Protein AF-A0A4S4KNF1-F1 (afdb_monomer_lite)

Structure (mmCIF, N/CA/C/O backbone):
data_AF-A0A4S4KNF1-F1
#
_entry.id   AF-A0A4S4KNF1-F1
#
loop_
_atom_site.group_PDB
_atom_site.id
_atom_site.type_symbol
_atom_site.label_atom_id
_atom_site.label_alt_id
_atom_site.label_comp_id
_atom_site.label_asym_id
_atom_site.label_entity_id
_atom_site.label_seq_id
_atom_site.pdbx_PDB_ins_code
_atom_site.Cartn_x
_atom_site.Cartn_y
_atom_site.Cartn_z
_atom_site.occupancy
_atom_site.B_iso_or_equiv
_atom_site.auth_seq_id
_atom_site.auth_comp_id
_atom_site.auth_asym_id
_atom_site.auth_atom_id
_atom_site.pdbx_PDB_model_num
ATOM 1 N N . ASP A 1 1 ? -36.108 4.168 -2.227 1.00 42.97 1 ASP A N 1
ATOM 2 C CA . ASP A 1 1 ? -35.605 4.642 -3.524 1.00 42.97 1 ASP A CA 1
ATOM 3 C C . ASP A 1 1 ? -34.153 4.277 -3.711 1.00 42.97 1 ASP A C 1
ATOM 5 O O . ASP A 1 1 ? -33.328 4.663 -2.895 1.00 42.97 1 ASP A O 1
ATOM 9 N N . GLU A 1 2 ? -33.849 3.563 -4.793 1.00 44.44 2 GLU A N 1
ATOM 10 C CA . GLU A 1 2 ? -32.483 3.195 -5.210 1.00 44.44 2 GLU A CA 1
ATOM 11 C C . GLU A 1 2 ? -31.599 4.415 -5.558 1.00 44.44 2 GLU A C 1
ATOM 13 O O . GLU A 1 2 ? -30.404 4.263 -5.784 1.00 44.44 2 GLU A O 1
ATOM 18 N N . ASN A 1 3 ? -32.169 5.629 -5.533 1.00 47.75 3 ASN A N 1
ATOM 19 C CA . ASN A 1 3 ? -31.500 6.904 -5.807 1.00 47.75 3 ASN A CA 1
ATOM 20 C C . ASN A 1 3 ? -31.376 7.833 -4.578 1.00 47.75 3 ASN A C 1
ATOM 22 O O . ASN A 1 3 ? -30.910 8.963 -4.717 1.00 47.75 3 ASN A O 1
ATOM 26 N N . GLY A 1 4 ? -31.809 7.405 -3.387 1.00 57.44 4 GLY A N 1
ATOM 27 C CA . GLY A 1 4 ? -31.652 8.191 -2.158 1.00 57.44 4 GLY A CA 1
ATOM 28 C C . GLY A 1 4 ? -30.268 7.990 -1.542 1.00 57.44 4 GLY A C 1
ATOM 29 O O . GLY A 1 4 ? -29.799 6.857 -1.441 1.00 57.44 4 GLY A O 1
ATOM 30 N N . SER A 1 5 ? -29.611 9.065 -1.095 1.00 73.00 5 SER A N 1
ATOM 31 C CA . SER A 1 5 ? -28.421 8.909 -0.253 1.00 73.00 5 SER A CA 1
ATOM 32 C C . SER A 1 5 ? -28.820 8.252 1.076 1.00 73.00 5 SER A C 1
ATOM 34 O O . SER A 1 5 ? -29.951 8.414 1.548 1.00 73.00 5 SER A O 1
ATOM 36 N N . TRP A 1 6 ? -27.913 7.497 1.696 1.00 71.31 6 TRP A N 1
ATOM 37 C CA . TRP A 1 6 ? -28.192 6.868 2.990 1.00 71.31 6 TRP A CA 1
ATOM 38 C C . TRP A 1 6 ? -28.483 7.922 4.077 1.00 71.31 6 TRP A C 1
ATOM 40 O O . TRP A 1 6 ? -29.265 7.664 4.988 1.00 71.31 6 TRP A O 1
ATOM 50 N N . GLU A 1 7 ? -27.925 9.131 3.949 1.00 69.44 7 GLU A N 1
ATOM 51 C CA . GLU A 1 7 ? -28.227 10.277 4.810 1.00 69.44 7 GLU A CA 1
ATOM 52 C C . GLU A 1 7 ? -29.668 10.760 4.639 1.00 69.44 7 GLU A C 1
ATOM 54 O O . GLU A 1 7 ? -30.322 11.063 5.634 1.00 69.44 7 GLU A O 1
ATOM 59 N N . GLY A 1 8 ? -30.169 10.807 3.400 1.00 75.12 8 GLY A N 1
ATOM 60 C CA . GLY A 1 8 ? -31.564 11.138 3.117 1.00 75.12 8 GLY A CA 1
ATOM 61 C C . GLY A 1 8 ? -32.519 10.092 3.687 1.00 75.12 8 GLY A C 1
ATOM 62 O O . GLY A 1 8 ? -33.538 10.443 4.271 1.00 75.12 8 GLY A O 1
ATOM 63 N N . ALA A 1 9 ? -32.150 8.810 3.606 1.00 76.25 9 ALA A N 1
ATOM 64 C CA . ALA A 1 9 ? -32.930 7.734 4.211 1.00 76.25 9 ALA A CA 1
ATOM 65 C C . ALA A 1 9 ? -32.994 7.840 5.745 1.00 76.25 9 ALA A C 1
ATOM 67 O O . ALA A 1 9 ? -34.016 7.480 6.323 1.00 76.25 9 ALA A O 1
ATOM 68 N N . ALA A 1 10 ? -31.931 8.338 6.387 1.00 80.69 10 ALA A N 1
ATOM 69 C CA . ALA A 1 10 ? -31.820 8.464 7.840 1.00 80.69 10 ALA A CA 1
ATOM 70 C C . ALA A 1 10 ? -32.345 9.793 8.417 1.00 80.69 10 ALA A C 1
ATOM 72 O O . ALA A 1 10 ? -32.340 9.961 9.636 1.00 80.69 10 ALA A O 1
ATOM 73 N N . ALA A 1 11 ? -32.776 10.744 7.579 1.00 82.12 11 ALA A N 1
ATOM 74 C CA . ALA A 1 11 ? -33.205 12.073 8.025 1.00 82.12 11 ALA A CA 1
ATOM 75 C C . ALA A 1 11 ? -34.414 12.025 8.980 1.00 82.12 11 ALA A C 1
ATOM 77 O O . ALA A 1 11 ? -34.455 12.774 9.953 1.00 82.12 11 ALA A O 1
ATOM 78 N N . ASP A 1 12 ? -35.334 11.086 8.749 1.00 86.44 12 ASP A N 1
ATOM 79 C CA . ASP A 1 12 ? -36.584 10.939 9.503 1.00 86.44 12 ASP A CA 1
ATOM 80 C C . ASP A 1 12 ? -36.524 9.793 10.534 1.00 86.44 12 ASP A C 1
ATOM 82 O O . ASP A 1 12 ? -37.521 9.120 10.788 1.00 86.44 12 ASP A O 1
ATOM 86 N N . TRP A 1 13 ? -35.344 9.479 11.085 1.00 93.56 13 TRP A N 1
ATOM 87 C CA . TRP A 1 13 ? -35.174 8.368 12.044 1.00 93.56 13 TRP A CA 1
ATOM 88 C C . TRP A 1 13 ? -35.190 8.792 13.519 1.00 93.56 13 TRP A C 1
ATOM 90 O O . TRP A 1 13 ? -34.897 7.973 14.389 1.00 93.56 13 TRP A O 1
ATOM 100 N N . GLY A 1 14 ? -35.556 10.041 13.819 1.00 93.62 14 GLY A N 1
ATOM 101 C CA . GLY A 1 14 ? -35.497 10.605 15.175 1.00 93.62 14 GLY A CA 1
ATOM 102 C C . GLY A 1 14 ? -36.283 9.831 16.239 1.00 93.62 14 GLY A C 1
ATOM 103 O O . GLY A 1 14 ? -35.930 9.877 17.413 1.00 93.62 14 GLY A O 1
ATOM 104 N N . ASP A 1 15 ? -37.318 9.093 15.843 1.00 95.88 15 ASP A N 1
ATOM 105 C CA . ASP A 1 15 ? -38.163 8.268 16.709 1.00 95.88 15 ASP A CA 1
ATOM 106 C C . ASP A 1 15 ? -37.821 6.766 16.675 1.00 95.88 15 ASP A C 1
ATOM 108 O O . ASP A 1 15 ? -38.413 5.994 17.433 1.00 95.88 15 ASP A O 1
ATOM 112 N N . LYS A 1 16 ? -36.843 6.355 15.857 1.00 97.06 16 LYS A N 1
ATOM 113 C CA . LYS A 1 16 ? -36.558 4.947 15.551 1.00 97.06 16 LYS A CA 1
ATOM 114 C C . LYS A 1 16 ? -35.505 4.308 16.449 1.00 97.06 16 LYS A C 1
ATOM 116 O O . LYS A 1 16 ? -34.502 4.933 16.803 1.00 97.06 16 LYS A O 1
ATOM 121 N N . SER A 1 17 ? -35.697 3.024 16.730 1.00 98.19 17 SER A N 1
ATOM 122 C CA . SER A 1 17 ? -34.702 2.123 17.313 1.00 98.19 17 SER A CA 1
ATOM 123 C C . SER A 1 17 ? -33.907 1.427 16.206 1.00 98.19 17 SER A C 1
ATOM 125 O O . SER A 1 17 ? -34.472 0.726 15.364 1.00 98.19 17 SER A O 1
ATOM 127 N N . VAL A 1 18 ? -32.584 1.596 16.202 1.00 98.06 18 VAL A N 1
ATOM 128 C CA . VAL A 1 18 ? -31.709 1.127 15.116 1.00 98.06 18 VAL A CA 1
ATOM 129 C C . VAL A 1 18 ? -30.670 0.134 15.624 1.00 98.06 18 VAL A C 1
ATOM 131 O O . VAL A 1 18 ? -29.923 0.414 16.557 1.00 98.06 18 VAL A O 1
ATOM 134 N N . GLY A 1 19 ? -30.576 -1.029 14.978 1.00 98.12 19 GLY A N 1
ATOM 135 C CA . GLY A 1 19 ? -29.549 -2.033 15.246 1.00 98.12 19 GLY A CA 1
ATOM 136 C C . GLY A 1 19 ? -28.427 -2.007 14.213 1.00 98.12 19 GLY A C 1
ATOM 137 O O . GLY A 1 19 ? -28.678 -2.194 13.028 1.00 98.12 19 GLY A O 1
ATOM 138 N N . VAL A 1 20 ? -27.173 -1.857 14.640 1.00 97.81 20 VAL A N 1
ATOM 139 C CA . VAL A 1 20 ? -25.989 -1.941 13.770 1.00 97.81 20 VAL A CA 1
ATOM 140 C C . VAL A 1 20 ? -25.185 -3.193 14.097 1.00 97.81 20 VAL A C 1
ATOM 142 O O . VAL A 1 20 ? -24.643 -3.328 15.195 1.00 97.81 20 VAL A O 1
ATOM 145 N N . ILE A 1 21 ? -25.066 -4.104 13.130 1.00 97.81 21 ILE A N 1
ATOM 146 C CA . ILE A 1 21 ? -24.321 -5.359 13.274 1.00 97.81 21 ILE A CA 1
ATOM 147 C C . ILE A 1 21 ? -22.899 -5.176 12.748 1.00 97.81 21 ILE A C 1
ATOM 149 O O . ILE A 1 21 ? -22.700 -4.982 11.549 1.00 97.81 21 ILE A O 1
ATOM 153 N N . GLY A 1 22 ? -21.906 -5.304 13.629 1.00 94.62 22 GLY A N 1
ATOM 154 C CA . GLY A 1 22 ? -20.490 -5.276 13.268 1.00 94.62 22 GLY A CA 1
ATOM 155 C C . GLY A 1 22 ? -19.643 -4.377 14.166 1.00 94.62 22 GLY A C 1
ATOM 156 O O . GLY A 1 22 ? -20.140 -3.710 15.063 1.00 94.62 22 GLY A O 1
ATOM 157 N N . VAL A 1 23 ? -18.336 -4.394 13.901 1.00 92.75 23 VAL A N 1
ATOM 158 C CA . VAL A 1 23 ? -17.301 -3.532 14.515 1.00 92.75 23 VAL A CA 1
ATOM 159 C C . VAL A 1 23 ? -16.159 -3.293 13.513 1.00 92.75 23 VAL A C 1
ATOM 161 O O . VAL A 1 23 ? -14.984 -3.190 13.850 1.00 92.75 23 VAL A O 1
ATOM 164 N N . GLY A 1 24 ? -16.494 -3.340 12.221 1.00 91.00 24 GLY A N 1
ATOM 165 C CA . GLY A 1 24 ? -15.555 -3.047 11.140 1.00 91.00 24 GLY A CA 1
ATOM 166 C C . GLY A 1 24 ? -15.536 -1.557 10.810 1.00 91.00 24 GLY A C 1
ATOM 167 O O . GLY A 1 24 ? -16.276 -0.776 11.403 1.00 91.00 24 GLY A O 1
ATOM 168 N N . SER A 1 25 ? -14.751 -1.183 9.797 1.00 90.44 25 SER A N 1
ATOM 169 C CA . SER A 1 25 ? -14.666 0.205 9.315 1.00 90.44 25 SER A CA 1
ATOM 170 C C . SER A 1 25 ? -16.031 0.828 9.023 1.00 90.44 25 SER A C 1
ATOM 172 O O . SER A 1 25 ? -16.330 1.918 9.501 1.00 90.44 25 SER A O 1
ATOM 174 N N . THR A 1 26 ? -16.907 0.085 8.344 1.00 92.56 26 THR A N 1
ATOM 175 C CA . THR A 1 26 ? -18.277 0.518 8.051 1.00 92.56 26 THR A CA 1
ATOM 176 C C . THR A 1 26 ? -19.069 0.841 9.324 1.00 92.56 26 THR A C 1
ATOM 178 O O . THR A 1 26 ? -19.678 1.899 9.405 1.00 92.56 26 THR A O 1
ATOM 181 N N . THR A 1 27 ? -19.019 -0.012 10.354 1.00 93.75 27 THR A N 1
ATOM 182 C CA . THR A 1 27 ? -19.684 0.254 11.644 1.00 93.75 27 THR A CA 1
ATOM 183 C C . THR A 1 27 ? -19.111 1.492 12.325 1.00 93.75 27 THR A C 1
ATOM 185 O O . THR A 1 27 ? -19.874 2.341 12.775 1.00 93.75 27 THR A O 1
ATOM 188 N N . MET A 1 28 ? -17.779 1.595 12.394 1.00 92.62 28 MET A N 1
ATOM 189 C CA . MET A 1 28 ? -17.094 2.679 13.104 1.00 92.62 28 MET A CA 1
ATOM 190 C C . MET A 1 28 ? -17.388 4.060 12.510 1.00 92.62 28 MET A C 1
ATOM 192 O O . MET A 1 28 ? -17.296 5.045 13.227 1.00 92.62 28 MET A O 1
ATOM 196 N N . GLN A 1 29 ? -17.757 4.132 11.229 1.00 91.38 29 GLN A N 1
ATOM 197 C CA . GLN A 1 29 ? -18.175 5.372 10.564 1.00 91.38 29 GLN A CA 1
ATOM 198 C C . GLN A 1 29 ? -19.687 5.619 10.680 1.00 91.38 29 GLN A C 1
ATOM 200 O O . GLN A 1 29 ? -20.116 6.752 10.895 1.00 91.38 29 GLN A O 1
ATOM 205 N N . ILE A 1 30 ? -20.504 4.564 10.572 1.00 93.06 30 ILE A N 1
ATOM 206 C CA . ILE A 1 30 ? -21.967 4.675 10.651 1.00 93.06 30 ILE A CA 1
ATOM 207 C C . ILE A 1 30 ? -22.413 5.072 12.057 1.00 93.06 30 ILE A C 1
ATOM 209 O O . ILE A 1 30 ? -23.118 6.066 12.196 1.00 93.06 30 ILE A O 1
ATOM 213 N N . VAL A 1 31 ? -21.998 4.330 13.089 1.00 95.56 31 VAL A N 1
ATOM 214 C CA . VAL A 1 31 ? -22.480 4.501 14.473 1.00 95.56 31 VAL A CA 1
ATOM 215 C C . VAL A 1 31 ? -22.371 5.948 14.971 1.00 95.56 31 VAL A C 1
ATOM 217 O O . VAL A 1 31 ? -23.414 6.486 15.335 1.00 95.56 31 VAL A O 1
ATOM 220 N N . PRO A 1 32 ? -21.205 6.627 14.935 1.00 94.38 32 PRO A N 1
ATOM 221 C CA . PRO A 1 32 ? -21.122 8.015 15.396 1.00 94.38 32 PRO A CA 1
ATOM 222 C C . PRO A 1 32 ? -21.941 8.992 14.546 1.00 94.38 32 PRO A C 1
ATOM 224 O O . PRO A 1 32 ? -22.342 10.041 15.038 1.00 94.38 32 PRO A O 1
ATOM 227 N N . THR A 1 33 ? -22.223 8.661 13.283 1.00 92.31 33 THR A N 1
ATOM 228 C CA . THR A 1 33 ? -22.999 9.543 12.404 1.00 92.31 33 THR A CA 1
ATOM 229 C C . THR A 1 33 ? -24.509 9.407 12.616 1.00 92.31 33 THR A C 1
ATOM 231 O O . THR A 1 33 ? -25.242 10.385 12.446 1.00 92.31 33 THR A O 1
ATOM 234 N N . ILE A 1 34 ? -24.991 8.210 12.969 1.00 93.44 34 ILE A N 1
ATOM 235 C CA . ILE A 1 34 ? -26.426 7.945 13.160 1.00 93.44 34 ILE A CA 1
ATOM 236 C C . ILE A 1 34 ? -26.873 8.060 14.617 1.00 93.44 34 ILE A C 1
ATOM 238 O O . ILE A 1 34 ? -28.015 8.437 14.850 1.00 93.44 34 ILE A O 1
ATOM 242 N N . GLN A 1 35 ? -25.994 7.786 15.587 1.00 96.06 35 GLN A N 1
ATOM 243 C CA . GLN A 1 35 ? -26.304 7.852 17.017 1.00 96.06 35 GLN A CA 1
ATOM 244 C C . GLN A 1 35 ? -27.021 9.152 17.436 1.00 96.06 35 GLN A C 1
ATOM 246 O O . GLN A 1 35 ? -28.022 9.042 18.146 1.00 96.06 35 GLN A O 1
ATOM 251 N N . PRO A 1 36 ? -26.617 10.360 16.986 1.00 94.50 36 PRO A N 1
ATOM 252 C CA . PRO A 1 36 ? -27.293 11.593 17.397 1.00 94.50 36 PRO A CA 1
ATOM 253 C C . PRO A 1 36 ? -28.637 11.840 16.687 1.00 94.50 36 PRO A C 1
ATOM 255 O O . PRO A 1 36 ? -29.296 12.837 16.968 1.00 94.50 36 PRO A O 1
ATOM 258 N N . LYS A 1 37 ? -29.037 10.981 15.740 1.00 93.94 37 LYS A N 1
ATOM 259 C CA . LYS A 1 37 ? -30.216 11.161 14.872 1.00 93.94 37 LYS A CA 1
ATOM 260 C C . LYS A 1 37 ? -31.327 10.143 15.123 1.00 93.94 37 LYS A C 1
ATOM 262 O O . LYS A 1 37 ? -32.320 10.161 14.405 1.00 93.94 37 LYS A O 1
ATOM 267 N N . VAL A 1 38 ? -31.145 9.238 16.081 1.00 96.50 38 VAL A N 1
ATOM 268 C CA . VAL A 1 38 ? -32.067 8.128 16.342 1.00 96.50 38 VAL A CA 1
ATOM 269 C C . VAL A 1 38 ? -32.498 8.115 17.799 1.00 96.50 38 VAL A C 1
ATOM 271 O O . VAL A 1 38 ? -31.762 8.568 18.680 1.00 96.50 38 VAL A O 1
ATOM 274 N N . LYS A 1 39 ? -33.680 7.556 18.065 1.00 97.44 39 LYS A N 1
ATOM 275 C CA . LYS A 1 39 ? -34.200 7.425 19.429 1.00 97.44 39 LYS A CA 1
ATOM 276 C C . LYS A 1 39 ? -33.315 6.517 20.273 1.00 97.44 39 LYS A C 1
ATOM 278 O O . LYS A 1 39 ? -33.007 6.864 21.408 1.00 97.44 39 LYS A O 1
ATOM 283 N N . HIS A 1 40 ? -32.916 5.370 19.721 1.00 98.44 40 HIS A N 1
ATOM 284 C CA . HIS A 1 40 ? -32.044 4.411 20.399 1.00 98.44 40 HIS A CA 1
ATOM 285 C C . HIS A 1 40 ? -31.182 3.641 19.401 1.00 98.44 40 HIS A C 1
ATOM 287 O O . HIS A 1 40 ? -31.641 3.304 18.308 1.00 98.44 40 HIS A O 1
ATOM 293 N N . LEU A 1 41 ? -29.941 3.338 19.777 1.00 98.44 41 LEU A N 1
ATOM 294 C CA . LEU A 1 41 ? -28.990 2.602 18.953 1.00 98.44 41 LEU A CA 1
ATOM 295 C C . LEU A 1 41 ? -28.463 1.365 19.681 1.00 98.44 41 LEU A C 1
ATOM 297 O O . LEU A 1 41 ? -27.893 1.457 20.761 1.00 98.44 41 LEU A O 1
ATOM 301 N N . TYR A 1 42 ? -28.569 0.206 19.041 1.00 98.62 42 TYR A N 1
ATOM 302 C CA . TYR A 1 42 ? -27.958 -1.039 19.500 1.00 98.62 42 TYR A CA 1
ATOM 303 C C . TYR A 1 42 ? -26.787 -1.390 18.587 1.00 98.62 42 TYR A C 1
ATOM 305 O O . TYR A 1 42 ? -26.992 -1.685 17.409 1.00 98.62 42 TYR A O 1
ATOM 313 N N . ASN A 1 43 ? -25.555 -1.408 19.097 1.00 98.25 43 ASN A N 1
ATOM 314 C CA . ASN A 1 43 ? -24.412 -1.898 18.329 1.00 98.25 43 ASN A CA 1
ATOM 315 C C . ASN A 1 43 ? -24.039 -3.327 18.749 1.00 98.25 43 ASN A C 1
ATOM 317 O O . ASN A 1 43 ? -23.479 -3.552 19.819 1.00 98.25 43 ASN A O 1
ATOM 321 N N . TYR A 1 44 ? -24.310 -4.293 17.867 1.00 98.12 44 TYR A N 1
ATOM 322 C CA . TYR A 1 44 ? -23.996 -5.709 18.064 1.00 98.12 44 TYR A CA 1
ATOM 323 C C . TYR A 1 44 ? -22.550 -6.012 17.662 1.00 98.12 44 TYR A C 1
ATOM 325 O O . TYR A 1 44 ? -22.208 -6.046 16.472 1.00 98.12 44 TYR A O 1
ATOM 333 N N . VAL A 1 45 ? -21.699 -6.271 18.656 1.00 95.50 45 VAL A N 1
ATOM 334 C CA . VAL A 1 45 ? -20.247 -6.403 18.498 1.00 95.50 45 VAL A CA 1
ATOM 335 C C . VAL A 1 45 ? -19.777 -7.803 18.878 1.00 95.50 45 VAL A C 1
ATOM 337 O O . VAL A 1 45 ? -19.673 -8.162 20.042 1.00 95.50 45 VAL A O 1
ATOM 340 N N . ARG A 1 46 ? -19.407 -8.601 17.869 1.00 89.56 46 ARG A N 1
ATOM 341 C CA . ARG A 1 46 ? -18.866 -9.961 18.070 1.00 89.56 46 ARG A CA 1
ATOM 342 C C . ARG A 1 46 ? -17.360 -9.992 18.361 1.00 89.56 46 ARG A C 1
ATOM 344 O O . ARG A 1 46 ? -16.842 -10.996 18.833 1.00 89.56 46 ARG A O 1
ATOM 351 N N . GLY A 1 47 ? -16.615 -8.977 17.928 1.00 86.69 47 GLY A N 1
ATOM 352 C CA . GLY A 1 47 ? -15.156 -9.045 17.840 1.00 86.69 47 GLY A CA 1
ATOM 353 C C . GLY A 1 47 ? -14.451 -7.907 18.558 1.00 86.69 47 GLY A C 1
ATOM 354 O O . GLY A 1 47 ? -14.987 -6.818 18.689 1.00 86.69 47 GLY A O 1
ATOM 355 N N . LYS A 1 48 ? -13.198 -8.153 18.928 1.00 91.88 48 LYS A N 1
ATOM 356 C CA . LYS A 1 48 ? -12.275 -7.125 19.414 1.00 91.88 48 LYS A CA 1
ATOM 357 C C . LYS A 1 48 ? -11.676 -6.339 18.250 1.00 91.88 48 LYS A C 1
ATOM 359 O O . LYS A 1 48 ? -11.423 -6.936 17.195 1.00 91.88 48 LYS A O 1
ATOM 364 N N . ALA A 1 49 ? -11.414 -5.048 18.419 1.00 92.12 49 ALA A N 1
ATOM 365 C CA . ALA A 1 49 ? -10.786 -4.208 17.398 1.00 92.12 49 ALA A CA 1
ATOM 366 C C . ALA A 1 49 ? -9.906 -3.123 18.030 1.00 92.12 49 ALA A C 1
ATOM 368 O O . ALA A 1 49 ? -10.268 -2.548 19.049 1.00 92.12 49 ALA A O 1
ATOM 369 N N . TRP A 1 50 ? -8.755 -2.842 17.414 1.00 93.31 50 TRP A N 1
ATOM 370 C CA . TRP A 1 50 ? -7.943 -1.680 17.775 1.00 93.31 50 TRP A CA 1
ATOM 371 C C . TRP A 1 50 ? -8.561 -0.438 17.142 1.00 93.31 50 TRP A C 1
ATOM 373 O O . TRP A 1 50 ? -8.722 -0.405 15.919 1.00 93.31 50 TRP A O 1
ATOM 383 N N . LEU A 1 51 ? -8.871 0.570 17.957 1.00 91.44 51 LEU A N 1
ATOM 384 C CA . LEU A 1 51 ? -9.286 1.886 17.487 1.00 91.44 51 LEU A CA 1
ATOM 385 C C . LEU A 1 51 ? -8.167 2.884 17.716 1.00 91.44 51 LEU A C 1
ATOM 387 O O . LEU A 1 51 ? -7.731 3.110 18.847 1.00 91.44 51 LEU A O 1
ATOM 391 N N . THR A 1 52 ? -7.706 3.473 16.623 1.00 86.81 52 THR A N 1
ATOM 392 C CA . THR A 1 52 ? -6.627 4.452 16.664 1.00 86.81 52 THR A CA 1
ATOM 393 C C . THR A 1 52 ? -7.205 5.859 16.667 1.00 86.81 52 THR A C 1
ATOM 395 O O . THR A 1 52 ? -8.264 6.086 16.067 1.00 86.81 52 THR A O 1
ATOM 398 N N . PRO A 1 53 ? -6.486 6.831 17.249 1.00 82.00 53 PRO A N 1
ATOM 399 C CA . PRO A 1 53 ? -6.657 8.220 16.853 1.00 82.00 53 PRO A CA 1
ATOM 400 C C . PRO A 1 53 ? -6.545 8.358 15.324 1.00 82.00 53 PRO A C 1
ATOM 402 O O . PRO A 1 53 ? -5.956 7.484 14.664 1.00 82.00 53 PRO A O 1
ATOM 405 N N . PRO A 1 54 ? -7.078 9.439 14.736 1.00 81.88 54 PRO A N 1
ATOM 406 C CA . PRO A 1 54 ? -6.840 9.750 13.334 1.00 81.88 54 PRO A CA 1
ATOM 407 C C . PRO A 1 54 ? -5.349 9.744 13.014 1.00 81.88 54 PRO A C 1
ATOM 409 O O . PRO A 1 54 ? -4.558 10.484 13.597 1.00 81.88 54 PRO A O 1
ATOM 412 N N . LEU A 1 55 ? -4.964 8.834 12.118 1.00 78.75 55 LEU A N 1
ATOM 413 C CA . LEU A 1 55 ? -3.570 8.649 11.740 1.00 78.75 55 LEU A CA 1
ATOM 414 C C . LEU A 1 55 ? -3.046 9.941 11.110 1.00 78.75 55 LEU A C 1
ATOM 416 O O . LEU A 1 55 ? -3.756 10.589 10.343 1.00 78.75 55 LEU A O 1
ATOM 420 N N . LEU A 1 56 ? -1.793 10.283 11.418 1.00 83.00 56 LEU A N 1
ATOM 421 C CA . LEU A 1 56 ? -1.109 11.491 10.939 1.00 83.00 56 LEU A CA 1
ATOM 422 C C . LEU A 1 56 ? -1.721 12.814 11.416 1.00 83.00 56 LEU A C 1
ATOM 424 O O . LEU A 1 56 ? -1.300 13.862 10.932 1.00 83.00 56 LEU A O 1
ATOM 428 N N . PHE A 1 57 ? -2.685 12.804 12.343 1.00 82.31 57 PHE A N 1
ATOM 429 C CA . PHE A 1 57 ? -3.292 14.047 12.815 1.00 82.31 57 PHE A CA 1
ATOM 430 C C . PHE A 1 57 ? -2.268 14.984 13.447 1.00 82.31 57 PHE A C 1
ATOM 432 O O . PHE A 1 57 ? -2.248 16.156 13.097 1.00 82.31 57 PHE A O 1
ATOM 439 N N . ASP A 1 58 ? -1.358 14.464 14.271 1.00 84.19 58 ASP A N 1
ATOM 440 C CA . ASP A 1 58 ? -0.284 15.264 14.868 1.00 84.19 58 ASP A CA 1
ATOM 441 C C . ASP A 1 58 ? 0.559 15.953 13.789 1.00 84.19 58 ASP A C 1
ATOM 443 O O . ASP A 1 58 ? 0.837 17.148 13.876 1.00 84.19 58 ASP A O 1
ATOM 447 N N . LYS A 1 59 ? 0.885 15.225 12.710 1.00 87.56 59 LYS A N 1
ATOM 448 C CA . LYS A 1 59 ? 1.644 15.776 11.587 1.00 87.56 59 LYS A CA 1
ATOM 449 C C . LYS A 1 59 ? 0.845 16.801 10.791 1.00 87.56 59 LYS A C 1
ATOM 451 O O . LYS A 1 59 ? 1.384 17.835 10.401 1.00 87.56 59 LYS A O 1
ATOM 456 N N . MET A 1 60 ? -0.438 16.540 10.544 1.00 87.88 60 MET A N 1
ATOM 457 C CA . MET A 1 60 ? -1.323 17.517 9.908 1.00 87.88 60 MET A CA 1
ATOM 458 C C . MET A 1 60 ? -1.432 18.785 10.753 1.00 87.88 60 MET A C 1
ATOM 460 O O . MET A 1 60 ? -1.317 19.878 10.208 1.00 87.88 60 MET A O 1
ATOM 464 N N . SER A 1 61 ? -1.592 18.650 12.067 1.00 88.12 61 SER A N 1
ATOM 465 C CA . SER A 1 61 ? -1.663 19.767 13.003 1.00 88.12 61 SER A CA 1
ATOM 466 C C . SER A 1 61 ? -0.362 20.564 13.031 1.00 88.12 61 SER A C 1
ATOM 468 O O . SER A 1 61 ? -0.412 21.785 12.926 1.00 88.12 61 SER A O 1
ATOM 470 N N . GLU A 1 62 ? 0.800 19.909 13.052 1.00 88.12 62 GLU A N 1
ATOM 471 C CA . GLU A 1 62 ? 2.106 20.568 12.907 1.00 88.12 62 GLU A CA 1
ATOM 472 C C . GLU A 1 62 ? 2.184 21.376 11.598 1.00 88.12 62 GLU A C 1
ATOM 474 O O . GLU A 1 62 ? 2.494 22.570 11.605 1.00 88.12 62 GLU A O 1
ATOM 479 N N . LEU A 1 63 ? 1.857 20.744 10.467 1.00 86.75 63 LEU A N 1
ATOM 480 C CA . LEU A 1 63 ? 1.951 21.344 9.135 1.00 86.75 63 LEU A CA 1
ATOM 481 C C . LEU A 1 63 ? 0.981 22.512 8.926 1.00 86.75 63 LEU A C 1
ATOM 483 O O . LEU A 1 63 ? 1.322 23.485 8.250 1.00 86.75 63 LEU A O 1
ATOM 487 N N . LEU A 1 64 ? -0.217 22.415 9.501 1.00 88.31 64 LEU A N 1
ATOM 488 C CA . LEU A 1 64 ? -1.263 23.435 9.434 1.00 88.31 64 LEU A CA 1
ATOM 489 C C . LEU A 1 64 ? -1.190 24.439 10.596 1.00 88.31 64 LEU A C 1
ATOM 491 O O . LEU A 1 64 ? -1.981 25.379 10.636 1.00 88.31 64 LEU A O 1
ATOM 495 N N . LYS A 1 65 ? -0.219 24.285 11.508 1.00 86.62 65 LYS A N 1
ATOM 496 C CA . LYS A 1 65 ? -0.027 25.121 12.705 1.00 86.62 65 LYS A CA 1
ATOM 497 C C . LYS A 1 65 ? -1.263 25.156 13.617 1.00 86.62 65 LYS A C 1
ATOM 499 O O . LYS A 1 65 ? -1.653 26.215 14.110 1.00 86.62 65 LYS A O 1
ATOM 504 N N . ARG A 1 66 ? -1.884 23.995 13.820 1.00 84.88 66 ARG A N 1
ATOM 505 C CA . ARG A 1 66 ? -3.014 23.782 14.732 1.00 84.88 66 ARG A CA 1
ATOM 506 C C . ARG A 1 66 ? -2.541 23.368 16.119 1.00 84.88 66 ARG A C 1
ATOM 508 O O . ARG A 1 66 ? -1.423 22.886 16.287 1.00 84.88 66 ARG A O 1
ATOM 515 N N . ASP A 1 67 ? -3.440 23.492 17.091 1.00 79.38 67 ASP A N 1
ATOM 516 C CA . ASP A 1 67 ? -3.293 22.790 18.362 1.00 79.38 67 ASP A CA 1
ATOM 517 C C . ASP A 1 67 ? -3.350 21.268 18.113 1.00 79.38 67 ASP A C 1
ATOM 519 O O . ASP A 1 67 ? -4.367 20.784 17.601 1.00 79.38 67 ASP A O 1
ATOM 523 N N . PRO A 1 68 ? -2.297 20.503 18.459 1.00 72.00 68 PRO A N 1
ATOM 524 C CA . PRO A 1 68 ? -2.287 19.050 18.305 1.00 72.00 68 PRO A CA 1
ATOM 525 C C . PRO A 1 68 ? -3.366 18.332 19.135 1.00 72.00 68 PRO A C 1
ATOM 527 O O . PRO A 1 68 ? -3.700 17.193 18.825 1.00 72.00 68 PRO A O 1
ATOM 530 N N . HIS A 1 69 ? -3.956 18.983 20.143 1.00 72.25 69 HIS A N 1
ATOM 531 C CA . HIS A 1 69 ? -5.041 18.421 20.955 1.00 72.25 69 HIS A CA 1
ATOM 532 C C . HIS A 1 69 ? -6.441 18.795 20.454 1.00 72.25 69 HIS A C 1
ATOM 534 O O . HIS A 1 69 ? -7.433 18.395 21.067 1.00 72.25 69 HIS A O 1
ATOM 540 N N . SER A 1 70 ? -6.549 19.555 19.358 1.00 73.25 70 SER A N 1
ATOM 541 C CA . SER A 1 70 ? -7.848 19.928 18.802 1.00 73.25 70 SER A CA 1
ATOM 542 C C . SER A 1 70 ? -8.638 18.679 18.383 1.00 73.25 70 SER A C 1
ATOM 544 O O . SER A 1 70 ? -8.114 17.847 17.640 1.00 73.25 70 SER A O 1
ATOM 546 N N . PRO A 1 71 ? -9.910 18.536 18.797 1.00 67.12 71 PRO A N 1
ATOM 547 C CA . PRO A 1 71 ? -10.772 17.457 18.326 1.00 67.12 71 PRO A CA 1
ATOM 548 C C . PRO A 1 71 ? -11.330 17.715 16.915 1.00 67.12 71 PRO A C 1
ATOM 550 O O . PRO A 1 71 ? -12.023 16.853 16.377 1.00 67.12 71 PRO A O 1
ATOM 553 N N . ASP A 1 72 ? -11.073 18.890 16.325 1.00 74.81 72 ASP A N 1
ATOM 554 C CA . ASP A 1 72 ? -11.579 19.253 15.001 1.00 74.81 72 ASP A CA 1
ATOM 555 C C . ASP A 1 72 ? -10.627 18.806 13.880 1.00 74.81 72 ASP A C 1
ATOM 557 O O . ASP A 1 72 ? -9.537 19.353 13.664 1.00 74.81 72 ASP A O 1
ATOM 561 N N . TYR A 1 73 ? -11.081 17.795 13.143 1.00 76.12 73 TYR A N 1
ATOM 562 C CA . TYR A 1 73 ? -10.378 17.205 12.009 1.00 76.12 73 TYR A CA 1
ATOM 563 C C . TYR A 1 73 ? -10.686 17.903 10.677 1.00 76.12 73 TYR A C 1
ATOM 565 O O . TYR A 1 73 ? -10.022 17.618 9.678 1.00 76.12 73 TYR A O 1
ATOM 573 N N . ALA A 1 74 ? -11.671 18.806 10.622 1.00 83.31 74 ALA A N 1
ATOM 574 C CA . ALA A 1 74 ? -12.070 19.451 9.379 1.00 83.31 74 ALA A CA 1
ATOM 575 C C . ALA A 1 74 ? -10.991 20.426 8.892 1.00 83.31 74 ALA A C 1
ATOM 577 O O . ALA A 1 74 ? -10.403 21.173 9.673 1.00 83.31 74 ALA A O 1
ATOM 578 N N . ILE A 1 75 ? -10.717 20.437 7.584 1.00 86.44 75 ILE A N 1
ATOM 579 C CA . ILE A 1 75 ? -9.852 21.448 6.963 1.00 86.44 75 ILE A CA 1
ATOM 580 C C . ILE A 1 75 ? -10.656 22.744 6.813 1.00 86.44 75 ILE A C 1
ATOM 582 O O . ILE A 1 75 ? -11.695 22.757 6.148 1.00 86.44 75 ILE A O 1
ATOM 586 N N . THR A 1 76 ? -10.180 23.827 7.423 1.00 89.94 76 THR A N 1
ATOM 587 C CA . THR A 1 76 ? -10.806 25.154 7.358 1.00 89.94 76 THR A CA 1
ATOM 588 C C . THR A 1 76 ? -10.641 25.761 5.968 1.00 89.94 76 THR A C 1
ATOM 590 O O . THR A 1 76 ? -9.714 25.423 5.230 1.00 89.94 76 THR A O 1
ATOM 593 N N . ASP A 1 77 ? -11.495 26.715 5.602 1.00 93.44 77 ASP A N 1
ATOM 594 C CA . ASP A 1 77 ? -11.395 27.368 4.290 1.00 93.44 77 ASP A CA 1
ATOM 595 C C . ASP A 1 77 ? -10.078 28.136 4.111 1.00 93.44 77 ASP A C 1
ATOM 597 O O . ASP A 1 77 ? -9.519 28.155 3.016 1.00 93.44 77 ASP A O 1
ATOM 601 N N . LYS A 1 78 ? -9.514 28.673 5.201 1.00 90.62 78 LYS A N 1
ATOM 602 C CA . LYS A 1 78 ? -8.185 29.299 5.199 1.00 90.62 78 LYS A CA 1
ATOM 603 C C . LYS A 1 78 ? -7.082 28.302 4.836 1.00 90.62 78 LYS A C 1
ATOM 605 O O . LYS A 1 78 ? -6.165 28.642 4.093 1.00 90.62 78 LYS A O 1
ATOM 610 N N . GLU A 1 79 ? -7.148 27.081 5.357 1.00 91.81 79 GLU A N 1
ATOM 611 C CA . GLU A 1 79 ? -6.158 26.045 5.048 1.00 91.81 79 GLU A CA 1
ATOM 612 C C . GLU A 1 79 ? -6.371 25.463 3.660 1.00 91.81 79 GLU A C 1
ATOM 614 O O . GLU A 1 79 ? -5.390 25.229 2.963 1.00 91.81 79 GLU A O 1
ATOM 619 N N . LYS A 1 80 ? -7.625 25.288 3.218 1.00 93.56 80 LYS A N 1
ATOM 620 C CA . LYS A 1 80 ? -7.915 24.931 1.822 1.00 93.56 80 LYS A CA 1
ATOM 621 C C . LYS A 1 80 ? -7.294 25.949 0.872 1.00 93.56 80 LYS A C 1
ATOM 623 O O . LYS A 1 80 ? -6.677 25.545 -0.104 1.00 93.56 80 LYS A O 1
ATOM 628 N N . GLU A 1 81 ? -7.422 27.242 1.172 1.00 93.50 81 GLU A N 1
ATOM 629 C CA . GLU A 1 81 ? -6.809 28.305 0.374 1.00 93.50 81 GLU A CA 1
ATOM 630 C C . GLU A 1 81 ? -5.278 28.211 0.380 1.00 93.50 81 GLU A C 1
ATOM 632 O O . GLU A 1 81 ? -4.660 28.242 -0.679 1.00 93.50 81 GLU A O 1
ATOM 637 N N . ALA A 1 82 ? -4.657 27.997 1.544 1.00 88.25 82 ALA A N 1
ATOM 638 C CA . ALA A 1 82 ? -3.207 27.811 1.642 1.00 88.25 82 ALA A CA 1
ATOM 639 C C . ALA A 1 82 ? -2.707 26.568 0.876 1.00 88.25 82 ALA A C 1
ATOM 641 O O . ALA A 1 82 ? -1.625 26.590 0.290 1.00 88.25 82 ALA A O 1
ATOM 642 N N . LEU A 1 83 ? -3.498 25.493 0.849 1.00 91.00 83 LEU A N 1
ATOM 643 C CA . LEU A 1 83 ? -3.199 24.251 0.133 1.00 91.00 83 LEU A CA 1
ATOM 644 C C . LEU A 1 83 ? -3.479 24.335 -1.379 1.00 91.00 83 LEU A C 1
ATOM 646 O O . LEU A 1 83 ? -3.230 23.358 -2.082 1.00 91.00 83 LEU A O 1
ATOM 650 N N . LYS A 1 84 ? -3.958 25.470 -1.911 1.00 91.62 84 LYS A N 1
ATOM 651 C CA . LYS A 1 84 ? -3.998 25.700 -3.367 1.00 91.62 84 LYS A CA 1
ATOM 652 C C . LYS A 1 84 ? -2.623 26.023 -3.948 1.00 91.62 84 LYS A C 1
ATOM 654 O O . LYS A 1 84 ? -2.418 25.812 -5.141 1.00 91.62 84 LYS A O 1
ATOM 659 N N . ASP A 1 85 ? -1.686 26.517 -3.135 1.00 87.25 85 ASP A N 1
ATOM 660 C CA . ASP A 1 85 ? -0.307 26.721 -3.577 1.00 87.25 85 ASP A CA 1
ATOM 661 C C . ASP A 1 85 ? 0.343 25.352 -3.875 1.00 87.25 85 ASP A C 1
ATOM 663 O O . ASP A 1 85 ? 0.428 24.498 -2.983 1.00 87.25 85 ASP A O 1
ATOM 667 N N . PRO A 1 86 ? 0.820 25.109 -5.110 1.00 77.56 86 PRO A N 1
ATOM 668 C CA . PRO A 1 86 ? 1.314 23.798 -5.517 1.00 77.56 86 PRO A CA 1
ATOM 669 C C . PRO A 1 86 ? 2.578 23.364 -4.763 1.00 77.56 86 PRO A C 1
ATOM 671 O O . PRO A 1 86 ? 2.772 22.168 -4.544 1.00 77.56 86 PRO A O 1
ATOM 674 N N . VAL A 1 87 ? 3.427 24.301 -4.327 1.00 77.94 87 VAL A N 1
ATOM 675 C CA . VAL A 1 87 ? 4.653 24.008 -3.569 1.00 77.94 87 VAL A CA 1
ATOM 676 C C . VAL A 1 87 ? 4.300 23.638 -2.132 1.00 77.94 87 VAL A C 1
ATOM 678 O O . VAL A 1 87 ? 4.837 22.666 -1.587 1.00 77.94 87 VAL A O 1
ATOM 681 N N . VAL A 1 88 ? 3.378 24.384 -1.519 1.00 80.31 88 VAL A N 1
ATOM 682 C CA . VAL A 1 88 ? 2.869 24.092 -0.172 1.00 80.31 88 VAL A CA 1
ATOM 683 C C . VAL A 1 88 ? 2.160 22.744 -0.163 1.00 80.31 88 VAL A C 1
ATOM 685 O O . VAL A 1 88 ? 2.480 21.896 0.670 1.00 80.31 88 VAL A O 1
ATOM 688 N N . PHE A 1 89 ? 1.267 22.499 -1.120 1.00 86.69 89 PHE A N 1
ATOM 689 C CA . PHE A 1 89 ? 0.527 21.245 -1.218 1.00 86.69 89 PHE A CA 1
ATOM 690 C C . PHE A 1 89 ? 1.431 20.043 -1.496 1.00 86.69 89 PHE A C 1
ATOM 692 O O . PHE A 1 89 ? 1.258 18.984 -0.888 1.00 86.69 89 PHE A O 1
ATOM 699 N N . ALA A 1 90 ? 2.427 20.191 -2.376 1.00 78.19 90 ALA A N 1
ATOM 700 C CA . ALA A 1 90 ? 3.409 19.141 -2.633 1.00 78.19 90 ALA A CA 1
ATOM 701 C C . ALA A 1 90 ? 4.191 18.786 -1.363 1.00 78.19 90 ALA A C 1
ATOM 703 O O . ALA A 1 90 ? 4.298 17.608 -1.024 1.00 78.19 90 ALA A O 1
ATOM 704 N N . ARG A 1 91 ? 4.675 19.791 -0.617 1.00 81.38 91 ARG A N 1
ATOM 705 C CA . ARG A 1 91 ? 5.354 19.571 0.668 1.00 81.38 91 ARG A CA 1
ATOM 706 C C . ARG A 1 91 ? 4.426 18.920 1.693 1.00 81.38 91 ARG A C 1
ATOM 708 O O . ARG A 1 91 ? 4.851 17.988 2.369 1.00 81.38 91 ARG A O 1
ATOM 715 N N . PHE A 1 92 ? 3.186 19.396 1.800 1.00 85.81 92 PHE A N 1
ATOM 716 C CA . PHE A 1 92 ? 2.182 18.870 2.722 1.00 85.81 92 PHE A CA 1
ATOM 717 C C . PHE A 1 92 ? 1.941 17.376 2.479 1.00 85.81 92 PHE A C 1
ATOM 719 O O . PHE A 1 92 ? 2.169 16.563 3.371 1.00 85.81 92 PHE A O 1
ATOM 726 N N . ARG A 1 93 ? 1.591 16.994 1.242 1.00 88.44 93 ARG A N 1
ATOM 727 C CA . ARG A 1 93 ? 1.379 15.586 0.871 1.00 88.44 93 ARG A CA 1
ATOM 728 C C . ARG A 1 93 ? 2.631 14.738 1.063 1.00 88.44 93 ARG A C 1
ATOM 730 O O . ARG A 1 93 ? 2.535 13.638 1.591 1.00 88.44 93 ARG A O 1
ATOM 737 N N . HIS A 1 94 ? 3.797 15.248 0.663 1.00 86.25 94 HIS A N 1
ATOM 738 C CA . HIS A 1 94 ? 5.053 14.514 0.801 1.00 86.25 94 HIS A CA 1
ATOM 739 C C . HIS A 1 94 ? 5.367 14.192 2.266 1.00 86.25 94 HIS A C 1
ATOM 741 O O . HIS A 1 94 ? 5.762 13.072 2.574 1.00 86.25 94 HIS A O 1
ATOM 747 N N . GLN A 1 95 ? 5.199 15.152 3.180 1.00 86.44 95 GLN A N 1
ATOM 748 C CA . GLN A 1 95 ? 5.467 14.911 4.599 1.00 86.44 95 GLN A CA 1
ATOM 749 C C . GLN A 1 95 ? 4.470 13.926 5.216 1.00 86.44 95 GLN A C 1
ATOM 751 O O . GLN A 1 95 ? 4.891 13.040 5.953 1.00 86.44 95 GLN A O 1
ATOM 756 N N . LEU A 1 96 ? 3.184 14.011 4.860 1.00 89.88 96 LEU A N 1
ATOM 757 C CA . LEU A 1 96 ? 2.190 13.038 5.322 1.00 89.88 96 LEU A CA 1
ATOM 758 C C . LEU A 1 96 ? 2.489 11.619 4.828 1.00 89.88 96 LEU A C 1
ATOM 760 O O . LEU A 1 96 ? 2.476 10.681 5.620 1.00 89.88 96 LEU A O 1
ATOM 764 N N . GLU A 1 97 ? 2.808 11.455 3.543 1.00 89.56 97 GLU A N 1
ATOM 765 C CA . GLU A 1 97 ? 3.200 10.153 2.993 1.00 89.56 97 GLU A CA 1
ATOM 766 C C . GLU A 1 97 ? 4.500 9.634 3.625 1.00 89.56 97 GLU A C 1
ATOM 768 O O . GLU A 1 97 ? 4.605 8.444 3.920 1.00 89.56 97 GLU A O 1
ATOM 773 N N . SER A 1 98 ? 5.486 10.503 3.869 1.00 88.06 98 SER A N 1
ATOM 774 C CA . SER A 1 98 ? 6.749 10.135 4.524 1.00 88.06 98 SER A CA 1
ATOM 775 C C . SER A 1 98 ? 6.509 9.544 5.915 1.00 88.06 98 SER A C 1
ATOM 777 O O . SER A 1 98 ? 6.994 8.452 6.225 1.00 88.06 98 SER A O 1
ATOM 779 N N . ASP A 1 99 ? 5.706 10.216 6.736 1.00 89.00 99 ASP A N 1
ATOM 780 C CA . ASP A 1 99 ? 5.399 9.757 8.091 1.00 89.00 99 ASP A CA 1
ATOM 781 C C . ASP A 1 99 ? 4.550 8.480 8.058 1.00 89.00 99 ASP A C 1
ATOM 783 O O . ASP A 1 99 ? 4.820 7.523 8.788 1.00 89.00 99 ASP A O 1
ATOM 787 N N . LEU A 1 100 ? 3.586 8.397 7.135 1.00 90.06 100 LEU A N 1
ATOM 788 C CA . LEU A 1 100 ? 2.753 7.208 6.972 1.00 90.06 100 LEU A CA 1
ATOM 789 C C . LEU A 1 100 ? 3.553 5.976 6.535 1.00 90.06 100 LEU A C 1
ATOM 791 O O . LEU A 1 100 ? 3.224 4.858 6.930 1.00 90.06 100 LEU A O 1
ATOM 795 N N . ASN A 1 101 ? 4.602 6.149 5.732 1.00 90.88 101 ASN A N 1
ATOM 796 C CA . ASN A 1 101 ? 5.492 5.054 5.341 1.00 90.88 101 ASN A CA 1
ATOM 797 C C . ASN A 1 101 ? 6.489 4.672 6.450 1.00 90.88 101 ASN A C 1
ATOM 799 O O . ASN A 1 101 ? 6.974 3.539 6.467 1.00 90.88 101 ASN A O 1
ATOM 803 N N . SER A 1 102 ? 6.750 5.566 7.407 1.00 90.19 102 SER A N 1
ATOM 804 C CA . SER A 1 102 ? 7.721 5.353 8.491 1.00 90.19 102 SER A CA 1
ATOM 805 C C . SER A 1 102 ? 7.245 4.363 9.561 1.00 90.19 102 SER A C 1
ATOM 807 O O . SER A 1 102 ? 8.057 3.830 10.315 1.00 90.19 102 SER A O 1
ATOM 809 N N . VAL A 1 103 ? 5.946 4.042 9.606 1.00 90.56 103 VAL A N 1
ATOM 810 C CA . VAL A 1 103 ? 5.368 3.142 10.623 1.00 90.56 103 VAL A CA 1
ATOM 811 C C . VAL A 1 103 ? 5.335 1.660 10.220 1.00 90.56 103 VAL A C 1
ATOM 813 O O . VAL A 1 103 ? 4.683 0.849 10.879 1.00 90.56 103 VAL A O 1
ATOM 816 N N . HIS A 1 104 ? 6.043 1.263 9.153 1.00 93.62 104 HIS A N 1
ATOM 817 C CA . HIS A 1 104 ? 6.070 -0.131 8.680 1.00 93.62 104 HIS A CA 1
ATOM 818 C C . HIS A 1 104 ? 6.470 -1.133 9.775 1.00 93.62 104 HIS A C 1
ATOM 820 O O . HIS A 1 104 ? 5.865 -2.202 9.891 1.00 93.62 104 HIS A O 1
ATOM 826 N N . PHE A 1 105 ? 7.442 -0.776 10.619 1.00 94.12 105 PHE A N 1
ATOM 827 C CA . PHE A 1 105 ? 7.968 -1.663 11.658 1.00 94.12 105 PHE A CA 1
ATOM 828 C C . PHE A 1 105 ? 6.964 -1.995 12.769 1.00 94.12 105 PHE A C 1
ATOM 830 O O . PHE A 1 105 ? 7.180 -2.962 13.497 1.00 94.12 105 PHE A O 1
ATOM 837 N N . MET A 1 106 ? 5.829 -1.293 12.854 1.00 94.38 106 MET A N 1
ATOM 838 C CA . MET A 1 106 ? 4.692 -1.685 13.696 1.00 94.38 106 MET A CA 1
ATOM 839 C C . MET A 1 106 ? 4.135 -3.068 13.300 1.00 94.38 106 MET A C 1
ATOM 841 O O . MET A 1 106 ? 3.611 -3.798 14.130 1.00 94.38 106 MET A O 1
ATOM 845 N N . SER A 1 107 ? 4.292 -3.482 12.039 1.00 95.06 107 SER A N 1
ATOM 846 C CA . SER A 1 107 ? 3.848 -4.805 11.579 1.00 95.06 107 SER A CA 1
ATOM 847 C C . SER A 1 107 ? 4.793 -5.960 11.936 1.00 95.06 107 SER A C 1
ATOM 849 O O . SER A 1 107 ? 4.429 -7.128 11.775 1.00 95.06 107 SER A O 1
ATOM 851 N N . ILE A 1 108 ? 6.002 -5.666 12.421 1.00 96.12 108 ILE A N 1
ATOM 852 C CA . ILE A 1 108 ? 7.021 -6.673 12.732 1.00 96.12 108 ILE A CA 1
ATOM 853 C C . ILE A 1 108 ? 6.867 -7.137 14.180 1.00 96.12 108 ILE A C 1
ATOM 855 O O . ILE A 1 108 ? 6.766 -6.323 15.101 1.00 96.12 108 ILE A O 1
ATOM 859 N N . ARG A 1 109 ? 6.855 -8.458 14.396 1.00 94.88 109 ARG A N 1
ATOM 860 C CA . ARG A 1 109 ? 6.685 -9.037 15.736 1.00 94.88 109 ARG A CA 1
ATOM 861 C C . ARG A 1 109 ? 7.807 -8.596 16.664 1.00 94.88 109 ARG A C 1
ATOM 863 O O . ARG A 1 109 ? 8.981 -8.667 16.318 1.00 94.88 109 ARG A O 1
ATOM 870 N N . GLY A 1 110 ? 7.428 -8.187 17.871 1.00 92.75 110 GLY A N 1
ATOM 871 C CA . GLY A 1 110 ? 8.371 -7.842 18.931 1.00 92.75 110 GLY A CA 1
ATOM 872 C C . GLY A 1 110 ? 9.138 -6.534 18.726 1.00 92.75 110 GLY A C 1
ATOM 873 O O . GLY A 1 110 ? 9.961 -6.213 19.581 1.00 92.75 110 GLY A O 1
ATOM 874 N N . SER A 1 111 ? 8.873 -5.770 17.659 1.00 96.75 111 SER A N 1
ATOM 875 C CA . SER A 1 111 ? 9.517 -4.471 17.456 1.00 96.75 111 SER A CA 1
ATOM 876 C C . SER A 1 111 ? 9.130 -3.481 18.564 1.00 96.75 111 SER A C 1
ATOM 878 O O . SER A 1 111 ? 8.018 -3.518 19.101 1.00 96.75 111 SER A O 1
ATOM 880 N N . GLU A 1 112 ? 10.031 -2.557 18.902 1.00 96.50 112 GLU A N 1
ATOM 881 C CA . GLU A 1 112 ? 9.743 -1.516 19.902 1.00 96.50 112 GLU A CA 1
ATOM 882 C C . GLU A 1 112 ? 8.594 -0.601 19.466 1.00 96.50 112 GLU A C 1
ATOM 884 O O . GLU A 1 112 ? 7.753 -0.211 20.280 1.00 96.50 112 GLU A O 1
ATOM 889 N N . MET A 1 113 ? 8.495 -0.328 18.161 1.00 94.88 113 MET A N 1
ATOM 890 C CA . MET A 1 113 ? 7.382 0.426 17.587 1.00 94.88 113 MET A CA 1
ATOM 891 C C . MET A 1 113 ? 6.046 -0.273 17.843 1.00 94.88 113 MET A C 1
ATOM 893 O O . MET A 1 113 ? 5.074 0.382 18.211 1.00 94.88 113 MET A O 1
ATOM 897 N N . GLN A 1 114 ? 6.002 -1.600 17.713 1.00 95.88 114 GLN A N 1
ATOM 898 C CA . GLN A 1 114 ? 4.787 -2.365 17.948 1.00 95.88 114 GLN A CA 1
ATOM 899 C C . GLN A 1 114 ? 4.362 -2.355 19.421 1.00 95.88 114 GLN A C 1
ATOM 901 O O . GLN A 1 114 ? 3.191 -2.125 19.729 1.00 95.88 114 GLN A O 1
ATOM 906 N N . LYS A 1 115 ? 5.312 -2.550 20.345 1.00 95.38 115 LYS A N 1
ATOM 907 C CA . LYS A 1 115 ? 5.048 -2.480 21.794 1.00 95.38 115 LYS A CA 1
ATOM 908 C C . LYS A 1 115 ? 4.533 -1.096 22.199 1.00 95.38 115 LYS A C 1
ATOM 910 O O . LYS A 1 115 ? 3.560 -0.984 22.947 1.00 95.38 115 LYS A O 1
ATOM 915 N N . THR A 1 116 ? 5.160 -0.050 21.663 1.00 94.50 116 THR A N 1
ATOM 916 C CA . THR A 1 116 ? 4.789 1.346 21.924 1.00 94.50 116 THR A CA 1
ATOM 917 C C . THR A 1 116 ? 3.395 1.657 21.385 1.00 94.50 116 THR A C 1
ATOM 919 O O . THR A 1 116 ? 2.568 2.202 22.115 1.00 94.50 116 THR A O 1
ATOM 922 N N . ALA A 1 117 ? 3.095 1.246 20.148 1.00 93.69 117 ALA A N 1
ATOM 923 C CA . ALA A 1 117 ? 1.780 1.431 19.539 1.00 93.69 117 ALA A CA 1
ATOM 924 C C . ALA A 1 117 ? 0.676 0.711 20.326 1.00 93.69 117 ALA A C 1
ATOM 926 O O . ALA A 1 117 ? -0.379 1.288 20.581 1.00 93.69 117 ALA A O 1
ATOM 927 N N . GLN A 1 118 ? 0.928 -0.523 20.773 1.00 94.94 118 GLN A N 1
ATOM 928 C CA . GLN A 1 118 ? -0.032 -1.281 21.574 1.00 94.94 118 GLN A CA 1
ATOM 929 C C . GLN A 1 118 ? -0.357 -0.589 22.898 1.00 94.94 118 GLN A C 1
ATOM 931 O O . GLN A 1 118 ? -1.530 -0.492 23.263 1.00 94.94 118 GLN A O 1
ATOM 936 N N . LYS A 1 119 ? 0.657 -0.068 23.599 1.00 95.06 119 LYS A N 1
ATOM 937 C CA . LYS A 1 119 ? 0.438 0.711 24.821 1.00 95.06 119 LYS A CA 1
ATOM 938 C C . LYS A 1 119 ? -0.353 1.988 24.525 1.00 95.06 119 LYS A C 1
ATOM 940 O O . LYS A 1 119 ? -1.373 2.224 25.165 1.00 95.06 119 LYS A O 1
ATOM 945 N N . ALA A 1 120 ? 0.075 2.771 23.535 1.00 92.88 120 ALA A N 1
ATOM 946 C CA . ALA A 1 120 ? -0.552 4.045 23.194 1.00 92.88 120 ALA A CA 1
ATOM 947 C C . ALA A 1 120 ? -2.029 3.886 22.794 1.00 92.88 120 ALA A C 1
ATOM 949 O O . ALA A 1 120 ? -2.886 4.629 23.268 1.00 92.88 120 ALA A O 1
ATOM 950 N N . PHE A 1 121 ? -2.354 2.890 21.964 1.00 93.81 121 PHE A N 1
ATOM 951 C CA . PHE A 1 121 ? -3.734 2.653 21.532 1.00 93.81 121 PHE A CA 1
ATOM 952 C C . PHE A 1 121 ? -4.606 2.091 22.652 1.00 93.81 121 PHE A C 1
ATOM 954 O O . PHE A 1 121 ? -5.775 2.461 22.747 1.00 93.81 121 PHE A O 1
ATOM 961 N N . LYS A 1 122 ? -4.044 1.262 23.539 1.00 94.94 122 LYS A N 1
ATOM 962 C CA . LYS A 1 122 ? -4.752 0.803 24.737 1.00 94.94 122 LYS A CA 1
ATOM 963 C C . LYS A 1 122 ? -5.106 1.976 25.651 1.00 94.94 122 LYS A C 1
ATOM 965 O O . LYS A 1 122 ? -6.266 2.102 26.036 1.00 94.94 122 LYS A O 1
ATOM 970 N N . ASP A 1 123 ? -4.135 2.834 25.954 1.00 94.19 123 ASP A N 1
ATOM 971 C CA . ASP A 1 123 ? -4.335 4.006 26.812 1.00 94.19 123 ASP A CA 1
ATOM 972 C C . ASP A 1 123 ? -5.376 4.960 26.198 1.00 94.19 123 ASP A C 1
ATOM 974 O O . ASP A 1 123 ? -6.297 5.398 26.888 1.00 94.19 123 ASP A O 1
ATOM 978 N N . HIS A 1 124 ? -5.301 5.197 24.882 1.00 92.31 124 HIS A N 1
ATOM 979 C CA . HIS A 1 124 ? -6.289 5.987 24.145 1.00 92.31 124 HIS A CA 1
ATOM 980 C C . HIS A 1 124 ? -7.707 5.405 24.255 1.00 92.31 124 HIS A C 1
ATOM 982 O O . HIS A 1 124 ? -8.647 6.122 24.597 1.00 92.31 124 HIS A O 1
ATOM 988 N N . MET A 1 125 ? -7.877 4.106 23.992 1.00 94.75 125 MET A N 1
ATOM 989 C CA . MET A 1 125 ? -9.189 3.455 24.055 1.00 94.75 125 MET A CA 1
ATOM 990 C C . MET A 1 125 ? -9.783 3.491 25.469 1.00 94.75 125 MET A C 1
ATOM 992 O O . MET A 1 125 ? -10.965 3.791 25.619 1.00 94.75 125 MET A O 1
ATOM 996 N N . ILE A 1 126 ? -8.973 3.233 26.503 1.00 95.56 126 ILE A N 1
ATOM 997 C CA . ILE A 1 126 ? -9.412 3.310 27.906 1.00 95.56 126 ILE A CA 1
ATOM 998 C C . ILE A 1 126 ? -9.867 4.730 28.249 1.00 95.56 126 ILE A C 1
ATOM 1000 O O . ILE A 1 126 ? -10.920 4.898 28.861 1.00 95.56 126 ILE A O 1
ATOM 1004 N N . ALA A 1 127 ? -9.108 5.748 27.833 1.00 94.25 127 ALA A N 1
ATOM 1005 C CA . ALA A 1 127 ? -9.449 7.141 28.095 1.00 94.25 127 ALA A CA 1
ATOM 1006 C C . ALA A 1 127 ? -10.798 7.542 27.471 1.00 94.25 127 ALA A C 1
ATOM 1008 O O . ALA A 1 127 ? -11.606 8.189 28.131 1.00 94.25 127 ALA A O 1
ATOM 1009 N N . ARG A 1 128 ? -11.085 7.121 26.232 1.00 93.31 128 ARG A N 1
ATOM 1010 C CA . ARG A 1 128 ? -12.360 7.446 25.562 1.00 93.31 128 ARG A CA 1
ATOM 1011 C C . ARG A 1 128 ? -13.561 6.662 26.106 1.00 93.31 128 ARG A C 1
ATOM 1013 O O . ARG A 1 128 ? -14.686 7.128 25.982 1.00 93.31 128 ARG A O 1
ATOM 1020 N N . LEU A 1 129 ? -13.338 5.501 26.726 1.00 96.19 129 LEU A N 1
ATOM 1021 C CA . LEU A 1 129 ? -14.396 4.648 27.287 1.00 96.19 129 LEU A CA 1
ATOM 1022 C C . LEU A 1 129 ? -14.716 4.935 28.765 1.00 96.19 129 LEU A C 1
ATOM 1024 O O . LEU A 1 129 ? -15.495 4.203 29.370 1.00 96.19 129 LEU A O 1
ATOM 1028 N N . GLN A 1 130 ? -14.151 5.987 29.368 1.00 95.75 130 GLN A N 1
ATOM 1029 C CA . GLN A 1 130 ? -14.273 6.263 30.810 1.00 95.75 130 GLN A CA 1
ATOM 1030 C C . GLN A 1 130 ? -15.718 6.336 31.335 1.00 95.75 130 GLN A C 1
ATOM 1032 O O . GLN A 1 130 ? -15.954 5.972 32.485 1.00 95.75 130 GLN A O 1
ATOM 1037 N N . LYS A 1 131 ? -16.689 6.759 30.512 1.00 97.19 131 LYS A N 1
ATOM 1038 C CA . LYS A 1 131 ? -18.114 6.813 30.894 1.00 97.19 131 LYS A CA 1
ATOM 1039 C C . LYS A 1 131 ? -18.764 5.418 30.967 1.00 97.19 131 LYS A C 1
ATOM 1041 O O . LYS A 1 131 ? -19.670 5.218 31.770 1.00 97.19 131 LYS A O 1
ATOM 1046 N N . LYS A 1 132 ? -18.289 4.442 30.180 1.00 97.56 132 LYS A N 1
ATOM 1047 C CA . LYS A 1 132 ? -18.743 3.035 30.187 1.00 97.56 132 LYS A CA 1
ATOM 1048 C C . LYS A 1 132 ? -17.538 2.070 30.123 1.00 97.56 132 LYS A C 1
ATOM 1050 O O . LYS A 1 132 ? -17.342 1.388 29.115 1.00 97.56 132 LYS A O 1
ATOM 1055 N N . PRO A 1 133 ? -16.725 1.972 31.194 1.00 97.06 133 PRO A N 1
ATOM 1056 C CA . PRO A 1 133 ? -15.426 1.291 31.152 1.00 97.06 133 PRO A CA 1
ATOM 1057 C C . PRO A 1 133 ? -15.522 -0.219 30.889 1.00 97.06 133 PRO A C 1
ATOM 1059 O O . PRO A 1 133 ? -14.607 -0.791 30.304 1.00 97.06 133 PRO A O 1
ATOM 1062 N N . TRP A 1 134 ? -16.643 -0.853 31.247 1.00 96.94 134 TRP A N 1
ATOM 1063 C CA . TRP A 1 134 ? -16.901 -2.282 31.022 1.00 96.94 134 TRP A CA 1
ATOM 1064 C C . TRP A 1 134 ? -16.891 -2.680 29.532 1.00 96.94 134 TRP A C 1
ATOM 1066 O O . TRP A 1 134 ? -16.636 -3.833 29.197 1.00 96.94 134 TRP A O 1
ATOM 1076 N N . ILE A 1 135 ? -17.105 -1.732 28.608 1.00 97.62 135 ILE A N 1
ATOM 1077 C CA . ILE A 1 135 ? -17.007 -1.989 27.160 1.00 97.62 135 ILE A CA 1
ATOM 1078 C C . ILE A 1 135 ? -15.585 -2.436 26.782 1.00 97.62 135 ILE A C 1
ATOM 1080 O O . ILE A 1 135 ? -15.406 -3.250 25.870 1.00 97.62 135 ILE A O 1
ATOM 1084 N N . ALA A 1 136 ? -14.563 -1.949 27.496 1.00 96.06 136 ALA A N 1
ATOM 1085 C CA . ALA A 1 136 ? -13.174 -2.307 27.236 1.00 96.06 136 ALA A CA 1
ATOM 1086 C C . ALA A 1 136 ? -12.922 -3.817 27.397 1.00 96.06 136 ALA A C 1
ATOM 1088 O O . ALA A 1 136 ? -12.142 -4.374 26.625 1.00 96.06 136 ALA A O 1
ATOM 1089 N N . ASP A 1 137 ? -13.631 -4.492 28.306 1.00 94.88 137 ASP A N 1
ATOM 1090 C CA . ASP A 1 137 ? -13.484 -5.934 28.552 1.00 94.88 137 ASP A CA 1
ATOM 1091 C C . ASP A 1 137 ? -13.876 -6.782 27.329 1.00 94.88 137 ASP A C 1
ATOM 1093 O O . ASP A 1 137 ? -13.364 -7.885 27.121 1.00 94.88 137 ASP A O 1
ATOM 1097 N N . HIS A 1 138 ? -14.741 -6.239 26.469 1.00 95.50 138 HIS A N 1
ATOM 1098 C CA . HIS A 1 138 ? -15.239 -6.907 25.268 1.00 95.50 138 HIS A CA 1
ATOM 1099 C C . HIS A 1 138 ? -14.587 -6.405 23.974 1.00 95.50 138 HIS A C 1
ATOM 1101 O O . HIS A 1 138 ? -14.414 -7.181 23.032 1.00 95.50 138 HIS A O 1
ATOM 1107 N N . LEU A 1 139 ? -14.225 -5.120 23.908 1.00 94.62 139 LEU A N 1
ATOM 1108 C CA . LEU A 1 139 ? -13.710 -4.489 22.691 1.00 94.62 139 LEU A CA 1
ATOM 1109 C C . LEU A 1 139 ? -12.181 -4.573 22.567 1.00 94.62 139 LEU A C 1
ATOM 1111 O O . LEU A 1 139 ? -11.668 -4.649 21.445 1.00 94.62 139 LEU A O 1
ATOM 1115 N N . MET A 1 140 ? -11.452 -4.573 23.690 1.00 94.12 140 MET A N 1
ATOM 1116 C CA . MET A 1 140 ? -9.989 -4.487 23.705 1.00 94.12 140 MET A CA 1
ATOM 1117 C C . MET A 1 140 ? -9.337 -5.758 23.130 1.00 94.12 140 MET A C 1
ATOM 1119 O O . MET A 1 140 ? -9.569 -6.857 23.645 1.00 94.12 140 MET A O 1
ATOM 1123 N N . PRO A 1 141 ? -8.499 -5.647 22.083 1.00 93.75 141 PRO A N 1
ATOM 1124 C CA . PRO A 1 141 ? -7.802 -6.793 21.504 1.00 93.75 141 PRO A CA 1
ATOM 1125 C C . PRO A 1 141 ? -6.777 -7.456 22.422 1.00 93.75 141 PRO A C 1
ATOM 1127 O O . PRO A 1 141 ? -6.069 -6.804 23.183 1.00 93.75 141 PRO A O 1
ATOM 1130 N N . ASP A 1 142 ? -6.650 -8.770 22.259 1.00 91.94 142 ASP A N 1
ATOM 1131 C CA . ASP A 1 142 ? -5.591 -9.631 22.807 1.00 91.94 142 ASP A CA 1
ATOM 1132 C C . ASP A 1 142 ? -4.513 -9.985 21.767 1.00 91.94 142 ASP A C 1
ATOM 1134 O O . ASP A 1 142 ? -3.560 -10.699 22.067 1.00 91.94 142 ASP A O 1
ATOM 1138 N N . PHE A 1 143 ? -4.651 -9.468 20.547 1.00 93.94 143 PHE A N 1
ATOM 1139 C CA . PHE A 1 143 ? -3.703 -9.625 19.451 1.00 93.94 143 PHE A CA 1
ATOM 1140 C C . PHE A 1 143 ? -2.971 -8.312 19.165 1.00 93.94 143 PHE A C 1
ATOM 1142 O O . PHE A 1 143 ? -3.470 -7.219 19.457 1.00 93.94 143 PHE A O 1
ATOM 1149 N N . SER A 1 144 ? -1.813 -8.416 18.520 1.00 95.81 144 SER A N 1
ATOM 1150 C CA . SER A 1 144 ? -0.993 -7.284 18.098 1.00 95.81 144 SER A CA 1
ATOM 1151 C C . SER A 1 144 ? -1.756 -6.215 17.302 1.00 95.81 144 SER A C 1
ATOM 1153 O O . SER A 1 144 ? -2.603 -6.505 16.448 1.00 95.81 144 SER A O 1
ATOM 1155 N N . VAL A 1 145 ? -1.383 -4.952 17.515 1.00 94.50 145 VAL A N 1
ATOM 1156 C CA . VAL A 1 145 ? -1.762 -3.826 16.649 1.00 94.50 145 VAL A CA 1
ATOM 1157 C C . VAL A 1 145 ? -1.402 -4.153 15.195 1.00 94.50 145 VAL A C 1
ATOM 1159 O O . VAL A 1 145 ? -0.401 -4.807 14.927 1.00 94.50 145 VAL A O 1
ATOM 1162 N N . THR A 1 146 ? -2.246 -3.743 14.248 1.00 93.38 146 THR A N 1
ATOM 1163 C CA . THR A 1 146 ? -2.165 -4.058 12.805 1.00 93.38 146 THR A CA 1
ATOM 1164 C C . THR A 1 146 ? -2.386 -5.513 12.375 1.00 93.38 146 THR A C 1
ATOM 1166 O O . THR A 1 146 ? -2.506 -5.757 11.172 1.00 93.38 146 THR A O 1
ATOM 1169 N N . CYS A 1 147 ? -2.590 -6.474 13.292 1.00 94.00 147 CYS A N 1
ATOM 1170 C CA . CYS A 1 147 ? -3.020 -7.832 12.903 1.00 94.00 147 CYS A CA 1
ATOM 1171 C C . CYS A 1 147 ? -4.313 -7.805 12.052 1.00 94.00 147 CYS A C 1
ATOM 1173 O O . CYS A 1 147 ? -4.570 -8.673 11.213 1.00 94.00 147 CYS A O 1
ATOM 1175 N N . ARG A 1 148 ? -5.101 -6.736 12.221 1.00 91.56 148 ARG A N 1
ATOM 1176 C CA . ARG A 1 148 ? -6.147 -6.271 11.306 1.00 91.56 148 ARG A CA 1
ATOM 1177 C C . ARG A 1 148 ? -5.831 -4.853 10.844 1.00 91.56 148 ARG A C 1
ATOM 1179 O O . ARG A 1 148 ? -5.128 -4.125 11.540 1.00 91.56 148 ARG A O 1
ATOM 1186 N N . ARG A 1 149 ? -6.405 -4.440 9.711 1.00 90.00 149 ARG A N 1
ATOM 1187 C CA . ARG A 1 149 ? -6.254 -3.070 9.203 1.00 90.00 149 ARG A CA 1
ATOM 1188 C C . ARG A 1 149 ? -6.721 -2.078 10.262 1.00 90.00 149 ARG A C 1
ATOM 1190 O O . ARG A 1 149 ? -7.844 -2.195 10.755 1.00 90.00 149 ARG A O 1
ATOM 1197 N N . LEU A 1 150 ? -5.852 -1.129 10.601 1.00 89.00 150 LEU A N 1
ATOM 1198 C CA . LEU A 1 150 ? -6.200 -0.052 11.515 1.00 89.00 150 LEU A CA 1
ATOM 1199 C C . LEU A 1 150 ? -7.338 0.762 10.920 1.00 89.00 150 LEU A C 1
ATOM 1201 O O . LEU A 1 150 ? -7.342 1.069 9.727 1.00 89.00 150 LEU A O 1
ATOM 1205 N N . THR A 1 151 ? -8.306 1.076 11.764 1.00 83.06 151 THR A N 1
ATOM 1206 C CA . THR A 1 151 ? -9.453 1.887 11.392 1.00 83.06 151 THR A CA 1
ATOM 1207 C C . THR A 1 151 ? -9.502 3.064 12.356 1.00 83.06 151 THR A C 1
ATOM 1209 O O . THR A 1 151 ? -9.776 2.858 13.540 1.00 83.06 151 THR A O 1
ATOM 1212 N N . PRO A 1 152 ? -9.223 4.287 11.882 1.00 82.75 152 PRO A N 1
ATOM 1213 C CA . PRO A 1 152 ? -9.582 5.485 12.618 1.00 82.75 152 PRO A CA 1
ATOM 1214 C C . PRO A 1 152 ? -11.099 5.523 12.799 1.00 82.75 152 PRO A C 1
ATOM 1216 O O . PRO A 1 152 ? -11.837 5.374 11.826 1.00 82.75 152 PRO A O 1
ATOM 1219 N N . GLY A 1 153 ? -11.563 5.719 14.029 1.00 82.56 153 GLY A N 1
ATOM 1220 C CA . GLY A 1 153 ? -12.991 5.836 14.334 1.00 82.56 153 GLY A CA 1
ATOM 1221 C C . GLY A 1 153 ? -13.289 7.079 15.165 1.00 82.56 153 GLY A C 1
ATOM 1222 O O . GLY A 1 153 ? -13.638 6.913 16.335 1.00 82.56 153 GLY A O 1
ATOM 1223 N N . PRO A 1 154 ? -13.121 8.304 14.620 1.00 86.75 154 PRO A N 1
ATOM 1224 C CA . PRO A 1 154 ? -13.494 9.524 15.333 1.00 86.75 154 PRO A CA 1
ATOM 1225 C C . PRO A 1 154 ? -14.946 9.440 15.817 1.00 86.75 154 PRO A C 1
ATOM 1227 O O . PRO A 1 154 ? -15.843 9.169 15.022 1.00 86.75 154 PRO A O 1
ATOM 1230 N N . GLY A 1 155 ? -15.174 9.649 17.113 1.00 90.75 155 GLY A N 1
ATOM 1231 C CA . GLY A 1 155 ? -16.512 9.659 17.702 1.00 90.75 155 GLY A CA 1
ATOM 1232 C C . GLY A 1 155 ? -17.111 8.281 17.998 1.00 90.75 155 GLY A C 1
ATOM 1233 O O . GLY A 1 155 ? -18.147 8.220 18.651 1.00 90.75 155 GLY A O 1
ATOM 1234 N N . TYR A 1 156 ? -16.524 7.165 17.542 1.00 95.25 156 TYR A N 1
ATOM 1235 C CA . TYR A 1 156 ? -17.136 5.845 17.753 1.00 95.25 156 TYR A CA 1
ATOM 1236 C C . TYR A 1 156 ? -17.129 5.430 19.228 1.00 95.25 156 TYR A C 1
ATOM 1238 O O . TYR A 1 156 ? -18.149 4.973 19.737 1.00 95.25 156 TYR A O 1
ATOM 1246 N N . LEU A 1 157 ? -15.999 5.588 19.928 1.00 95.31 157 LEU A N 1
ATOM 1247 C CA . LEU A 1 157 ? -15.897 5.213 21.346 1.00 95.31 157 LEU A CA 1
ATOM 1248 C C . LEU A 1 157 ? -16.780 6.106 22.226 1.00 95.31 157 LEU A C 1
ATOM 1250 O O . LEU A 1 157 ? -17.360 5.629 23.199 1.00 95.31 157 LEU A O 1
ATOM 1254 N N . GLU A 1 158 ? -16.912 7.375 21.848 1.00 95.12 158 GLU A N 1
ATOM 1255 C CA . GLU A 1 158 ? -17.799 8.352 22.468 1.00 95.12 158 GLU A CA 1
ATOM 1256 C C . GLU A 1 158 ? -19.264 7.973 22.246 1.00 95.12 158 GLU A C 1
ATOM 1258 O O . GLU A 1 158 ? -20.013 7.874 23.211 1.00 95.12 158 GLU A O 1
ATOM 1263 N N . ALA A 1 159 ? -19.653 7.653 21.007 1.00 96.88 159 ALA A N 1
ATOM 1264 C CA . ALA A 1 159 ? -21.012 7.233 20.673 1.00 96.88 159 ALA A CA 1
ATOM 1265 C C . ALA A 1 159 ? -21.435 5.977 21.449 1.00 96.88 159 ALA A C 1
ATOM 1267 O O . ALA A 1 159 ? -22.557 5.911 21.940 1.00 96.88 159 ALA A O 1
ATOM 1268 N N . LEU A 1 160 ? -20.534 5.006 21.648 1.00 97.19 160 LEU A N 1
ATOM 1269 C CA . LEU A 1 160 ? -20.812 3.838 22.498 1.00 97.19 160 LEU A CA 1
ATOM 1270 C C . LEU A 1 160 ? -21.104 4.213 23.963 1.00 97.19 160 LEU A C 1
ATOM 1272 O O . LEU A 1 160 ? -21.819 3.497 24.671 1.00 97.19 160 LEU A O 1
ATOM 1276 N N . CYS A 1 161 ? -20.546 5.330 24.425 1.00 97.25 161 CYS A N 1
ATOM 1277 C CA . CYS A 1 161 ? -20.729 5.847 25.772 1.00 97.25 161 CYS A CA 1
ATOM 1278 C C . CYS A 1 161 ? -21.992 6.708 25.940 1.00 97.25 161 CYS A C 1
ATOM 1280 O O . CYS A 1 161 ? -22.331 7.049 27.077 1.00 97.25 161 CYS A O 1
ATOM 1282 N N . GLU A 1 162 ? -22.705 7.041 24.864 1.00 98.12 162 GLU A N 1
ATOM 1283 C CA . GLU A 1 162 ? -23.922 7.852 24.937 1.00 98.12 162 GLU A CA 1
ATOM 1284 C C . GLU A 1 162 ? -25.106 7.101 25.548 1.00 98.12 162 GLU A C 1
ATOM 1286 O O . GLU A 1 162 ? -25.180 5.870 25.520 1.00 98.12 162 GLU A O 1
ATOM 1291 N N . ASP A 1 163 ? -26.032 7.847 26.149 1.00 97.75 163 ASP A N 1
ATOM 1292 C CA . ASP A 1 163 ? -27.110 7.266 26.962 1.00 97.75 163 ASP A CA 1
ATOM 1293 C C . ASP A 1 163 ? -28.163 6.541 26.109 1.00 97.75 163 ASP A C 1
ATOM 1295 O O . ASP A 1 163 ? -28.774 5.584 26.574 1.00 97.75 163 ASP A O 1
ATOM 1299 N N . ASN A 1 164 ? -28.329 6.941 24.844 1.00 98.06 164 ASN A N 1
ATOM 1300 C CA . ASN A 1 164 ? -29.218 6.287 23.877 1.00 98.06 164 ASN A CA 1
ATOM 1301 C C . ASN A 1 164 ? -28.537 5.143 23.099 1.00 98.06 164 ASN A C 1
ATOM 1303 O O . ASN A 1 164 ? -29.054 4.721 22.066 1.00 98.06 164 ASN A O 1
ATOM 1307 N N . THR A 1 165 ? -27.347 4.699 23.521 1.00 98.50 165 THR A N 1
ATOM 1308 C CA . THR A 1 165 ? -26.570 3.674 22.812 1.00 98.50 165 THR A CA 1
ATOM 1309 C C . THR A 1 165 ? -26.212 2.497 23.709 1.00 98.50 165 THR A C 1
ATOM 1311 O O . THR A 1 165 ? -25.539 2.658 24.729 1.00 98.50 165 THR A O 1
ATOM 1314 N N . ASP A 1 166 ? -26.566 1.293 23.263 1.00 98.06 166 ASP A N 1
ATOM 1315 C CA . ASP A 1 166 ? -26.194 0.037 23.905 1.00 98.06 166 ASP A CA 1
ATOM 1316 C C . ASP A 1 166 ? -25.126 -0.713 23.103 1.00 98.06 166 ASP A C 1
ATOM 1318 O O . ASP A 1 166 ? -25.279 -1.008 21.913 1.00 98.06 166 ASP A O 1
ATOM 1322 N N . PHE A 1 167 ? -24.040 -1.073 23.785 1.00 98.19 167 PHE A N 1
ATOM 1323 C CA . PHE A 1 167 ? -23.025 -1.984 23.270 1.00 98.19 167 PHE A CA 1
ATOM 1324 C C . PHE A 1 167 ? -23.432 -3.426 23.597 1.00 98.19 167 PHE A C 1
ATOM 1326 O O . PHE A 1 167 ? -23.502 -3.799 24.765 1.00 98.19 167 PHE A O 1
ATOM 1333 N N . ILE A 1 168 ? -23.695 -4.247 22.579 1.00 98.12 168 ILE A N 1
ATOM 1334 C CA . ILE A 1 168 ? -24.213 -5.611 22.747 1.00 98.12 168 ILE A CA 1
ATOM 1335 C C . ILE A 1 168 ? -23.130 -6.637 22.368 1.00 98.12 168 ILE A C 1
ATOM 1337 O O . ILE A 1 168 ? -22.949 -6.916 21.177 1.00 98.12 168 ILE A O 1
ATOM 1341 N N . PRO A 1 169 ? -22.403 -7.224 23.342 1.00 96.88 169 PRO A N 1
ATOM 1342 C CA . PRO A 1 169 ? -21.402 -8.262 23.078 1.00 96.88 169 PRO A CA 1
ATOM 1343 C C . PRO A 1 169 ? -22.012 -9.660 22.887 1.00 96.88 169 PRO A C 1
ATOM 1345 O O . PRO A 1 169 ? -21.340 -10.578 22.410 1.00 96.88 169 PRO A O 1
ATOM 1348 N N . THR A 1 170 ? -23.274 -9.847 23.279 1.00 96.94 170 THR A N 1
ATOM 1349 C CA . THR A 1 170 ? -23.974 -11.130 23.198 1.00 96.94 170 THR A CA 1
ATOM 1350 C C . THR A 1 170 ? -24.251 -11.522 21.745 1.00 96.94 170 THR A C 1
ATOM 1352 O O . THR A 1 170 ? -24.611 -10.701 20.901 1.00 96.94 170 THR A O 1
ATOM 1355 N N . HIS A 1 171 ? -24.100 -12.812 21.441 1.00 96.75 171 HIS A N 1
ATOM 1356 C CA . HIS A 1 171 ? -24.337 -13.336 20.100 1.00 96.75 171 HIS A CA 1
ATOM 1357 C C . HIS A 1 171 ? -25.810 -13.231 19.681 1.00 96.75 171 HIS A C 1
ATOM 1359 O O . HIS A 1 171 ? -26.721 -13.543 20.447 1.00 96.75 171 HIS A O 1
ATOM 1365 N N . ILE A 1 172 ? -26.025 -12.866 18.416 1.00 98.00 172 ILE A N 1
ATOM 1366 C CA . ILE A 1 172 ? -27.338 -12.904 17.765 1.00 98.00 172 ILE A CA 1
ATOM 1367 C C . ILE A 1 172 ? -27.733 -14.364 17.526 1.00 98.00 172 ILE A C 1
ATOM 1369 O O . ILE A 1 172 ? -26.959 -15.124 16.940 1.00 98.00 172 ILE A O 1
ATOM 1373 N N . LYS A 1 173 ? -28.945 -14.739 17.944 1.00 98.12 173 LYS A N 1
ATOM 1374 C CA . LYS A 1 173 ? -29.549 -16.048 17.669 1.00 98.12 173 LYS A CA 1
ATOM 1375 C C . LYS A 1 173 ? -30.290 -16.041 16.337 1.00 98.12 173 LYS A C 1
ATOM 1377 O O . LYS A 1 173 ? -30.076 -16.933 15.520 1.00 98.12 173 LYS A O 1
ATOM 1382 N N . ARG A 1 174 ? -31.150 -15.041 16.110 1.00 97.94 174 ARG A N 1
ATOM 1383 C CA . ARG A 1 174 ? -31.877 -14.846 14.845 1.00 97.94 174 ARG A CA 1
ATOM 1384 C C . ARG A 1 174 ? -32.421 -13.425 14.710 1.00 97.94 174 ARG A C 1
ATOM 1386 O O . ARG A 1 174 ? -32.601 -12.722 15.701 1.00 97.94 174 ARG A O 1
ATOM 1393 N N . ILE A 1 175 ? -32.737 -13.053 13.475 1.00 98.19 175 ILE A N 1
ATOM 1394 C CA . ILE A 1 175 ? -33.610 -11.916 13.178 1.00 98.19 175 ILE A CA 1
ATOM 1395 C C . ILE A 1 175 ? -35.060 -12.411 13.269 1.00 98.19 175 ILE A C 1
ATOM 1397 O O . ILE A 1 175 ? -35.369 -13.539 12.877 1.00 98.19 175 ILE A O 1
ATOM 1401 N N . THR A 1 176 ? -35.927 -11.582 13.829 1.00 98.06 176 THR A N 1
ATOM 1402 C CA . THR A 1 176 ? -37.372 -11.798 13.975 1.00 98.06 176 THR A CA 1
ATOM 1403 C C . THR A 1 176 ? -38.125 -10.722 13.196 1.00 98.06 176 THR A C 1
ATOM 1405 O O . THR A 1 176 ? -37.508 -9.789 12.690 1.00 98.06 176 THR A O 1
ATOM 1408 N N . GLU A 1 177 ? -39.450 -10.831 13.104 1.00 97.62 177 GLU A N 1
ATOM 1409 C CA . GLU A 1 177 ? -40.274 -9.828 12.418 1.00 97.62 177 GLU A CA 1
ATOM 1410 C C . GLU A 1 177 ? -40.157 -8.427 13.046 1.00 97.62 177 GLU A C 1
ATOM 1412 O O . GLU A 1 177 ? -40.155 -7.446 12.312 1.00 97.62 177 GLU A O 1
ATOM 1417 N N . SER A 1 178 ? -39.997 -8.331 14.373 1.00 97.38 178 SER A N 1
ATOM 1418 C CA . SER A 1 178 ? -39.929 -7.049 15.091 1.00 97.38 178 SER A CA 1
ATOM 1419 C C . SER A 1 178 ? -38.517 -6.597 15.473 1.00 97.38 178 SER A C 1
ATOM 1421 O O . SER A 1 178 ? -38.361 -5.516 16.028 1.00 97.38 178 SER A O 1
ATOM 1423 N N . GLY A 1 179 ? -37.472 -7.393 15.214 1.00 98.06 179 GLY A N 1
ATOM 1424 C CA . GLY A 1 179 ? -36.114 -7.042 15.639 1.00 98.06 179 GLY A CA 1
ATOM 1425 C C . GLY A 1 179 ? -35.166 -8.227 15.783 1.00 98.06 179 GLY A C 1
ATOM 1426 O O . GLY A 1 179 ? -35.186 -9.154 14.968 1.00 98.06 179 GLY A O 1
ATOM 1427 N N . ILE A 1 180 ? -34.308 -8.215 16.805 1.00 98.56 180 ILE A N 1
ATOM 1428 C CA . ILE A 1 180 ? -33.225 -9.198 16.981 1.00 98.56 180 ILE A CA 1
ATOM 1429 C C . ILE A 1 180 ? -33.373 -9.955 18.305 1.00 98.56 180 ILE A C 1
ATOM 1431 O O . ILE A 1 180 ? -33.449 -9.353 19.371 1.00 98.56 180 ILE A O 1
ATOM 1435 N N . GLU A 1 181 ? -33.333 -11.291 18.231 1.00 98.56 181 GLU A N 1
ATOM 1436 C CA . GLU A 1 181 ? -33.263 -12.184 19.394 1.00 98.56 181 GLU A CA 1
ATOM 1437 C C . GLU A 1 181 ? -31.809 -12.618 19.631 1.00 98.56 181 GLU A C 1
ATOM 1439 O O . GLU A 1 181 ? -31.124 -13.104 18.718 1.00 98.56 181 GLU A O 1
ATOM 1444 N N . LEU A 1 182 ? -31.340 -12.470 20.866 1.00 98.44 182 LEU A N 1
ATOM 1445 C CA . LEU A 1 182 ? -30.017 -12.879 21.328 1.00 98.44 182 LEU A CA 1
ATOM 1446 C C . LEU A 1 182 ? -30.026 -14.317 21.861 1.00 98.44 182 LEU A C 1
ATOM 1448 O O . LEU A 1 182 ? -31.068 -14.914 22.128 1.00 98.44 182 LEU A O 1
ATOM 1452 N N . VAL A 1 183 ? -28.840 -14.911 22.005 1.00 98.19 183 VAL A N 1
ATOM 1453 C CA . VAL A 1 183 ? -28.706 -16.297 22.498 1.00 98.19 183 VAL A CA 1
ATOM 1454 C C . VAL A 1 183 ? -29.112 -16.478 23.962 1.00 98.19 183 VAL A C 1
ATOM 1456 O O . VAL A 1 183 ? -29.434 -17.597 24.352 1.00 98.19 183 VAL A O 1
ATOM 1459 N N . ASP A 1 184 ? -29.124 -15.406 24.754 1.00 97.31 184 ASP A N 1
ATOM 1460 C CA . ASP A 1 184 ? -29.576 -15.408 26.152 1.00 97.31 184 ASP A CA 1
ATOM 1461 C C . ASP A 1 184 ? -31.103 -15.253 26.300 1.00 97.31 184 ASP A C 1
ATOM 1463 O O . ASP A 1 184 ? -31.621 -15.276 27.413 1.00 97.31 184 ASP A O 1
ATOM 1467 N N . GLY A 1 185 ? -31.829 -15.145 25.181 1.00 97.38 185 GLY A N 1
ATOM 1468 C CA . GLY A 1 185 ? -33.280 -14.969 25.148 1.00 97.38 185 GLY A CA 1
ATOM 1469 C C . GLY A 1 185 ? -33.737 -13.511 25.180 1.00 97.38 185 GLY A C 1
ATOM 1470 O O . GLY A 1 185 ? -34.931 -13.266 25.017 1.00 97.38 185 GLY A O 1
ATOM 1471 N N . THR A 1 186 ? -32.824 -12.547 25.336 1.00 98.06 186 THR A N 1
ATOM 1472 C CA . THR A 1 186 ? -33.149 -11.121 25.225 1.00 98.06 186 THR A CA 1
ATOM 1473 C C . THR A 1 186 ? -33.592 -10.801 23.801 1.00 98.06 186 THR A C 1
ATOM 1475 O O . THR A 1 186 ? -32.978 -11.250 22.828 1.00 98.06 186 THR A O 1
ATOM 1478 N N . HIS A 1 187 ? -34.648 -10.006 23.674 1.00 98.38 187 HIS A N 1
ATOM 1479 C CA . HIS A 1 187 ? -35.141 -9.512 22.395 1.00 98.38 187 HIS A CA 1
ATOM 1480 C C . HIS A 1 187 ? -35.092 -7.984 22.386 1.00 98.38 187 HIS A C 1
ATOM 1482 O O . HIS A 1 187 ? -35.472 -7.346 23.368 1.00 98.38 187 HIS A O 1
ATOM 1488 N N . HIS A 1 188 ? -34.576 -7.415 21.299 1.00 98.38 188 HIS A N 1
ATOM 1489 C CA . HIS A 1 188 ? -34.601 -5.979 21.049 1.00 98.38 188 HIS A CA 1
ATOM 1490 C C . HIS A 1 188 ? -35.514 -5.698 19.858 1.00 98.38 188 HIS A C 1
ATOM 1492 O O . HIS A 1 188 ? -35.218 -6.146 18.744 1.00 98.38 188 HIS A O 1
ATOM 1498 N N . ASP A 1 189 ? -36.580 -4.931 20.088 1.00 98.25 189 ASP A N 1
ATOM 1499 C CA . ASP A 1 189 ? -37.445 -4.413 19.029 1.00 98.25 189 ASP A CA 1
ATOM 1500 C C . ASP A 1 189 ? -36.728 -3.284 18.273 1.00 98.25 189 ASP A C 1
ATOM 1502 O O . ASP A 1 189 ? -36.200 -2.341 18.872 1.00 98.25 189 ASP A O 1
ATOM 1506 N N . LEU A 1 190 ? -36.673 -3.401 16.946 1.00 98.31 190 LEU A N 1
ATOM 1507 C CA . LEU A 1 190 ? -35.916 -2.518 16.062 1.00 98.31 190 LEU A CA 1
ATOM 1508 C C . LEU A 1 190 ? -36.753 -2.142 14.843 1.00 98.31 190 LEU A C 1
ATOM 1510 O O . LEU A 1 190 ? -37.328 -3.005 14.186 1.00 98.31 190 LEU A O 1
ATOM 1514 N N . ASP A 1 191 ? -36.701 -0.869 14.467 1.00 97.31 191 ASP A N 1
ATOM 1515 C CA . ASP A 1 191 ? -37.310 -0.375 13.231 1.00 97.31 191 ASP A CA 1
ATOM 1516 C C . ASP A 1 191 ? -36.370 -0.544 12.029 1.00 97.31 191 ASP A C 1
ATOM 1518 O O . ASP A 1 191 ? -36.809 -0.629 10.881 1.00 97.31 191 ASP A O 1
ATOM 1522 N N . VAL A 1 192 ? -35.055 -0.551 12.279 1.00 95.81 192 VAL A N 1
ATOM 1523 C CA . VAL A 1 192 ? -34.017 -0.615 11.242 1.00 95.81 192 VAL A CA 1
ATOM 1524 C C . VAL A 1 192 ? -32.868 -1.521 11.682 1.00 95.81 192 VAL A C 1
ATOM 1526 O O . VAL A 1 192 ? -32.373 -1.417 12.804 1.00 95.81 192 VAL A O 1
ATOM 1529 N N . ILE A 1 193 ? -32.384 -2.367 10.766 1.00 96.88 193 ILE A N 1
ATOM 1530 C CA . ILE A 1 193 ? -31.174 -3.182 10.946 1.00 96.88 193 ILE A CA 1
ATOM 1531 C C . ILE A 1 193 ? -30.153 -2.830 9.858 1.00 96.88 193 ILE A C 1
ATOM 1533 O O . ILE A 1 193 ? -30.438 -2.928 8.666 1.00 96.88 193 ILE A O 1
ATOM 1537 N N . ILE A 1 194 ? -28.938 -2.467 10.270 1.00 95.50 194 ILE A N 1
ATOM 1538 C CA . ILE A 1 194 ? -27.801 -2.169 9.396 1.00 95.50 194 ILE A CA 1
ATOM 1539 C C . ILE A 1 194 ? -26.774 -3.305 9.484 1.00 95.50 194 ILE A C 1
ATOM 1541 O O . ILE A 1 194 ? -26.153 -3.535 10.525 1.00 95.50 194 ILE A O 1
ATOM 1545 N N . CYS A 1 195 ? -26.546 -3.985 8.360 1.00 95.19 195 CYS A N 1
ATOM 1546 C CA . CYS A 1 195 ? -25.601 -5.096 8.239 1.00 95.19 195 CYS A CA 1
ATOM 1547 C C . CYS A 1 195 ? -24.226 -4.624 7.737 1.00 95.19 195 CYS A C 1
ATOM 1549 O O . CYS A 1 195 ? -23.943 -4.649 6.542 1.00 95.19 195 CYS A O 1
ATOM 1551 N N . ALA A 1 196 ? -23.332 -4.247 8.652 1.00 93.00 196 ALA A N 1
ATOM 1552 C CA . ALA A 1 196 ? -21.957 -3.850 8.339 1.00 93.00 196 ALA A CA 1
ATOM 1553 C C . ALA A 1 196 ? -20.995 -5.061 8.378 1.00 93.00 196 ALA A C 1
ATOM 1555 O O . ALA A 1 196 ? -20.051 -5.125 9.169 1.00 93.00 196 ALA A O 1
ATOM 1556 N N . THR A 1 197 ? -21.252 -6.062 7.526 1.00 86.81 197 THR A N 1
ATOM 1557 C CA . THR A 1 197 ? -20.667 -7.418 7.620 1.00 86.81 197 THR A CA 1
ATOM 1558 C C . THR A 1 197 ? -19.261 -7.587 7.034 1.00 86.81 197 THR A C 1
ATOM 1560 O O . THR A 1 197 ? -18.656 -8.647 7.208 1.00 86.81 197 THR A O 1
ATOM 1563 N N . GLY A 1 198 ? -18.714 -6.565 6.372 1.00 87.25 198 GLY A N 1
ATOM 1564 C CA . GLY A 1 198 ? -17.423 -6.625 5.677 1.00 87.25 198 GLY A CA 1
ATOM 1565 C C . GLY A 1 198 ? -17.557 -7.000 4.198 1.00 87.25 198 GLY A C 1
ATOM 1566 O O . GLY A 1 198 ? -18.601 -6.774 3.596 1.00 87.25 198 GLY A O 1
ATOM 1567 N N . PHE A 1 199 ? -16.489 -7.552 3.617 1.00 88.25 199 PHE A N 1
ATOM 1568 C CA . PHE A 1 199 ? -16.349 -7.769 2.172 1.00 88.25 199 PHE A CA 1
ATOM 1569 C C . PHE A 1 199 ? -15.950 -9.212 1.845 1.00 88.25 199 PHE A C 1
ATOM 1571 O O . PHE A 1 199 ? -15.292 -9.874 2.657 1.00 88.25 199 PHE A O 1
ATOM 1578 N N . ASP A 1 200 ? -16.306 -9.683 0.645 1.00 88.38 200 ASP A N 1
ATOM 1579 C CA . ASP A 1 200 ? -15.796 -10.950 0.121 1.00 88.38 200 ASP A CA 1
ATOM 1580 C C . ASP A 1 200 ? -14.307 -10.816 -0.237 1.00 88.38 200 ASP A C 1
ATOM 1582 O O . ASP A 1 200 ? -13.886 -9.897 -0.933 1.00 88.38 200 ASP A O 1
ATOM 1586 N N . THR A 1 201 ? -13.505 -11.748 0.271 1.00 87.38 201 THR A N 1
ATOM 1587 C CA . THR A 1 201 ? -12.045 -11.829 0.079 1.00 87.38 201 THR A CA 1
ATOM 1588 C C . THR A 1 201 ? -11.635 -13.176 -0.505 1.00 87.38 201 THR A C 1
ATOM 1590 O O . THR A 1 201 ? -10.504 -13.633 -0.352 1.00 87.38 201 THR A O 1
ATOM 1593 N N . SER A 1 202 ? -12.580 -13.857 -1.151 1.00 85.50 202 SER A N 1
ATOM 1594 C CA . SER A 1 202 ? -12.361 -15.148 -1.785 1.00 85.50 202 SER A CA 1
ATOM 1595 C C . SER A 1 202 ? -11.577 -15.059 -3.096 1.00 85.50 202 SER A C 1
ATOM 1597 O O . SER A 1 202 ? -11.050 -16.075 -3.537 1.00 85.50 202 SER A O 1
ATOM 1599 N N . PHE A 1 203 ? -11.490 -13.862 -3.693 1.00 86.75 203 PHE A N 1
ATOM 1600 C CA . PHE A 1 203 ? -10.947 -13.625 -5.038 1.00 86.75 203 PHE A CA 1
ATOM 1601 C C . PHE A 1 203 ? -11.666 -14.434 -6.131 1.00 86.75 203 PHE A C 1
ATOM 1603 O O . PHE A 1 203 ? -11.111 -14.697 -7.197 1.00 86.75 203 PHE A O 1
ATOM 1610 N N . HIS A 1 204 ? -12.924 -14.813 -5.887 1.00 87.56 204 HIS A N 1
ATOM 1611 C CA . HIS A 1 204 ? -13.800 -15.329 -6.926 1.00 87.56 204 HIS A CA 1
ATOM 1612 C C . HIS A 1 204 ? -14.466 -14.174 -7.660 1.00 87.56 204 HIS A C 1
ATOM 1614 O O . HIS A 1 204 ? -15.297 -13.456 -7.110 1.00 87.56 204 HIS A O 1
ATOM 1620 N N . TYR A 1 205 ? -14.118 -14.029 -8.930 1.00 86.94 205 TYR A N 1
ATOM 1621 C CA . TYR A 1 205 ? -14.755 -13.062 -9.808 1.00 86.94 205 TYR A CA 1
ATOM 1622 C C . TYR A 1 205 ? -16.193 -13.493 -10.152 1.00 86.94 205 TYR A C 1
ATOM 1624 O O . TYR A 1 205 ? -16.496 -14.693 -10.154 1.00 86.94 205 TYR A O 1
ATOM 1632 N N . PRO A 1 206 ? -17.085 -12.536 -10.473 1.00 90.38 206 PRO A N 1
ATOM 1633 C CA . PRO A 1 206 ? -18.463 -12.835 -10.873 1.00 90.38 206 PRO A CA 1
ATOM 1634 C C . PRO A 1 206 ? -18.560 -13.500 -12.259 1.00 90.38 206 PRO A C 1
ATOM 1636 O O . PRO A 1 206 ? -19.641 -13.908 -12.672 1.00 90.38 206 PRO A O 1
ATOM 1639 N N . PHE A 1 207 ? -17.439 -13.625 -12.973 1.00 93.50 207 PHE A N 1
ATOM 1640 C CA . PHE A 1 207 ? -17.315 -14.288 -14.267 1.00 93.50 207 PHE A CA 1
ATOM 1641 C C . PHE A 1 207 ? -16.285 -15.423 -14.206 1.00 93.50 207 PHE A C 1
ATOM 1643 O O . PHE A 1 207 ? -15.407 -15.454 -13.342 1.00 93.50 207 PHE A O 1
ATOM 1650 N N . THR A 1 208 ? -16.390 -16.367 -15.144 1.00 95.62 208 THR A N 1
ATOM 1651 C CA . THR A 1 208 ? -15.460 -17.501 -15.238 1.00 95.62 208 THR A CA 1
ATOM 1652 C C . THR A 1 208 ? -14.263 -17.129 -16.104 1.00 95.62 208 THR A C 1
ATOM 1654 O O . THR A 1 208 ? -14.432 -16.698 -17.240 1.00 95.62 208 THR A O 1
ATOM 1657 N N . VAL A 1 209 ? -13.056 -17.344 -15.580 1.00 96.06 209 VAL A N 1
ATOM 1658 C CA . VAL A 1 209 ? -11.794 -17.224 -16.324 1.00 96.06 209 VAL A CA 1
ATOM 1659 C C . VAL A 1 209 ? -11.239 -18.625 -16.539 1.00 96.06 209 VAL A C 1
ATOM 1661 O O . VAL A 1 209 ? -11.046 -19.355 -15.564 1.00 96.06 209 VAL A O 1
ATOM 1664 N N . ILE A 1 210 ? -11.006 -19.003 -17.795 1.00 97.69 210 ILE A N 1
ATOM 1665 C CA . ILE A 1 210 ? -10.514 -20.327 -18.195 1.00 97.69 210 ILE A CA 1
ATOM 1666 C C . ILE A 1 210 ? -9.108 -20.160 -18.772 1.00 97.69 210 ILE A C 1
ATOM 1668 O O . ILE A 1 210 ? -8.917 -19.414 -19.729 1.00 97.69 210 ILE A O 1
ATOM 1672 N N . GLY A 1 211 ? -8.136 -20.829 -18.160 1.00 97.12 211 GLY A N 1
ATOM 1673 C CA . GLY A 1 211 ? -6.738 -20.831 -18.574 1.00 97.12 211 GLY A CA 1
ATOM 1674 C C . GLY A 1 211 ? -6.385 -22.026 -19.461 1.00 97.12 211 GLY A C 1
ATOM 1675 O O . GLY A 1 211 ? -7.243 -22.699 -20.043 1.00 97.12 211 GLY A O 1
ATOM 1676 N N . ARG A 1 212 ? -5.086 -22.319 -19.549 1.00 95.94 212 ARG A N 1
ATOM 1677 C CA . ARG A 1 212 ? -4.557 -23.474 -20.284 1.00 95.94 212 ARG A CA 1
ATOM 1678 C C . ARG A 1 212 ? -5.110 -24.788 -19.735 1.00 95.94 212 ARG A C 1
ATOM 1680 O O . ARG A 1 212 ? -5.371 -24.936 -18.542 1.00 95.94 212 ARG A O 1
ATOM 1687 N N . GLY A 1 213 ? -5.284 -25.761 -20.630 1.00 96.06 213 GLY A N 1
ATOM 1688 C CA . GLY A 1 213 ? -5.796 -27.087 -20.273 1.00 96.06 213 GLY A CA 1
ATOM 1689 C C . GLY A 1 213 ? -7.240 -27.090 -19.755 1.00 96.06 213 GLY A C 1
ATOM 1690 O O . GLY A 1 213 ? -7.646 -28.066 -19.137 1.00 96.06 213 GLY A O 1
ATOM 1691 N N . GLY A 1 214 ? -8.005 -26.010 -19.968 1.00 97.31 214 GLY A N 1
ATOM 1692 C CA . GLY A 1 214 ? -9.401 -25.900 -19.534 1.00 97.31 214 GLY A CA 1
ATOM 1693 C C . GLY A 1 214 ? -9.590 -25.629 -18.038 1.00 97.31 214 GLY A C 1
ATOM 1694 O O . GLY A 1 214 ? -10.727 -25.623 -17.573 1.00 97.31 214 GLY A O 1
ATOM 1695 N N . LYS A 1 215 ? -8.511 -25.389 -17.281 1.00 96.94 215 LYS A N 1
ATOM 1696 C CA . LYS A 1 215 ? -8.580 -25.128 -15.837 1.00 96.94 215 LYS A CA 1
ATOM 1697 C C . LYS A 1 215 ? -9.108 -23.721 -15.563 1.00 96.94 215 LYS A C 1
ATOM 1699 O O . LYS A 1 215 ? -8.634 -22.745 -16.144 1.00 96.94 215 LYS A O 1
ATOM 1704 N N . THR A 1 216 ? -10.060 -23.594 -14.649 1.00 97.38 216 THR A N 1
ATOM 1705 C CA . THR A 1 216 ? -10.607 -22.293 -14.246 1.00 97.38 216 THR A CA 1
ATOM 1706 C C . THR A 1 216 ? -9.719 -21.595 -13.213 1.00 97.38 216 THR A C 1
ATOM 1708 O O . THR A 1 216 ? -9.038 -22.239 -12.411 1.00 97.38 216 THR A O 1
ATOM 1711 N N . LEU A 1 217 ? -9.749 -20.258 -13.169 1.00 95.69 217 LEU A N 1
ATOM 1712 C CA . LEU A 1 217 ? -9.008 -19.483 -12.160 1.00 95.69 217 LEU A CA 1
ATOM 1713 C C . LEU A 1 217 ? -9.486 -19.805 -10.736 1.00 95.69 217 LEU A C 1
ATOM 1715 O O . LEU A 1 217 ? -8.688 -19.871 -9.806 1.00 95.69 217 LEU A O 1
ATOM 1719 N N . ARG A 1 218 ? -10.781 -20.108 -10.581 1.00 94.44 218 ARG A N 1
ATOM 1720 C CA . ARG A 1 218 ? -11.369 -20.595 -9.325 1.00 94.44 218 ARG A CA 1
ATOM 1721 C C . ARG A 1 218 ? -10.710 -21.896 -8.856 1.00 94.44 218 ARG A C 1
ATOM 1723 O O . ARG A 1 218 ? -10.332 -22.002 -7.692 1.00 94.44 218 ARG A O 1
ATOM 1730 N N . GLU A 1 219 ? -10.533 -22.868 -9.749 1.00 95.25 219 GLU A N 1
ATOM 1731 C CA . GLU A 1 219 ? -9.821 -24.113 -9.429 1.00 95.25 219 GLU A CA 1
ATOM 1732 C C . GLU A 1 219 ? -8.335 -23.864 -9.153 1.00 95.25 219 GLU A C 1
ATOM 1734 O O . GLU A 1 219 ? -7.755 -24.521 -8.293 1.00 95.25 219 GLU A O 1
ATOM 1739 N N . ARG A 1 220 ? -7.699 -22.912 -9.854 1.00 94.94 220 ARG A N 1
ATOM 1740 C CA . ARG A 1 220 ? -6.301 -22.520 -9.600 1.00 94.94 220 ARG A CA 1
ATOM 1741 C C . ARG A 1 220 ? -6.111 -21.870 -8.228 1.00 94.94 220 ARG A C 1
ATOM 1743 O O . ARG A 1 220 ? -5.061 -22.081 -7.631 1.00 94.94 220 ARG A O 1
ATOM 1750 N N . TYR A 1 221 ? -7.093 -21.115 -7.741 1.00 93.88 221 TYR A N 1
ATOM 1751 C CA . TYR A 1 221 ? -7.069 -20.434 -6.439 1.00 93.88 221 TYR A CA 1
ATOM 1752 C C . TYR A 1 221 ? -7.651 -21.269 -5.291 1.00 93.88 221 TYR A C 1
ATOM 1754 O O . TYR A 1 221 ? -7.892 -20.753 -4.197 1.00 93.88 221 TYR A O 1
ATOM 1762 N N . THR A 1 222 ? -7.888 -22.560 -5.520 1.00 91.62 222 THR A N 1
ATOM 1763 C CA . THR A 1 222 ? -8.323 -23.499 -4.486 1.00 91.62 222 THR A CA 1
ATOM 1764 C C . THR A 1 222 ? -7.133 -24.370 -4.070 1.00 91.62 222 THR A C 1
ATOM 1766 O O . THR A 1 222 ? -6.538 -25.008 -4.937 1.00 91.62 222 THR A O 1
ATOM 1769 N N . PRO A 1 223 ? -6.781 -24.445 -2.769 1.00 90.69 223 PRO A N 1
ATOM 1770 C CA . PRO A 1 223 ? -7.507 -23.906 -1.608 1.00 90.69 223 PRO A CA 1
ATOM 1771 C C . PRO A 1 223 ? -7.271 -22.408 -1.323 1.00 90.69 223 PRO A C 1
ATOM 1773 O O . PRO A 1 223 ? -8.070 -21.792 -0.605 1.00 90.69 223 PRO A O 1
ATOM 1776 N N . HIS A 1 224 ? -6.208 -21.819 -1.870 1.00 91.38 224 HIS A N 1
ATOM 1777 C CA . HIS A 1 224 ? -5.898 -20.392 -1.774 1.00 91.38 224 HIS A CA 1
ATOM 1778 C C . HIS A 1 224 ? -5.297 -19.860 -3.084 1.00 91.38 224 HIS A C 1
ATOM 1780 O O . HIS A 1 224 ? -4.737 -20.639 -3.858 1.00 91.38 224 HIS A O 1
ATOM 1786 N N . PRO A 1 225 ? -5.409 -18.547 -3.351 1.00 93.44 225 PRO A N 1
ATOM 1787 C CA . PRO A 1 225 ? -4.723 -17.933 -4.475 1.00 93.44 225 PRO A CA 1
ATOM 1788 C C . PRO A 1 225 ? -3.205 -17.971 -4.290 1.00 93.44 225 PRO A C 1
ATOM 1790 O O . PRO A 1 225 ? -2.701 -17.763 -3.187 1.00 93.44 225 PRO A O 1
ATOM 1793 N N . GLU A 1 226 ? -2.504 -18.182 -5.396 1.00 94.31 226 GLU A N 1
ATOM 1794 C CA . GLU A 1 226 ? -1.058 -18.022 -5.538 1.00 94.31 226 GLU A CA 1
ATOM 1795 C C . GLU A 1 226 ? -0.844 -17.198 -6.806 1.00 94.31 226 GLU A C 1
ATOM 1797 O O . GLU A 1 226 ? -1.495 -17.429 -7.832 1.00 94.31 226 GLU A O 1
ATOM 1802 N N . THR A 1 227 ? 0.013 -16.188 -6.726 1.00 96.00 227 THR A N 1
ATOM 1803 C CA . THR A 1 227 ? 0.226 -15.238 -7.822 1.00 96.00 227 THR A CA 1
ATOM 1804 C C . THR A 1 227 ? 1.695 -14.880 -7.914 1.00 96.00 227 THR A C 1
ATOM 1806 O O . THR A 1 227 ? 2.407 -14.931 -6.918 1.00 96.00 227 THR A O 1
ATOM 1809 N N . TYR A 1 228 ? 2.146 -14.464 -9.090 1.00 97.81 228 TYR A N 1
ATOM 1810 C CA . TYR A 1 228 ? 3.439 -13.813 -9.232 1.00 97.81 228 TYR A CA 1
ATOM 1811 C C . TYR A 1 228 ? 3.272 -12.313 -8.981 1.00 97.81 228 TYR A C 1
ATOM 1813 O O . TYR A 1 228 ? 2.493 -11.644 -9.669 1.00 97.81 228 TYR A O 1
ATOM 1821 N N . MET A 1 229 ? 3.972 -11.798 -7.965 1.00 96.12 229 MET A N 1
ATOM 1822 C CA . MET A 1 229 ? 4.018 -10.375 -7.603 1.00 96.12 229 MET A CA 1
ATOM 1823 C C . MET A 1 229 ? 2.641 -9.694 -7.492 1.00 96.12 229 MET A C 1
ATOM 1825 O O . MET A 1 229 ? 2.509 -8.503 -7.766 1.00 96.12 229 MET A O 1
ATOM 1829 N N . SER A 1 230 ? 1.606 -10.432 -7.067 1.00 95.44 230 SER A N 1
ATOM 1830 C CA . SER A 1 230 ? 0.221 -9.932 -6.932 1.00 95.44 230 SER A CA 1
ATOM 1831 C C . SER A 1 230 ? -0.463 -9.501 -8.239 1.00 95.44 230 SER A C 1
ATOM 1833 O O . SER A 1 230 ? -1.489 -8.816 -8.200 1.00 95.44 230 SER A O 1
ATOM 1835 N N . LEU A 1 231 ? 0.114 -9.869 -9.386 1.00 95.38 231 LEU A N 1
ATOM 1836 C CA . LEU A 1 231 ? -0.266 -9.392 -10.718 1.00 95.38 231 LEU A CA 1
ATOM 1837 C C . LEU A 1 231 ? -0.777 -10.516 -11.621 1.00 95.38 231 LEU A C 1
ATOM 1839 O O . LEU A 1 231 ? -1.794 -10.347 -12.289 1.00 95.38 231 LEU A O 1
ATOM 1843 N N . CYS A 1 232 ? -0.071 -11.649 -11.645 1.00 96.06 232 CYS A N 1
ATOM 1844 C CA . CYS A 1 232 ? -0.224 -12.682 -12.673 1.00 96.06 232 CYS A CA 1
ATOM 1845 C C . CYS A 1 232 ? -0.429 -14.072 -12.052 1.00 96.06 232 CYS A C 1
ATOM 1847 O O . CYS A 1 232 ? -0.044 -14.308 -10.905 1.00 96.06 232 CYS A O 1
ATOM 1849 N N . SER A 1 233 ? -0.958 -15.018 -12.829 1.00 96.25 233 SER A N 1
ATOM 1850 C CA . SER A 1 233 ? -1.104 -16.426 -12.426 1.00 96.25 233 SER A CA 1
ATOM 1851 C C . SER A 1 233 ? -0.581 -17.358 -13.516 1.00 96.25 233 SER A C 1
ATOM 1853 O O . SER A 1 233 ? -0.873 -17.154 -14.694 1.00 96.25 233 SER A O 1
ATOM 1855 N N . ASP A 1 234 ? 0.171 -18.392 -13.136 1.00 97.75 234 ASP A N 1
ATOM 1856 C CA . ASP A 1 234 ? 0.615 -19.434 -14.067 1.00 97.75 234 ASP A CA 1
ATOM 1857 C C . ASP A 1 234 ? -0.586 -20.234 -14.597 1.00 97.75 234 ASP A C 1
ATOM 1859 O O . ASP A 1 234 ? -1.565 -20.477 -13.885 1.00 97.75 234 ASP A O 1
ATOM 1863 N N . GLY A 1 235 ? -0.532 -20.627 -15.868 1.00 97.88 235 GLY A N 1
ATOM 1864 C CA . GLY A 1 235 ? -1.643 -21.233 -16.598 1.00 97.88 235 GLY A CA 1
ATOM 1865 C C . GLY A 1 235 ? -2.622 -20.223 -17.204 1.00 97.88 235 GLY A C 1
ATOM 1866 O O . GLY A 1 235 ? -3.539 -20.641 -17.912 1.00 97.88 235 GLY A O 1
ATOM 1867 N N . PHE A 1 236 ? -2.445 -18.918 -16.968 1.00 97.94 236 PHE A N 1
ATOM 1868 C CA . PHE A 1 236 ? -3.325 -17.849 -17.455 1.00 97.94 236 PHE A CA 1
ATOM 1869 C C . PHE A 1 236 ? -2.513 -16.813 -18.257 1.00 97.94 236 PHE A C 1
ATOM 1871 O O . PHE A 1 236 ? -2.187 -15.743 -17.741 1.00 97.94 236 PHE A O 1
ATOM 1878 N N . PRO A 1 237 ? -2.148 -17.113 -19.519 1.00 97.44 237 PRO A N 1
ATOM 1879 C CA . PRO A 1 237 ? -1.410 -16.173 -20.359 1.00 97.44 237 PRO A CA 1
ATOM 1880 C C . PRO A 1 237 ? -2.207 -14.884 -20.587 1.00 97.44 237 PRO A C 1
ATOM 1882 O O . PRO A 1 237 ? -3.427 -14.921 -20.749 1.00 97.44 237 PRO A O 1
ATOM 1885 N N . ASN A 1 238 ? -1.511 -13.747 -20.636 1.00 97.12 238 ASN A N 1
ATOM 1886 C CA . ASN A 1 238 ? -2.084 -12.405 -20.823 1.00 97.12 238 ASN A CA 1
ATOM 1887 C C . ASN A 1 238 ? -3.111 -11.986 -19.747 1.00 97.12 238 ASN A C 1
ATOM 1889 O O . ASN A 1 238 ? -3.827 -11.001 -19.932 1.00 97.12 238 ASN A O 1
ATOM 1893 N N . TRP A 1 239 ? -3.189 -12.708 -18.625 1.00 96.25 239 TRP A N 1
ATOM 1894 C CA . TRP A 1 239 ? -4.028 -12.355 -17.486 1.00 96.25 239 TRP A CA 1
ATOM 1895 C C . TRP A 1 239 ? -3.241 -11.520 -16.476 1.00 96.25 239 TRP A C 1
ATOM 1897 O O . TRP A 1 239 ? -2.267 -11.991 -15.886 1.00 96.25 239 TRP A O 1
ATOM 1907 N N . PHE A 1 240 ? -3.712 -10.296 -16.246 1.00 96.19 240 PHE A N 1
ATOM 1908 C CA . PHE A 1 240 ? -3.154 -9.368 -15.270 1.00 96.19 240 PHE A CA 1
ATOM 1909 C C . PHE A 1 240 ? -4.255 -8.833 -14.356 1.00 96.19 240 PHE A C 1
ATOM 1911 O O . PHE A 1 240 ? -5.357 -8.523 -14.809 1.00 96.19 240 PHE A O 1
ATOM 1918 N N . MET A 1 241 ? -3.943 -8.679 -13.073 1.00 93.06 241 MET A N 1
ATOM 1919 C CA . MET A 1 241 ? -4.848 -8.140 -12.061 1.00 93.06 241 MET A CA 1
ATOM 1920 C C . MET A 1 241 ? -4.272 -6.854 -11.475 1.00 93.06 241 MET A C 1
ATOM 1922 O O . MET A 1 241 ? -3.117 -6.815 -11.059 1.00 93.06 241 MET A O 1
ATOM 1926 N N . SER A 1 242 ? -5.104 -5.819 -11.368 1.00 92.50 242 SER A N 1
ATOM 1927 C CA . SER A 1 242 ? -4.853 -4.724 -10.430 1.00 92.50 242 SER A CA 1
ATOM 1928 C C . SER A 1 242 ? -5.510 -5.073 -9.100 1.00 92.50 242 SER A C 1
ATOM 1930 O O . SER A 1 242 ? -6.641 -5.558 -9.070 1.00 92.50 242 SER A O 1
ATOM 1932 N N . PHE A 1 243 ? -4.784 -4.860 -8.009 1.00 92.44 243 PHE A N 1
ATOM 1933 C CA . PHE A 1 243 ? -5.210 -5.178 -6.652 1.00 92.44 243 PHE A CA 1
ATOM 1934 C C . PHE A 1 243 ? -5.618 -6.654 -6.446 1.00 92.44 243 PHE A C 1
ATOM 1936 O O . PHE A 1 243 ? -6.599 -6.971 -5.772 1.00 92.44 243 PHE A O 1
ATOM 1943 N N . GLY A 1 244 ? -4.850 -7.572 -7.046 1.00 93.06 244 GLY A N 1
ATOM 1944 C CA . GLY A 1 244 ? -5.021 -9.018 -6.887 1.00 93.06 244 GLY A CA 1
ATOM 1945 C C . GLY A 1 244 ? -4.632 -9.549 -5.495 1.00 93.06 244 GLY A C 1
ATOM 1946 O O . GLY A 1 244 ? -4.310 -8.772 -4.588 1.00 93.06 244 GLY A O 1
ATOM 1947 N N . PRO A 1 245 ? -4.645 -10.880 -5.304 1.00 95.06 245 PRO A N 1
ATOM 1948 C CA . PRO A 1 245 ? -4.129 -11.521 -4.095 1.00 95.06 245 PRO A CA 1
ATOM 1949 C C . PRO A 1 245 ? -2.744 -10.994 -3.712 1.00 95.06 245 PRO A C 1
ATOM 1951 O O . PRO A 1 245 ? -1.914 -10.750 -4.580 1.00 95.06 245 PRO A O 1
ATOM 1954 N N . ASN A 1 246 ? -2.508 -10.807 -2.414 1.00 95.56 246 ASN A N 1
ATOM 1955 C CA . ASN A 1 246 ? -1.251 -10.306 -1.851 1.00 95.56 246 ASN A CA 1
ATOM 1956 C C . ASN A 1 246 ? -0.810 -8.896 -2.303 1.00 95.56 246 ASN A C 1
ATOM 1958 O O . ASN A 1 246 ? 0.337 -8.522 -2.094 1.00 95.56 246 ASN A O 1
ATOM 1962 N N . SER A 1 247 ? -1.710 -8.067 -2.841 1.00 95.25 247 SER A N 1
ATOM 1963 C CA . SER A 1 247 ? -1.379 -6.693 -3.266 1.00 95.25 247 SER A CA 1
ATOM 1964 C C . SER A 1 247 ? -1.552 -5.627 -2.180 1.00 95.25 247 SER A C 1
ATOM 1966 O O . SER A 1 247 ? -1.009 -4.527 -2.296 1.00 95.25 247 SER A O 1
ATOM 1968 N N . ALA A 1 248 ? -2.341 -5.895 -1.137 1.00 94.88 248 ALA A N 1
ATOM 1969 C CA . ALA A 1 248 ? -2.704 -4.856 -0.188 1.00 94.88 248 ALA A CA 1
ATOM 1970 C C . ALA A 1 248 ? -1.565 -4.508 0.767 1.00 94.88 248 ALA A C 1
ATOM 1972 O O . ALA A 1 248 ? -0.758 -5.336 1.171 1.00 94.88 248 ALA A O 1
ATOM 1973 N N . ILE A 1 249 ? -1.545 -3.251 1.179 1.00 93.06 249 ILE A N 1
ATOM 1974 C CA . ILE A 1 249 ? -0.527 -2.687 2.060 1.00 93.06 249 ILE A CA 1
ATOM 1975 C C . ILE A 1 249 ? -1.155 -2.229 3.373 1.00 93.06 249 ILE A C 1
ATOM 1977 O O . ILE A 1 249 ? -2.357 -1.945 3.452 1.00 93.06 249 ILE A O 1
ATOM 1981 N N . THR A 1 250 ? -0.331 -2.148 4.414 1.00 86.94 250 THR A N 1
ATOM 1982 C CA . THR A 1 250 ? -0.758 -1.724 5.757 1.00 86.94 250 THR A CA 1
ATOM 1983 C C . THR A 1 250 ? -0.317 -0.316 6.130 1.00 86.94 250 THR A C 1
ATOM 1985 O O . THR A 1 250 ? -0.844 0.243 7.086 1.00 86.94 250 THR A O 1
ATOM 1988 N N . THR A 1 251 ? 0.621 0.256 5.380 1.00 88.19 251 THR A N 1
ATOM 1989 C CA . THR A 1 251 ? 1.144 1.620 5.532 1.00 88.19 251 THR A CA 1
ATOM 1990 C C . THR A 1 251 ? 1.157 2.299 4.167 1.00 88.19 251 THR A C 1
ATOM 1992 O O . THR A 1 251 ? 1.141 1.608 3.164 1.00 88.19 251 THR A O 1
ATOM 1995 N N . GLY A 1 252 ? 1.212 3.621 4.089 1.00 87.69 252 GLY A N 1
ATOM 1996 C CA . GLY A 1 252 ? 1.211 4.370 2.822 1.00 87.69 252 GLY A CA 1
ATOM 1997 C C . GLY A 1 252 ? -0.115 4.334 2.041 1.00 87.69 252 GLY A C 1
ATOM 1998 O O . GLY A 1 252 ? -1.113 3.748 2.475 1.00 87.69 252 GLY A O 1
ATOM 1999 N N . ALA A 1 253 ? -0.119 4.975 0.871 1.00 89.19 253 ALA A N 1
ATOM 2000 C CA . ALA A 1 253 ? -1.283 5.051 -0.009 1.00 89.19 253 ALA A CA 1
ATOM 2001 C C . ALA A 1 253 ? -1.468 3.811 -0.895 1.00 89.19 253 ALA A C 1
ATOM 2003 O O . ALA A 1 253 ? -0.583 3.417 -1.656 1.00 89.19 253 ALA A O 1
ATOM 2004 N N . LEU A 1 254 ? -2.672 3.223 -0.845 1.00 91.88 254 LEU A N 1
ATOM 2005 C CA . LEU A 1 254 ? -3.021 2.041 -1.642 1.00 91.88 254 LEU A CA 1
ATOM 2006 C C . LEU A 1 254 ? -3.038 2.324 -3.147 1.00 91.88 254 LEU A C 1
ATOM 2008 O O . LEU A 1 254 ? -2.664 1.459 -3.937 1.00 91.88 254 LEU A O 1
ATOM 2012 N N . LEU A 1 255 ? -3.436 3.539 -3.526 1.00 93.94 255 LEU A N 1
ATOM 2013 C CA . LEU A 1 255 ? -3.502 3.959 -4.921 1.00 93.94 255 LEU A CA 1
ATOM 2014 C C . LEU A 1 255 ? -2.141 3.822 -5.616 1.00 93.94 255 LEU A C 1
ATOM 2016 O O . LEU A 1 255 ? -2.083 3.327 -6.736 1.00 93.94 255 LEU A O 1
ATOM 2020 N N . SER A 1 256 ? -1.047 4.129 -4.913 1.00 92.56 256 SER A N 1
ATOM 2021 C CA . SER A 1 256 ? 0.311 4.019 -5.450 1.00 92.56 256 SER A CA 1
ATOM 2022 C C . SER A 1 256 ? 0.647 2.597 -5.910 1.00 92.56 256 SER A C 1
ATOM 2024 O O . SER A 1 256 ? 1.323 2.423 -6.923 1.00 92.56 256 SER A O 1
ATOM 2026 N N . ILE A 1 257 ? 0.155 1.569 -5.205 1.00 94.69 257 ILE A N 1
ATOM 2027 C CA . ILE A 1 257 ? 0.337 0.166 -5.609 1.00 94.69 257 ILE A CA 1
ATOM 2028 C C . ILE A 1 257 ? -0.423 -0.115 -6.897 1.00 94.69 257 ILE A C 1
ATOM 2030 O O . ILE A 1 257 ? 0.153 -0.664 -7.831 1.00 94.69 257 ILE A O 1
ATOM 2034 N N . MET A 1 258 ? -1.694 0.286 -6.963 1.00 95.81 258 MET A N 1
ATOM 2035 C CA . MET A 1 258 ? -2.525 0.076 -8.150 1.00 95.81 258 MET A CA 1
ATOM 2036 C C . MET A 1 258 ? -1.917 0.761 -9.378 1.00 95.81 258 MET A C 1
ATOM 2038 O O . MET A 1 258 ? -1.842 0.146 -10.437 1.00 95.81 258 MET A O 1
ATOM 2042 N N . GLU A 1 259 ? -1.415 1.990 -9.232 1.00 95.75 259 GLU A N 1
ATOM 2043 C CA . GLU A 1 259 ? -0.736 2.724 -10.307 1.00 95.75 259 GLU A CA 1
ATOM 2044 C C . GLU A 1 259 ? 0.535 2.015 -10.789 1.00 95.75 259 GLU A C 1
ATOM 2046 O O . GLU A 1 259 ? 0.764 1.907 -11.995 1.00 95.75 259 GLU A O 1
ATOM 2051 N N . HIS A 1 260 ? 1.352 1.482 -9.875 1.00 95.88 260 HIS A N 1
ATOM 2052 C CA . HIS A 1 260 ? 2.553 0.728 -10.253 1.00 95.88 260 HIS A CA 1
ATOM 2053 C C . HIS A 1 260 ? 2.214 -0.621 -10.891 1.00 95.88 260 HIS A C 1
ATOM 2055 O O . HIS A 1 260 ? 2.876 -1.027 -11.842 1.00 95.88 260 HIS A O 1
ATOM 2061 N N . GLN A 1 261 ? 1.158 -1.292 -10.430 1.00 96.38 261 GLN A N 1
ATOM 2062 C CA . GLN A 1 261 ? 0.652 -2.508 -11.061 1.00 96.38 261 GLN A CA 1
ATOM 2063 C C . GLN A 1 261 ? 0.154 -2.233 -12.484 1.00 96.38 261 GLN A C 1
ATOM 2065 O O . GLN A 1 261 ? 0.515 -2.955 -13.406 1.00 96.38 261 GLN A O 1
ATOM 2070 N N . VAL A 1 262 ? -0.605 -1.155 -12.700 1.00 96.56 262 VAL A N 1
ATOM 2071 C CA . VAL A 1 262 ? -1.036 -0.744 -14.046 1.00 96.56 262 VAL A CA 1
ATOM 2072 C C . VAL A 1 262 ? 0.170 -0.386 -14.916 1.00 96.56 262 VAL A C 1
ATOM 2074 O O . VAL A 1 262 ? 0.235 -0.813 -16.066 1.00 96.56 262 VAL A O 1
ATOM 2077 N N . SER A 1 263 ? 1.155 0.328 -14.367 1.00 96.31 263 SER A N 1
ATOM 2078 C CA . SER A 1 263 ? 2.383 0.687 -15.089 1.00 96.31 263 SER A CA 1
ATOM 2079 C C . SER A 1 263 ? 3.165 -0.557 -15.524 1.00 96.31 263 SER A C 1
ATOM 2081 O O . SER A 1 263 ? 3.615 -0.633 -16.664 1.00 96.31 263 SER A O 1
ATOM 2083 N N . TYR A 1 264 ? 3.249 -1.576 -14.664 1.00 97.25 264 TYR A N 1
ATOM 2084 C CA . TYR A 1 264 ? 3.823 -2.881 -14.999 1.00 97.25 264 TYR A CA 1
ATOM 2085 C C . TYR A 1 264 ? 3.103 -3.525 -16.193 1.00 97.25 264 TYR A C 1
ATOM 2087 O O . TYR A 1 264 ? 3.746 -3.991 -17.134 1.00 97.25 264 TYR A O 1
ATOM 2095 N N . VAL A 1 265 ? 1.765 -3.538 -16.178 1.00 96.50 265 VAL A N 1
ATOM 2096 C CA . VAL A 1 265 ? 0.951 -4.111 -17.264 1.00 96.50 265 VAL A CA 1
ATOM 2097 C C . VAL A 1 265 ? 1.146 -3.340 -18.570 1.00 96.50 265 VAL A C 1
ATOM 2099 O O . VAL A 1 265 ? 1.248 -3.953 -19.631 1.00 96.50 265 VAL A O 1
ATOM 2102 N N . VAL A 1 266 ? 1.260 -2.010 -18.508 1.00 97.06 266 VAL A N 1
ATOM 2103 C CA . VAL A 1 266 ? 1.577 -1.175 -19.676 1.00 97.06 266 VAL A CA 1
ATOM 2104 C C . VAL A 1 266 ? 2.941 -1.548 -20.260 1.00 97.06 266 VAL A C 1
ATOM 2106 O O . VAL A 1 266 ? 3.056 -1.702 -21.475 1.00 97.06 266 VAL A O 1
ATOM 2109 N N . GLU A 1 267 ? 3.961 -1.755 -19.427 1.00 97.31 267 GLU A N 1
ATOM 2110 C CA . GLU A 1 267 ? 5.280 -2.192 -19.897 1.00 97.31 267 GLU A CA 1
ATOM 2111 C C . GLU A 1 267 ? 5.246 -3.604 -20.504 1.00 97.31 267 GLU A C 1
ATOM 2113 O O . GLU A 1 267 ? 5.871 -3.841 -21.542 1.00 97.31 267 GLU A O 1
ATOM 2118 N N . ALA A 1 268 ? 4.455 -4.522 -19.941 1.00 96.88 268 ALA A N 1
ATOM 2119 C CA . ALA A 1 268 ? 4.236 -5.845 -20.526 1.00 96.88 268 ALA A CA 1
ATOM 2120 C C . ALA A 1 268 ? 3.545 -5.752 -21.900 1.00 96.88 268 ALA A C 1
ATOM 2122 O O . ALA A 1 268 ? 3.995 -6.376 -22.861 1.00 96.88 268 ALA A O 1
ATOM 2123 N N . ALA A 1 269 ? 2.508 -4.919 -22.030 1.00 96.62 269 ALA A N 1
ATOM 2124 C CA . ALA A 1 269 ? 1.806 -4.697 -23.292 1.00 96.62 269 ALA A CA 1
ATOM 2125 C C . ALA A 1 269 ? 2.720 -4.071 -24.360 1.00 96.62 269 ALA A C 1
ATOM 2127 O O . ALA A 1 269 ? 2.781 -4.568 -25.486 1.00 96.62 269 ALA A O 1
ATOM 2128 N N . LYS A 1 270 ? 3.497 -3.037 -24.002 1.00 96.00 270 LYS A N 1
ATOM 2129 C CA . LYS A 1 270 ? 4.506 -2.434 -24.892 1.00 96.00 270 LYS A CA 1
ATOM 2130 C C . LYS A 1 270 ? 5.545 -3.458 -25.335 1.00 96.00 270 LYS A C 1
ATOM 2132 O O . LYS A 1 270 ? 5.919 -3.476 -26.505 1.00 96.00 270 LYS A O 1
ATOM 2137 N N . LYS A 1 271 ? 6.013 -4.315 -24.420 1.00 94.88 271 LYS A N 1
ATOM 2138 C CA . LYS A 1 271 ? 6.944 -5.402 -24.742 1.00 94.88 271 LYS A CA 1
ATOM 2139 C C . LYS A 1 271 ? 6.337 -6.368 -25.753 1.00 94.88 271 LYS A C 1
ATOM 2141 O O . LYS A 1 271 ? 6.991 -6.666 -26.745 1.00 94.88 271 LYS A O 1
ATOM 2146 N N . MET A 1 272 ? 5.100 -6.813 -25.538 1.00 93.56 272 MET A N 1
ATOM 2147 C CA . MET A 1 272 ? 4.422 -7.722 -26.466 1.00 93.56 272 MET A CA 1
ATOM 2148 C C . MET A 1 272 ? 4.252 -7.116 -27.860 1.00 93.56 272 MET A C 1
ATOM 2150 O O . MET A 1 272 ? 4.552 -7.782 -28.850 1.00 93.56 272 MET A O 1
ATOM 2154 N N . GLN A 1 273 ? 3.820 -5.852 -27.934 1.00 91.44 273 GLN A N 1
ATOM 2155 C CA . GLN A 1 273 ? 3.653 -5.130 -29.197 1.00 91.44 273 GLN A CA 1
ATOM 2156 C C . GLN A 1 273 ? 4.979 -4.944 -29.929 1.00 91.44 273 GLN A C 1
ATOM 2158 O O . GLN A 1 273 ? 5.061 -5.222 -31.123 1.00 91.44 273 GLN A O 1
ATOM 2163 N N . ARG A 1 274 ? 6.019 -4.504 -29.212 1.00 90.19 274 ARG A N 1
ATOM 2164 C CA . ARG A 1 274 ? 7.349 -4.301 -29.784 1.00 90.19 274 ARG A CA 1
ATOM 2165 C C . ARG A 1 274 ? 7.916 -5.622 -30.282 1.00 90.19 274 ARG A C 1
ATOM 2167 O O . ARG A 1 274 ? 8.317 -5.700 -31.427 1.00 90.19 274 ARG A O 1
ATOM 2174 N N . GLU A 1 275 ? 7.916 -6.661 -29.452 1.00 89.75 275 GLU A N 1
ATOM 2175 C CA . GLU A 1 275 ? 8.664 -7.900 -29.698 1.00 89.75 275 GLU A CA 1
ATOM 2176 C C . GLU A 1 275 ? 7.879 -8.985 -30.456 1.00 89.75 275 GLU A C 1
ATOM 2178 O O . GLU A 1 275 ? 8.345 -10.117 -30.570 1.00 89.75 275 GLU A O 1
ATOM 2183 N N . HIS A 1 276 ? 6.710 -8.643 -31.011 1.00 88.62 276 HIS A N 1
ATOM 2184 C CA . HIS A 1 276 ? 5.858 -9.552 -31.787 1.00 88.62 276 HIS A CA 1
ATOM 2185 C C . HIS A 1 276 ? 5.444 -10.816 -31.001 1.00 88.62 276 HIS A C 1
ATOM 2187 O O . HIS A 1 276 ? 5.474 -11.949 -31.499 1.00 88.62 276 HIS A O 1
ATOM 2193 N N . LEU A 1 277 ? 5.063 -10.613 -29.737 1.00 91.75 277 LEU A N 1
ATOM 2194 C CA . LEU A 1 277 ? 4.683 -11.686 -28.819 1.00 91.75 277 LEU A CA 1
ATOM 2195 C C . LEU A 1 277 ? 3.164 -11.883 -28.811 1.00 91.75 277 LEU A C 1
ATOM 2197 O O . LEU A 1 277 ? 2.395 -10.937 -28.650 1.00 91.75 277 LEU A O 1
ATOM 2201 N N . LYS A 1 278 ? 2.741 -13.141 -28.931 1.00 92.81 278 LYS A N 1
ATOM 2202 C CA . LYS A 1 278 ? 1.353 -13.596 -28.804 1.00 92.81 278 LYS A CA 1
ATOM 2203 C C . LYS A 1 278 ? 0.920 -13.661 -27.343 1.00 92.81 278 LYS A C 1
ATOM 2205 O O . LYS A 1 278 ? -0.206 -13.284 -27.008 1.00 92.81 278 LYS A O 1
ATOM 2210 N N . SER A 1 279 ? 1.797 -14.160 -26.474 1.00 95.81 279 SER A N 1
ATOM 2211 C CA . SER A 1 279 ? 1.492 -14.259 -25.052 1.00 95.81 279 SER A CA 1
ATOM 2212 C C . SER A 1 279 ? 2.688 -14.055 -24.143 1.00 95.81 279 SER A C 1
ATOM 2214 O O . SER A 1 279 ? 3.809 -14.438 -24.477 1.00 95.81 279 SER A O 1
ATOM 2216 N N . ILE A 1 280 ? 2.392 -13.530 -22.960 1.00 97.56 280 ILE A N 1
ATOM 2217 C CA . ILE A 1 280 ? 3.271 -13.456 -21.799 1.00 97.56 280 ILE A CA 1
ATOM 2218 C C . ILE A 1 280 ? 2.600 -14.185 -20.627 1.00 97.56 280 ILE A C 1
ATOM 2220 O O . ILE A 1 280 ? 1.402 -14.025 -20.385 1.00 97.56 280 ILE A O 1
ATOM 2224 N N . GLU A 1 281 ? 3.356 -15.012 -19.914 1.00 97.94 281 GLU A N 1
ATOM 2225 C CA . GLU A 1 281 ? 2.847 -15.821 -18.801 1.00 97.94 281 GLU A CA 1
ATOM 2226 C C . GLU A 1 281 ? 3.944 -16.010 -17.750 1.00 97.94 281 GLU A C 1
ATOM 2228 O O . GLU A 1 281 ? 5.075 -16.311 -18.138 1.00 97.94 281 GLU A O 1
ATOM 2233 N N . PRO A 1 282 ? 3.678 -15.823 -16.444 1.00 98.25 282 PRO A N 1
ATOM 2234 C CA . PRO A 1 282 ? 4.705 -16.050 -15.435 1.00 98.25 282 PRO A CA 1
ATOM 2235 C C . PRO A 1 282 ? 5.113 -17.527 -15.433 1.00 98.25 282 PRO A C 1
ATOM 2237 O O . PRO A 1 282 ? 4.280 -18.423 -15.596 1.00 98.25 282 PRO A O 1
ATOM 2240 N N . LYS A 1 283 ? 6.403 -17.789 -15.231 1.00 98.56 283 LYS A N 1
ATOM 2241 C CA . LYS A 1 283 ? 6.896 -19.145 -14.990 1.00 98.56 283 LYS A CA 1
ATOM 2242 C C . LYS A 1 283 ? 6.247 -19.705 -13.729 1.00 98.56 283 LYS A C 1
ATOM 2244 O O . LYS A 1 283 ? 6.073 -18.992 -12.738 1.00 98.56 283 LYS A O 1
ATOM 2249 N N . LYS A 1 284 ? 5.921 -20.996 -13.751 1.00 98.00 284 LYS A N 1
ATOM 2250 C CA . LYS A 1 284 ? 5.330 -21.677 -12.595 1.00 98.00 284 LYS A CA 1
ATOM 2251 C C . LYS A 1 284 ? 6.266 -21.618 -11.386 1.00 98.00 284 LYS A C 1
ATOM 2253 O O . LYS A 1 284 ? 5.809 -21.390 -10.271 1.00 98.00 284 LYS A O 1
ATOM 2258 N N . GLU A 1 285 ? 7.565 -21.771 -11.623 1.00 98.44 285 GLU A N 1
ATOM 2259 C CA . GLU A 1 285 ? 8.598 -21.726 -10.589 1.00 98.44 285 GLU A CA 1
ATOM 2260 C C . GLU A 1 285 ? 8.642 -20.341 -9.933 1.00 98.44 285 GLU A C 1
ATOM 2262 O O . GLU A 1 285 ? 8.636 -20.252 -8.714 1.00 98.44 285 GLU A O 1
ATOM 2267 N N . ALA A 1 286 ? 8.533 -19.262 -10.716 1.00 98.56 286 ALA A N 1
ATOM 2268 C CA . ALA A 1 286 ? 8.506 -17.898 -10.189 1.00 98.56 286 ALA A CA 1
ATOM 2269 C C . ALA A 1 286 ? 7.263 -17.614 -9.320 1.00 98.56 286 ALA A C 1
ATOM 2271 O O . ALA A 1 286 ? 7.351 -16.895 -8.324 1.00 98.56 286 ALA A O 1
ATOM 2272 N N . VAL A 1 287 ? 6.097 -18.181 -9.668 1.00 98.31 287 VAL A N 1
ATOM 2273 C CA . VAL A 1 287 ? 4.893 -18.112 -8.815 1.00 98.31 287 VAL A CA 1
ATOM 2274 C C . VAL A 1 287 ? 5.127 -18.849 -7.494 1.00 98.31 287 VAL A C 1
ATOM 2276 O O . VAL A 1 287 ? 4.820 -18.304 -6.436 1.00 98.31 287 VAL A O 1
ATOM 2279 N N . MET A 1 288 ? 5.686 -20.062 -7.545 1.00 97.88 288 MET A N 1
ATOM 2280 C CA . MET A 1 288 ? 5.972 -20.871 -6.354 1.00 97.88 288 MET A CA 1
ATOM 2281 C C . MET A 1 288 ? 7.022 -20.216 -5.444 1.00 97.88 288 MET A C 1
ATOM 2283 O O . MET A 1 288 ? 6.821 -20.134 -4.238 1.00 97.88 288 MET A O 1
ATOM 2287 N N . GLU A 1 289 ? 8.108 -19.690 -6.005 1.00 98.00 289 GLU A N 1
ATOM 2288 C CA . GLU A 1 289 ? 9.178 -19.023 -5.252 1.00 98.00 289 GLU A CA 1
ATOM 2289 C C . GLU A 1 289 ? 8.688 -17.727 -4.583 1.00 98.00 289 GLU A C 1
ATOM 2291 O O . GLU A 1 289 ? 9.055 -17.427 -3.444 1.00 98.00 289 GLU A O 1
ATOM 2296 N N . PHE A 1 290 ? 7.799 -16.969 -5.241 1.00 97.88 290 PHE A N 1
ATOM 2297 C CA . PHE A 1 290 ? 7.142 -15.825 -4.601 1.00 97.88 290 PHE A CA 1
ATOM 2298 C C . PHE A 1 290 ? 6.214 -16.270 -3.459 1.00 97.88 290 PHE A C 1
ATOM 2300 O O . PHE A 1 290 ? 6.149 -15.606 -2.422 1.00 97.88 290 PHE A O 1
ATOM 2307 N N . ASP A 1 291 ? 5.531 -17.406 -3.612 1.00 96.25 291 ASP A N 1
ATOM 2308 C CA . ASP A 1 291 ? 4.697 -18.001 -2.566 1.00 96.25 291 ASP A CA 1
ATOM 2309 C C . ASP A 1 291 ? 5.505 -18.432 -1.328 1.00 96.25 291 ASP A C 1
ATOM 2311 O O . ASP A 1 291 ? 5.119 -18.149 -0.188 1.00 96.25 291 ASP A O 1
ATOM 2315 N N . GLU A 1 292 ? 6.679 -19.025 -1.538 1.00 96.94 292 GLU A N 1
ATOM 2316 C CA . GLU A 1 292 ? 7.628 -19.356 -0.471 1.00 96.94 292 GLU A CA 1
ATOM 2317 C C . GLU A 1 292 ? 8.144 -18.099 0.245 1.00 96.94 292 GLU A C 1
ATOM 2319 O O . GLU A 1 292 ? 8.233 -18.069 1.480 1.00 96.94 292 GLU A O 1
ATOM 2324 N N . TYR A 1 293 ? 8.419 -17.027 -0.507 1.00 97.56 293 TYR A N 1
ATOM 2325 C CA . TYR A 1 293 ? 8.807 -15.735 0.056 1.00 97.56 293 TYR A CA 1
ATOM 2326 C C . TYR A 1 293 ? 7.701 -15.137 0.945 1.00 97.56 293 TYR A C 1
ATOM 2328 O O . TYR A 1 293 ? 7.993 -14.665 2.050 1.00 97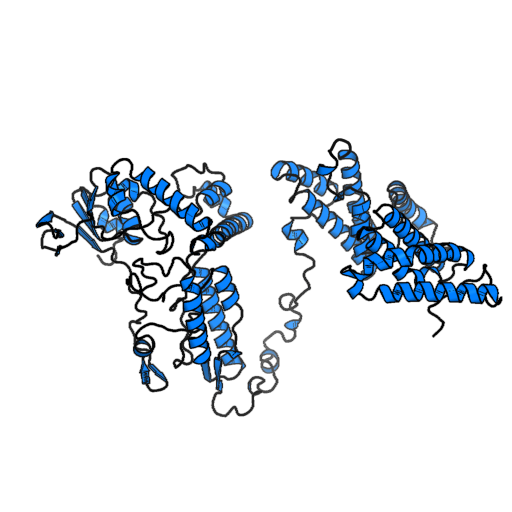.56 293 TYR A O 1
ATOM 2336 N N . LEU A 1 294 ? 6.430 -15.200 0.517 1.00 96.81 294 LEU A N 1
ATOM 2337 C CA . LEU A 1 294 ? 5.273 -14.771 1.319 1.00 96.81 294 LEU A CA 1
ATOM 2338 C C . LEU A 1 294 ? 5.233 -15.512 2.668 1.00 96.81 294 LEU A C 1
ATOM 2340 O O . LEU A 1 294 ? 5.111 -14.882 3.724 1.00 96.81 294 LEU A O 1
ATOM 2344 N N . GLU A 1 295 ? 5.376 -16.839 2.649 1.00 94.44 295 GLU A N 1
ATOM 2345 C CA . GLU A 1 295 ? 5.357 -17.679 3.854 1.00 94.44 295 GLU A CA 1
ATOM 2346 C C . GLU A 1 295 ? 6.509 -17.378 4.815 1.00 94.44 295 GLU A C 1
ATOM 2348 O O . GLU A 1 295 ? 6.313 -17.334 6.035 1.00 94.44 295 GLU A O 1
ATOM 2353 N N . ALA A 1 296 ? 7.713 -17.157 4.288 1.00 96.44 296 ALA A N 1
ATOM 2354 C CA . ALA A 1 296 ? 8.865 -16.777 5.096 1.00 96.44 296 ALA A CA 1
ATOM 2355 C C . ALA A 1 296 ? 8.663 -15.396 5.738 1.00 96.44 296 ALA A C 1
ATOM 2357 O O . ALA A 1 296 ? 8.847 -15.243 6.950 1.00 96.44 296 ALA A O 1
ATOM 2358 N N . TYR A 1 297 ? 8.217 -14.410 4.954 1.00 97.06 297 TYR A N 1
ATOM 2359 C CA . TYR A 1 297 ? 7.996 -13.049 5.428 1.00 97.06 297 TYR A CA 1
ATOM 2360 C C . TYR A 1 297 ? 6.932 -13.003 6.529 1.00 97.06 297 TYR A C 1
ATOM 2362 O O . TYR A 1 297 ? 7.202 -12.523 7.634 1.00 97.06 297 TYR A O 1
ATOM 2370 N N . PHE A 1 298 ? 5.734 -13.549 6.288 1.00 96.88 298 PHE A N 1
ATOM 2371 C CA . PHE A 1 298 ? 4.614 -13.373 7.215 1.00 96.88 298 PHE A CA 1
ATOM 2372 C C . PHE A 1 298 ? 4.824 -14.032 8.580 1.00 96.88 298 PHE A C 1
ATOM 2374 O O . PHE A 1 298 ? 4.278 -13.534 9.568 1.00 96.88 298 PHE A O 1
ATOM 2381 N N . LYS A 1 299 ? 5.659 -15.075 8.687 1.00 94.88 299 LYS A N 1
ATOM 2382 C CA . LYS A 1 299 ? 6.066 -15.670 9.978 1.00 94.88 299 LYS A CA 1
ATOM 2383 C C . LYS A 1 299 ? 6.732 -14.664 10.923 1.00 94.88 299 LYS A C 1
ATOM 2385 O O . LYS A 1 299 ? 6.603 -14.798 12.141 1.00 94.88 299 LYS A O 1
ATOM 2390 N N . THR A 1 300 ? 7.393 -13.646 10.379 1.00 95.12 300 THR A N 1
ATOM 2391 C CA . THR A 1 300 ? 8.061 -12.585 11.153 1.00 95.12 300 THR A CA 1
ATOM 2392 C C . THR A 1 300 ? 7.123 -11.433 11.541 1.00 95.12 300 THR A C 1
ATOM 2394 O O . THR A 1 300 ? 7.473 -10.581 12.356 1.00 95.12 300 THR A O 1
ATOM 2397 N N . THR A 1 301 ? 5.904 -11.415 10.996 1.00 97.00 301 THR A N 1
ATOM 2398 C CA . THR A 1 301 ? 4.962 -10.295 11.122 1.00 97.00 301 THR A CA 1
ATOM 2399 C C . THR A 1 301 ? 3.787 -10.616 12.031 1.00 97.00 301 THR A C 1
ATOM 2401 O O . THR A 1 301 ? 3.385 -11.769 12.206 1.00 97.00 301 THR A O 1
ATOM 2404 N N . VAL A 1 302 ? 3.163 -9.574 12.566 1.00 96.56 302 VAL A N 1
ATOM 2405 C CA . VAL A 1 302 ? 1.947 -9.692 13.379 1.00 96.56 302 VAL A CA 1
ATOM 2406 C C . VAL A 1 302 ? 0.759 -10.231 12.577 1.00 96.56 302 VAL A C 1
ATOM 2408 O O . VAL A 1 302 ? -0.175 -10.783 13.149 1.00 96.56 302 VAL A O 1
ATOM 2411 N N . PHE A 1 303 ? 0.792 -10.145 11.243 1.00 96.00 303 PHE A N 1
ATOM 2412 C CA . PHE A 1 303 ? -0.308 -10.574 10.374 1.00 96.00 303 PHE A CA 1
ATOM 2413 C C . PHE A 1 303 ? -0.612 -12.074 10.474 1.00 96.00 303 PHE A C 1
ATOM 2415 O O . PHE A 1 303 ? -1.761 -12.483 10.277 1.00 96.00 303 PHE A O 1
ATOM 2422 N N . ASN A 1 304 ? 0.389 -12.881 10.837 1.00 92.81 304 ASN A N 1
ATOM 2423 C CA . ASN A 1 304 ? 0.246 -14.325 11.014 1.00 92.81 304 ASN A CA 1
ATOM 2424 C C . ASN A 1 304 ? -0.055 -14.738 12.471 1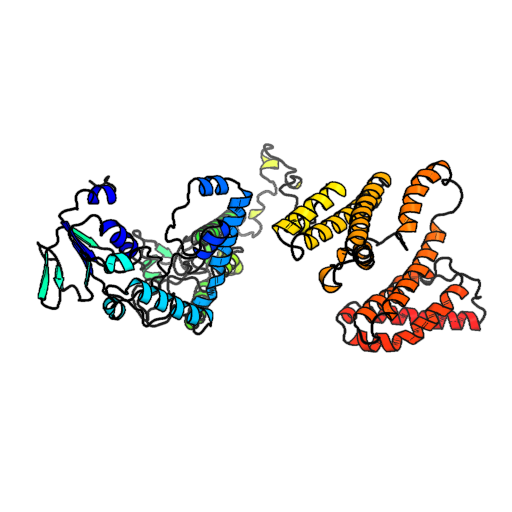.00 92.81 304 ASN A C 1
ATOM 2426 O O . ASN A 1 304 ? 0.088 -15.902 12.833 1.00 92.81 304 ASN A O 1
ATOM 2430 N N . GLU A 1 305 ? -0.371 -13.795 13.368 1.00 93.19 305 GLU A N 1
ATOM 2431 C CA . GLU A 1 305 ? -0.834 -14.130 14.725 1.00 93.19 305 GLU A CA 1
ATOM 2432 C C . GLU A 1 305 ? -2.256 -14.702 14.710 1.00 93.19 305 GLU A C 1
ATOM 2434 O O . GLU A 1 305 ? -2.981 -14.578 13.720 1.00 93.19 305 GLU A O 1
ATOM 2439 N N . HIS A 1 306 ? -2.682 -15.297 15.826 1.00 93.50 306 HIS A N 1
ATOM 2440 C CA . HIS A 1 306 ? -4.029 -15.836 15.987 1.00 93.50 306 HIS A CA 1
ATOM 2441 C C . HIS A 1 306 ? -5.070 -14.707 16.118 1.00 93.50 306 HIS A C 1
ATOM 2443 O O . HIS A 1 306 ? -5.542 -14.369 17.202 1.00 93.50 306 HIS A O 1
ATOM 2449 N N . CYS A 1 307 ? -5.440 -14.103 14.991 1.00 92.50 307 CYS A N 1
ATOM 2450 C CA . CYS A 1 307 ? -6.446 -13.049 14.917 1.00 92.50 307 CYS A CA 1
ATOM 2451 C C . CYS A 1 307 ? -7.297 -13.226 13.661 1.00 92.50 307 CYS A C 1
ATOM 2453 O O . CYS A 1 307 ? -6.791 -13.350 12.548 1.00 92.50 307 CYS A O 1
ATOM 2455 N N . ARG A 1 308 ? -8.621 -13.218 13.805 1.00 91.25 308 ARG A N 1
ATOM 2456 C CA . ARG A 1 308 ? -9.528 -13.292 12.653 1.00 91.25 308 ARG A CA 1
ATOM 2457 C C . ARG A 1 308 ? -9.433 -12.011 11.824 1.00 91.25 308 ARG A C 1
ATOM 2459 O O . ARG A 1 308 ? -9.848 -10.967 12.308 1.00 91.25 308 ARG A O 1
ATOM 2466 N N . SER A 1 309 ? -8.931 -12.066 10.595 1.00 92.38 309 SER A N 1
ATOM 2467 C CA . SER A 1 309 ? -8.820 -10.894 9.716 1.00 92.38 309 SER A CA 1
ATOM 2468 C C . SER A 1 309 ? -9.237 -11.228 8.287 1.00 92.38 309 SER A C 1
ATOM 2470 O O . SER A 1 309 ? -9.242 -12.391 7.881 1.00 92.38 309 SER A O 1
ATOM 2472 N N . TRP A 1 310 ? -9.586 -10.202 7.512 1.00 92.00 310 TRP A N 1
ATOM 2473 C CA . TRP A 1 310 ? -9.870 -10.376 6.089 1.00 92.00 310 TRP A CA 1
ATOM 2474 C C . TRP A 1 310 ? -8.611 -10.796 5.312 1.00 92.00 310 TRP A C 1
ATOM 2476 O O . TRP A 1 310 ? -8.726 -11.547 4.351 1.00 92.00 310 TRP A O 1
ATOM 2486 N N . TYR A 1 311 ? -7.411 -10.435 5.796 1.00 94.06 311 TYR A N 1
ATOM 2487 C CA . TYR A 1 311 ? -6.127 -10.899 5.244 1.00 94.06 311 TYR A CA 1
ATOM 2488 C C . TYR A 1 311 ? -6.049 -12.429 5.164 1.00 94.06 311 TYR A C 1
ATOM 2490 O O . TYR A 1 311 ? -5.410 -12.970 4.269 1.00 94.06 311 TYR A O 1
ATOM 2498 N N . LYS A 1 312 ? -6.720 -13.111 6.102 1.00 93.69 312 LYS A N 1
ATOM 2499 C CA . LYS A 1 312 ? -6.760 -14.570 6.257 1.00 93.69 312 LYS A CA 1
ATOM 2500 C C . LYS A 1 312 ? -8.137 -15.159 5.938 1.00 93.69 312 LYS A C 1
ATOM 2502 O O . LYS A 1 312 ? -8.527 -16.177 6.510 1.00 93.69 312 LYS A O 1
ATOM 2507 N N . ARG A 1 313 ? -8.925 -14.478 5.093 1.00 90.75 313 ARG A N 1
ATOM 2508 C CA . ARG A 1 313 ? -10.287 -14.887 4.683 1.00 90.75 313 ARG A CA 1
ATOM 2509 C C . ARG A 1 313 ? -11.216 -15.197 5.865 1.00 90.75 313 ARG A C 1
ATOM 2511 O O . ARG A 1 313 ? -12.059 -16.086 5.810 1.00 90.75 313 ARG A O 1
ATOM 2518 N N . GLY A 1 314 ? -11.044 -14.481 6.976 1.00 88.81 314 GLY A N 1
ATOM 2519 C CA . GLY A 1 314 ? -11.847 -14.665 8.182 1.00 88.81 314 GLY A CA 1
ATOM 2520 C C . GLY A 1 314 ? -11.465 -15.871 9.049 1.00 88.81 314 GLY A C 1
ATOM 2521 O O . GLY A 1 314 ? -12.177 -16.129 10.020 1.00 88.81 314 GLY A O 1
ATOM 2522 N N . ASN A 1 315 ? -10.359 -16.563 8.766 1.00 90.81 315 ASN A N 1
ATOM 2523 C CA . ASN A 1 315 ? -9.787 -17.594 9.633 1.00 90.81 315 ASN A CA 1
ATOM 2524 C C . ASN A 1 315 ? -8.717 -16.979 10.557 1.00 90.81 315 ASN A C 1
ATOM 2526 O O . ASN A 1 315 ? -7.836 -16.253 10.102 1.00 90.81 315 ASN A O 1
ATOM 2530 N N . ALA A 1 316 ? -8.791 -17.249 11.865 1.00 91.75 316 ALA A N 1
ATOM 2531 C CA . ALA A 1 316 ? -7.845 -16.704 12.843 1.00 91.75 316 ALA A CA 1
ATOM 2532 C C . ALA A 1 316 ? -6.401 -17.189 12.633 1.00 91.75 316 ALA A C 1
ATOM 2534 O O . ALA A 1 316 ? -5.472 -16.412 12.853 1.00 91.75 316 ALA A O 1
ATOM 2535 N N . SER A 1 317 ? -6.245 -18.414 12.128 1.00 91.69 317 SER A N 1
ATOM 2536 C CA . SER A 1 317 ? -4.960 -19.067 11.837 1.00 91.69 317 SER A CA 1
ATOM 2537 C C . SER A 1 317 ? -4.777 -19.341 10.341 1.00 91.69 317 SER A C 1
ATOM 2539 O O . SER A 1 317 ? -4.020 -20.227 9.959 1.00 91.69 317 SER A O 1
ATOM 2541 N N . GLY A 1 318 ? -5.540 -18.653 9.485 1.00 91.12 318 GLY A N 1
ATOM 2542 C CA . GLY A 1 318 ? -5.469 -18.851 8.039 1.00 91.12 318 GLY A CA 1
ATOM 2543 C C . GLY A 1 318 ? -4.188 -18.290 7.421 1.00 91.12 318 GLY A C 1
ATOM 2544 O O . GLY A 1 318 ? -3.507 -17.455 8.008 1.00 91.12 318 GLY A O 1
ATOM 2545 N N . ARG A 1 319 ? -3.906 -18.700 6.186 1.00 91.81 319 ARG A N 1
ATOM 2546 C CA . ARG A 1 319 ? -2.844 -18.115 5.360 1.00 91.81 319 ARG A CA 1
ATOM 2547 C C . ARG A 1 319 ? -3.166 -16.663 5.002 1.00 91.81 319 ARG A C 1
ATOM 2549 O O . ARG A 1 319 ? -4.320 -16.347 4.704 1.00 91.81 319 ARG A O 1
ATOM 2556 N N . ASN A 1 320 ? -2.155 -15.795 4.984 1.00 94.81 320 ASN A N 1
ATOM 2557 C CA . ASN A 1 320 ? -2.312 -14.431 4.487 1.00 94.81 320 ASN A CA 1
ATOM 2558 C C . ASN A 1 320 ? -2.337 -14.409 2.951 1.00 94.81 320 ASN A C 1
ATOM 2560 O O . ASN A 1 320 ? -1.337 -14.687 2.298 1.00 94.81 320 ASN A O 1
ATOM 2564 N N . VAL A 1 321 ? -3.486 -14.043 2.394 1.00 94.88 321 VAL A N 1
ATOM 2565 C CA . VAL A 1 321 ? -3.725 -13.930 0.945 1.00 94.88 321 VAL A CA 1
ATOM 2566 C C . VAL A 1 321 ? -4.001 -12.489 0.514 1.00 94.88 321 VAL A C 1
ATOM 2568 O O . VAL A 1 321 ? -4.267 -12.218 -0.653 1.00 94.88 321 VAL A O 1
ATOM 2571 N N . GLY A 1 322 ? -4.026 -11.558 1.470 1.00 94.56 322 GLY A N 1
ATOM 2572 C CA . GLY A 1 322 ? -4.426 -10.175 1.232 1.00 94.56 322 GLY A CA 1
ATOM 2573 C C . GLY A 1 322 ? -3.247 -9.231 1.063 1.00 94.56 322 GLY A C 1
ATOM 2574 O O . GLY A 1 322 ? -3.316 -8.323 0.242 1.00 94.56 322 GLY A O 1
ATOM 2575 N N . LEU A 1 323 ? -2.181 -9.428 1.841 1.00 96.44 323 LEU A N 1
ATOM 2576 C CA . LEU A 1 323 ? -1.125 -8.430 1.991 1.00 96.44 323 LEU A CA 1
ATOM 2577 C C . LEU A 1 323 ? 0.106 -8.704 1.125 1.00 96.44 323 LEU A C 1
ATOM 2579 O O . LEU A 1 323 ? 0.451 -9.860 0.875 1.00 96.44 323 LEU A O 1
ATOM 2583 N N . TRP A 1 324 ? 0.787 -7.622 0.761 1.00 97.12 324 TRP A N 1
ATOM 2584 C CA . TRP A 1 324 ? 2.122 -7.618 0.180 1.00 97.12 324 TRP A CA 1
ATOM 2585 C C . TRP A 1 324 ? 3.176 -7.987 1.235 1.00 97.12 324 TRP A C 1
ATOM 2587 O O . TRP A 1 324 ? 3.080 -7.521 2.377 1.00 97.12 324 TRP A O 1
ATOM 2597 N N . PRO A 1 325 ? 4.198 -8.795 0.890 1.00 96.31 325 PRO A N 1
ATOM 2598 C CA . PRO A 1 325 ? 5.241 -9.206 1.821 1.00 96.31 325 PRO A CA 1
ATOM 2599 C C . PRO A 1 325 ? 6.322 -8.128 1.975 1.00 96.31 325 PRO A C 1
ATOM 2601 O O . PRO A 1 325 ? 7.474 -8.292 1.567 1.00 96.31 325 PRO A O 1
ATOM 2604 N N . GLY A 1 326 ? 5.943 -6.976 2.523 1.00 95.62 326 GLY A N 1
ATOM 2605 C CA . GLY A 1 326 ? 6.864 -5.876 2.783 1.00 95.62 326 GLY A CA 1
ATOM 2606 C C . GLY A 1 326 ? 6.165 -4.544 3.015 1.00 95.62 326 GLY A C 1
ATOM 2607 O O . GLY A 1 326 ? 4.946 -4.463 3.161 1.00 95.62 326 GLY A O 1
ATOM 2608 N N . SER A 1 327 ? 6.958 -3.476 3.037 1.00 95.62 327 SER A N 1
ATOM 2609 C CA . SER A 1 327 ? 6.438 -2.110 3.069 1.00 95.62 327 SER A CA 1
ATOM 2610 C C . SER A 1 327 ? 5.900 -1.683 1.704 1.00 95.62 327 SER A C 1
ATOM 2612 O O . SER A 1 327 ? 6.192 -2.285 0.670 1.00 95.62 327 SER A O 1
ATOM 2614 N N . THR A 1 328 ? 5.159 -0.583 1.685 1.00 95.44 328 THR A N 1
ATOM 2615 C CA . THR A 1 328 ? 4.711 0.054 0.439 1.00 95.44 328 THR A CA 1
ATOM 2616 C C . THR A 1 328 ? 5.892 0.491 -0.402 1.00 95.44 328 THR A C 1
ATOM 2618 O O . THR A 1 328 ? 5.947 0.169 -1.580 1.00 95.44 328 THR A O 1
ATOM 2621 N N . LEU A 1 329 ? 6.904 1.116 0.204 1.00 95.25 329 LEU A N 1
ATOM 2622 C CA . LEU A 1 329 ? 8.127 1.498 -0.505 1.00 95.25 329 LEU A CA 1
ATOM 2623 C C . LEU A 1 329 ? 8.848 0.286 -1.114 1.00 95.25 329 LEU A C 1
ATOM 2625 O O . LEU A 1 329 ? 9.342 0.380 -2.237 1.00 95.25 329 LEU A O 1
ATOM 2629 N N . HIS A 1 330 ? 8.865 -0.851 -0.408 1.00 96.12 330 HIS A N 1
ATOM 2630 C CA . HIS A 1 330 ? 9.368 -2.115 -0.945 1.00 96.12 330 HIS A CA 1
ATOM 2631 C C . HIS A 1 330 ? 8.556 -2.542 -2.174 1.00 96.12 330 HIS A C 1
ATOM 2633 O O . HIS A 1 330 ? 9.137 -2.735 -3.235 1.00 96.12 330 HIS A O 1
ATOM 2639 N N . ALA A 1 331 ? 7.224 -2.587 -2.070 1.00 96.06 331 ALA A N 1
ATOM 2640 C CA . ALA A 1 331 ? 6.342 -2.950 -3.180 1.00 96.06 331 ALA A CA 1
ATOM 2641 C C . ALA A 1 331 ? 6.546 -2.072 -4.421 1.00 96.06 331 ALA A C 1
ATOM 2643 O O . ALA A 1 331 ? 6.725 -2.590 -5.520 1.00 96.06 331 ALA A O 1
ATOM 2644 N N . LEU A 1 332 ? 6.569 -0.745 -4.247 1.00 95.06 332 LEU A N 1
ATOM 2645 C CA . LEU A 1 332 ? 6.751 0.199 -5.351 1.00 95.06 332 LEU A CA 1
ATOM 2646 C C . LEU A 1 332 ? 8.095 -0.024 -6.050 1.00 95.06 332 LEU A C 1
ATOM 2648 O O . LEU A 1 332 ? 8.162 0.001 -7.276 1.00 95.06 332 LEU A O 1
ATOM 2652 N N . ARG A 1 333 ? 9.166 -0.293 -5.290 1.00 95.12 333 ARG A N 1
ATOM 2653 C CA . ARG A 1 333 ? 10.484 -0.612 -5.856 1.00 95.12 333 ARG A CA 1
ATOM 2654 C C . ARG A 1 333 ? 10.488 -1.949 -6.587 1.00 95.12 333 ARG A C 1
ATOM 2656 O O . ARG A 1 333 ? 11.026 -2.002 -7.689 1.00 95.12 333 ARG A O 1
ATOM 2663 N N . SER A 1 334 ? 9.873 -2.983 -6.016 1.00 95.50 334 SER A N 1
ATOM 2664 C CA . SER A 1 334 ? 9.767 -4.304 -6.643 1.00 95.50 334 SER A CA 1
ATOM 2665 C C . SER A 1 334 ? 8.971 -4.257 -7.949 1.00 95.50 334 SER A C 1
ATOM 2667 O O . SER A 1 334 ? 9.359 -4.890 -8.922 1.00 95.50 334 SER A O 1
ATOM 2669 N N . LEU A 1 335 ? 7.887 -3.479 -8.000 1.00 95.50 335 LEU A N 1
ATOM 2670 C CA . LEU A 1 335 ? 7.025 -3.353 -9.180 1.00 95.50 335 LEU A CA 1
ATOM 2671 C C . LEU A 1 335 ? 7.593 -2.416 -10.258 1.00 95.50 335 LEU A C 1
ATOM 2673 O O . LEU A 1 335 ? 7.140 -2.464 -11.398 1.00 95.50 335 LEU A O 1
ATOM 2677 N N . LYS A 1 336 ? 8.572 -1.564 -9.921 1.00 93.25 336 LYS A N 1
ATOM 2678 C CA . LYS A 1 336 ? 9.095 -0.533 -10.830 1.00 93.25 336 LYS A CA 1
ATOM 2679 C C . LYS A 1 336 ? 9.771 -1.107 -12.077 1.00 93.25 336 LYS A C 1
ATOM 2681 O O . LYS A 1 336 ? 9.716 -0.485 -13.134 1.00 93.25 336 LYS A O 1
ATOM 2686 N N . TYR A 1 337 ? 10.431 -2.254 -11.947 1.00 89.69 337 TYR A N 1
ATOM 2687 C CA . TYR A 1 337 ? 11.213 -2.858 -13.021 1.00 89.69 337 TYR A CA 1
ATOM 2688 C C . TYR A 1 337 ? 10.785 -4.313 -13.207 1.00 89.69 337 TYR A C 1
ATOM 2690 O O . TYR A 1 337 ? 11.210 -5.173 -12.432 1.00 89.69 337 TYR A O 1
ATOM 2698 N N . PRO A 1 338 ? 9.938 -4.604 -14.209 1.00 94.56 338 PRO A N 1
ATOM 2699 C CA . PRO A 1 338 ? 9.541 -5.972 -14.497 1.00 94.56 338 PRO A CA 1
ATOM 2700 C C . PRO A 1 338 ? 10.747 -6.880 -14.763 1.00 94.56 338 PRO A C 1
ATOM 2702 O O . PRO A 1 338 ? 11.618 -6.561 -15.574 1.00 94.56 338 PRO A O 1
ATOM 2705 N N . ARG A 1 339 ? 10.773 -8.034 -14.093 1.00 96.06 339 ARG A N 1
ATOM 2706 C CA . ARG A 1 339 ? 11.769 -9.092 -14.291 1.00 96.06 339 ARG A CA 1
ATOM 2707 C C . ARG A 1 339 ? 11.323 -10.000 -15.428 1.00 96.06 339 ARG A C 1
ATOM 2709 O O . ARG A 1 339 ? 10.605 -10.976 -15.224 1.00 96.06 339 ARG A O 1
ATOM 2716 N N . TRP A 1 340 ? 11.686 -9.648 -16.657 1.00 96.25 340 TRP A N 1
ATOM 2717 C CA . TRP A 1 340 ? 11.261 -10.390 -17.848 1.00 96.25 340 TRP A CA 1
ATOM 2718 C C . TRP A 1 340 ? 11.794 -11.827 -17.892 1.00 96.25 340 TRP A C 1
ATOM 2720 O O . TRP A 1 340 ? 11.207 -12.672 -18.562 1.00 96.25 340 TRP A O 1
ATOM 2730 N N . GLU A 1 341 ? 12.873 -12.116 -17.167 1.00 97.50 341 GLU A N 1
ATOM 2731 C CA . GLU A 1 341 ? 13.426 -13.457 -16.990 1.00 97.50 341 GLU A CA 1
ATOM 2732 C C . GLU A 1 341 ? 12.479 -14.425 -16.261 1.00 97.50 341 GLU A C 1
ATOM 2734 O O . GLU A 1 341 ? 12.620 -15.640 -16.419 1.00 97.50 341 GLU A O 1
ATOM 2739 N N . ASP A 1 342 ? 11.489 -13.909 -15.531 1.00 98.31 342 ASP A N 1
ATOM 2740 C CA . ASP A 1 342 ? 10.531 -14.702 -14.756 1.00 98.31 342 ASP A CA 1
ATOM 2741 C C . ASP A 1 342 ? 9.301 -15.113 -15.599 1.00 98.31 342 ASP A C 1
ATOM 2743 O O . ASP A 1 342 ? 8.370 -15.736 -15.091 1.00 98.31 342 ASP A O 1
ATOM 2747 N N . TYR A 1 343 ? 9.294 -14.800 -16.902 1.00 98.38 343 TYR A N 1
ATOM 2748 C CA . TYR A 1 343 ? 8.179 -15.061 -17.816 1.00 98.38 343 TYR A CA 1
ATOM 2749 C C . TYR A 1 343 ? 8.532 -16.040 -18.939 1.00 98.38 343 TYR A C 1
ATOM 2751 O O . TYR A 1 343 ? 9.666 -16.123 -19.413 1.00 98.38 343 TYR A O 1
ATOM 2759 N N . ASN A 1 344 ? 7.508 -16.761 -19.387 1.00 97.19 344 ASN A N 1
ATOM 2760 C CA . ASN A 1 344 ? 7.467 -17.478 -20.650 1.00 97.19 344 ASN A CA 1
ATOM 2761 C C . ASN A 1 344 ? 6.814 -16.592 -21.718 1.00 97.19 344 ASN A C 1
ATOM 2763 O O . ASN A 1 344 ? 5.837 -15.888 -21.448 1.00 97.19 344 ASN A O 1
ATOM 2767 N N . PHE A 1 345 ? 7.337 -16.667 -22.941 1.00 94.88 345 PHE A N 1
ATOM 2768 C CA . PHE A 1 345 ? 6.841 -15.908 -24.086 1.00 94.88 345 PHE A CA 1
ATOM 2769 C C . PHE A 1 345 ? 6.490 -16.851 -25.236 1.00 94.88 345 PHE A C 1
ATOM 2771 O O . PHE A 1 345 ? 7.269 -17.746 -25.562 1.00 94.88 345 PHE A O 1
ATOM 2778 N N . GLU A 1 346 ? 5.349 -16.617 -25.881 1.00 92.19 346 GLU A N 1
ATOM 2779 C CA . GLU A 1 346 ? 5.024 -17.225 -27.175 1.00 92.19 346 GLU A CA 1
ATOM 2780 C C . GLU A 1 346 ? 5.047 -16.139 -28.245 1.00 92.19 346 GLU A C 1
ATOM 2782 O O . GLU A 1 346 ? 4.477 -15.063 -28.052 1.00 92.19 346 GLU A O 1
ATOM 2787 N N . THR A 1 347 ? 5.686 -16.411 -29.379 1.00 88.81 347 THR A N 1
ATOM 2788 C CA . THR A 1 347 ? 5.666 -15.524 -30.546 1.00 88.81 347 THR A CA 1
ATOM 2789 C C . THR A 1 347 ? 4.402 -15.750 -31.375 1.00 88.81 347 THR A C 1
ATOM 2791 O O . THR A 1 347 ? 3.760 -16.801 -31.296 1.00 88.81 347 THR A O 1
ATOM 2794 N N . LEU A 1 348 ? 4.011 -14.752 -32.169 1.00 84.44 348 LEU A N 1
ATOM 2795 C CA . LEU A 1 348 ? 2.989 -14.944 -33.202 1.00 84.44 348 LEU A CA 1
ATOM 2796 C C . LEU A 1 348 ? 3.509 -15.896 -34.303 1.00 84.44 348 LEU A C 1
ATOM 2798 O O . LEU A 1 348 ? 4.711 -15.942 -34.582 1.00 84.44 348 LEU A O 1
ATOM 2802 N N . GLU A 1 349 ? 2.607 -16.683 -34.904 1.00 72.19 349 GLU A N 1
ATOM 2803 C CA . GLU A 1 349 ? 2.947 -17.688 -35.926 1.00 72.19 349 GLU A CA 1
ATOM 2804 C C . GLU A 1 349 ? 3.761 -17.076 -37.085 1.00 72.19 349 GLU A C 1
ATOM 2806 O O . GLU A 1 349 ? 3.477 -15.972 -37.545 1.00 72.19 349 GLU A O 1
ATOM 2811 N N . GLY A 1 350 ? 4.796 -17.791 -37.548 1.00 64.44 350 GLY A N 1
ATOM 2812 C CA . GLY A 1 350 ? 5.702 -17.353 -38.624 1.00 64.44 350 GLY A CA 1
ATOM 2813 C C . GLY A 1 350 ? 6.984 -16.637 -38.165 1.00 64.44 350 GLY A C 1
ATOM 2814 O O . GLY A 1 350 ? 7.919 -16.483 -38.952 1.00 64.44 350 GLY A O 1
ATOM 2815 N N . GLY A 1 351 ? 7.093 -16.254 -36.888 1.00 60.62 351 GLY A N 1
ATOM 2816 C CA . GLY A 1 351 ? 8.280 -15.602 -36.326 1.00 60.62 351 GLY A CA 1
ATOM 2817 C C . GLY A 1 351 ? 9.359 -16.579 -35.844 1.00 60.62 351 GLY A C 1
ATOM 2818 O O . GLY A 1 351 ? 9.519 -16.762 -34.641 1.00 60.62 351 GLY A O 1
ATOM 2819 N N . HIS A 1 352 ? 10.128 -17.198 -36.748 1.00 69.12 352 HIS A N 1
ATOM 2820 C CA . HIS A 1 352 ? 11.303 -18.001 -36.350 1.00 69.12 352 HIS A CA 1
ATOM 2821 C C . HIS A 1 352 ? 12.519 -17.140 -35.961 1.00 69.12 352 HIS A C 1
ATOM 2823 O O . HIS A 1 352 ? 13.422 -17.606 -35.266 1.00 69.12 352 HIS A O 1
ATOM 2829 N N . ASN A 1 353 ? 12.559 -15.882 -36.410 1.00 81.62 353 ASN A N 1
ATOM 2830 C CA . ASN A 1 353 ? 13.678 -14.977 -36.175 1.00 81.62 353 ASN A CA 1
ATOM 2831 C C . ASN A 1 353 ? 13.404 -14.055 -34.976 1.00 81.62 353 ASN A C 1
ATOM 2833 O O . ASN A 1 353 ? 12.463 -13.264 -34.995 1.00 81.62 353 ASN A O 1
ATOM 2837 N N . ARG A 1 354 ? 14.284 -14.099 -33.967 1.00 82.25 354 ARG A N 1
ATOM 2838 C CA . ARG A 1 354 ? 14.219 -13.251 -32.762 1.00 82.25 354 ARG A CA 1
ATOM 2839 C C . ARG A 1 354 ? 14.306 -11.742 -33.033 1.00 82.25 354 ARG A C 1
ATOM 2841 O O . ARG A 1 354 ? 14.033 -10.962 -32.132 1.00 82.25 354 ARG A O 1
ATOM 2848 N N . PHE A 1 355 ? 14.703 -11.333 -34.236 1.00 86.75 355 PHE A N 1
ATOM 2849 C CA . PHE A 1 355 ? 14.839 -9.933 -34.646 1.00 86.75 355 PHE A CA 1
ATOM 2850 C C . PHE A 1 355 ? 13.644 -9.408 -35.453 1.00 86.75 355 PHE A C 1
ATOM 2852 O O . PHE A 1 355 ? 13.710 -8.301 -35.972 1.00 86.75 355 PHE A O 1
ATOM 2859 N N . TYR A 1 356 ? 12.541 -10.163 -35.551 1.00 83.81 356 TYR A N 1
ATOM 2860 C CA . TYR A 1 356 ? 11.350 -9.748 -36.310 1.00 83.81 356 TYR A CA 1
ATOM 2861 C C . TYR A 1 356 ? 10.772 -8.395 -35.856 1.00 83.81 356 TYR A C 1
ATOM 2863 O O . TYR A 1 356 ? 10.193 -7.655 -36.645 1.00 83.81 356 TYR A O 1
ATOM 2871 N N . TRP A 1 357 ? 10.988 -8.042 -34.590 1.00 85.00 357 TRP A N 1
ATOM 2872 C CA . TRP A 1 357 ? 10.581 -6.771 -34.001 1.00 85.00 357 TRP A CA 1
ATOM 2873 C C . TRP A 1 357 ? 11.242 -5.528 -34.613 1.00 85.00 357 TRP A C 1
ATOM 2875 O O . TRP A 1 357 ? 10.740 -4.425 -34.424 1.00 85.00 357 TRP A O 1
ATOM 2885 N N . LEU A 1 358 ? 12.341 -5.689 -35.360 1.00 87.69 358 LEU A N 1
ATOM 2886 C CA . LEU A 1 358 ? 12.978 -4.597 -36.105 1.00 87.69 358 LEU A CA 1
ATOM 2887 C C . LEU A 1 358 ? 12.192 -4.193 -37.367 1.00 87.69 358 LEU A C 1
ATOM 2889 O O . LEU A 1 358 ? 12.528 -3.193 -38.000 1.00 87.69 358 LEU A O 1
ATOM 2893 N N . GLY A 1 359 ? 11.156 -4.951 -37.742 1.00 86.50 359 GLY A N 1
ATOM 2894 C CA . GLY A 1 359 ? 10.331 -4.660 -38.912 1.00 86.50 359 GLY A CA 1
ATOM 2895 C C . GLY A 1 359 ? 11.131 -4.688 -40.218 1.00 86.50 359 GLY A C 1
ATOM 2896 O O . GLY A 1 359 ? 11.964 -5.567 -40.432 1.00 86.50 359 GLY A O 1
ATOM 2897 N N . ASP A 1 360 ? 10.868 -3.722 -41.098 1.00 89.81 360 ASP A N 1
ATOM 2898 C CA . ASP A 1 360 ? 11.589 -3.513 -42.363 1.00 89.81 360 ASP A CA 1
ATOM 2899 C C . ASP A 1 360 ? 12.806 -2.577 -42.213 1.00 89.81 360 ASP A C 1
ATOM 2901 O O . ASP A 1 360 ? 13.371 -2.126 -43.209 1.00 89.81 360 ASP A O 1
ATOM 2905 N N . GLY A 1 361 ? 13.217 -2.284 -40.973 1.00 92.00 361 GLY A N 1
ATOM 2906 C CA . GLY A 1 361 ? 14.326 -1.382 -40.665 1.00 92.00 361 GLY A CA 1
ATOM 2907 C C . GLY A 1 361 ? 13.985 0.107 -40.760 1.00 92.00 361 GLY A C 1
ATOM 2908 O O . GLY A 1 361 ? 14.887 0.920 -40.586 1.00 92.00 361 GLY A O 1
ATOM 2909 N N . SER A 1 362 ? 12.722 0.472 -41.015 1.00 92.31 362 SER A N 1
ATOM 2910 C CA . SER A 1 362 ? 12.265 1.868 -41.060 1.00 92.31 362 SER A CA 1
ATOM 2911 C C . SER A 1 362 ? 11.369 2.208 -39.866 1.00 92.31 362 SER A C 1
ATOM 2913 O O . SER A 1 362 ? 10.514 1.420 -39.458 1.00 92.31 362 SER A O 1
ATOM 2915 N N . THR A 1 363 ? 11.511 3.414 -39.319 1.00 90.69 363 THR A N 1
ATOM 2916 C CA . THR A 1 363 ? 10.577 3.974 -38.329 1.00 90.69 363 THR A CA 1
ATOM 2917 C C . THR A 1 363 ? 9.322 4.549 -39.000 1.00 90.69 363 THR A C 1
ATOM 2919 O O . THR A 1 363 ? 9.293 4.808 -40.205 1.00 90.69 363 THR A O 1
ATOM 2922 N N . HIS A 1 364 ? 8.260 4.794 -38.220 1.00 90.88 364 HIS A N 1
ATOM 2923 C CA . HIS A 1 364 ? 7.019 5.402 -38.725 1.00 90.88 364 HIS A CA 1
ATOM 2924 C C . HIS A 1 364 ? 7.275 6.749 -39.425 1.00 90.88 364 HIS A C 1
ATOM 2926 O O . HIS A 1 364 ? 6.830 6.957 -40.553 1.00 90.88 364 HIS A O 1
ATOM 2932 N N . ASN A 1 365 ? 8.067 7.622 -38.794 1.00 93.12 365 ASN A N 1
ATOM 2933 C CA . ASN A 1 365 ? 8.326 8.981 -39.278 1.00 93.12 365 ASN A CA 1
ATOM 2934 C C . ASN A 1 365 ? 9.173 9.008 -40.564 1.00 93.12 365 ASN A C 1
ATOM 2936 O O . ASN A 1 365 ? 9.086 9.971 -41.330 1.00 93.12 365 ASN A O 1
ATOM 2940 N N . GLU A 1 366 ? 9.986 7.973 -40.807 1.00 94.06 366 GLU A N 1
ATOM 2941 C CA . GLU A 1 366 ? 10.704 7.772 -42.075 1.00 94.06 366 GLU A CA 1
ATOM 2942 C C . GLU A 1 366 ? 9.767 7.266 -43.176 1.00 94.06 366 GLU A C 1
ATOM 2944 O O . GLU A 1 366 ? 9.870 7.697 -44.321 1.00 94.06 366 GLU A O 1
ATOM 2949 N N . LYS A 1 367 ? 8.826 6.380 -42.832 1.00 94.94 367 LYS A N 1
ATOM 2950 C CA . LYS A 1 367 ? 7.933 5.739 -43.804 1.00 94.94 367 LYS A CA 1
ATOM 2951 C C . LYS A 1 367 ? 6.815 6.654 -44.301 1.00 94.94 367 LYS A C 1
ATOM 2953 O O . LYS A 1 367 ? 6.487 6.618 -45.485 1.00 94.94 367 LYS A O 1
ATOM 2958 N N . TYR A 1 368 ? 6.230 7.456 -43.414 1.00 96.06 368 TYR A N 1
ATOM 2959 C CA . TYR A 1 368 ? 5.062 8.296 -43.721 1.00 96.06 368 TYR A CA 1
ATOM 2960 C C . TYR A 1 368 ? 5.378 9.789 -43.796 1.00 96.06 368 TYR A C 1
ATOM 2962 O O . TYR A 1 368 ? 4.536 10.579 -44.215 1.00 96.06 368 TYR A O 1
ATOM 2970 N N . MET A 1 369 ? 6.614 10.174 -43.469 1.00 93.19 369 MET A N 1
ATOM 2971 C CA . MET A 1 369 ? 7.107 11.549 -43.549 1.00 93.19 369 MET A CA 1
ATOM 2972 C C . MET A 1 369 ? 6.325 12.576 -42.705 1.00 93.19 369 MET A C 1
ATOM 2974 O O . MET A 1 369 ? 6.468 13.776 -42.934 1.00 93.19 369 MET A O 1
ATOM 2978 N N . ASP A 1 370 ? 5.578 12.143 -41.690 1.00 93.44 370 ASP A N 1
ATOM 2979 C CA . ASP A 1 370 ? 4.600 12.947 -40.939 1.00 93.44 370 ASP A CA 1
ATOM 2980 C C . ASP A 1 370 ? 4.992 13.276 -39.483 1.00 93.44 370 ASP A C 1
ATOM 2982 O O . ASP A 1 370 ? 4.269 14.007 -38.806 1.00 93.44 370 ASP A O 1
ATOM 2986 N N . GLY A 1 371 ? 6.157 12.816 -39.013 1.00 89.62 371 GLY A N 1
ATOM 2987 C CA . GLY A 1 371 ? 6.670 13.093 -37.665 1.00 89.62 371 GLY A CA 1
ATOM 2988 C C . GLY A 1 371 ? 8.111 13.612 -37.617 1.00 89.62 371 GLY A C 1
ATOM 2989 O O . GLY A 1 371 ? 8.799 13.714 -38.638 1.00 89.62 371 GLY A O 1
ATOM 2990 N N . ASP A 1 372 ? 8.575 13.935 -36.406 1.00 91.25 372 ASP A N 1
ATOM 2991 C CA . ASP A 1 372 ? 9.949 14.382 -36.158 1.00 91.25 372 ASP A CA 1
ATOM 2992 C C . ASP A 1 372 ? 10.944 13.217 -36.302 1.00 91.25 372 ASP A C 1
ATOM 2994 O O . ASP A 1 372 ? 10.884 12.216 -35.587 1.00 91.25 372 ASP A O 1
ATOM 2998 N N . ARG A 1 373 ? 11.869 13.338 -37.253 1.00 94.00 373 ARG A N 1
ATOM 2999 C CA . ARG A 1 373 ? 12.923 12.347 -37.532 1.00 94.00 373 ARG A CA 1
ATOM 3000 C C . ARG A 1 373 ? 14.222 12.635 -36.769 1.00 94.00 373 ARG A C 1
ATOM 3002 O O . ARG A 1 373 ? 15.152 11.843 -36.848 1.00 94.00 373 ARG A O 1
ATOM 3009 N N . ALA A 1 374 ? 14.275 13.741 -36.031 1.00 93.62 374 ALA A N 1
ATOM 3010 C CA . ALA A 1 374 ? 15.372 14.135 -35.155 1.00 93.62 374 ALA A CA 1
ATOM 3011 C C . ALA A 1 374 ? 14.924 14.214 -33.683 1.00 93.62 374 ALA A C 1
ATOM 3013 O O . ALA A 1 374 ? 15.556 14.908 -32.891 1.00 93.62 374 ALA A O 1
ATOM 3014 N N . TRP A 1 375 ? 13.871 13.473 -33.308 1.00 91.00 375 TRP A N 1
ATOM 3015 C CA . TRP A 1 375 ? 13.272 13.468 -31.964 1.00 91.00 375 TRP A CA 1
ATOM 3016 C C . TRP A 1 375 ? 14.282 13.209 -30.839 1.00 91.00 375 TRP A C 1
ATOM 3018 O O . TRP A 1 375 ? 14.108 13.690 -29.729 1.00 91.00 375 TRP A O 1
ATOM 3028 N N . TYR A 1 376 ? 15.373 12.490 -31.119 1.00 88.25 376 TYR A N 1
ATOM 3029 C CA . TYR A 1 376 ? 16.449 12.224 -30.159 1.00 88.25 376 TYR A CA 1
ATOM 3030 C C . TYR A 1 376 ? 17.261 13.482 -29.787 1.00 88.25 376 TYR A C 1
ATOM 3032 O O . TYR A 1 376 ? 18.120 13.424 -28.911 1.00 88.25 376 TYR A O 1
ATOM 3040 N N . LEU A 1 377 ? 17.018 14.609 -30.464 1.00 89.31 377 LEU A N 1
ATOM 3041 C CA . LEU A 1 377 ? 17.519 15.937 -30.110 1.00 89.31 377 LEU A CA 1
ATOM 3042 C C . LEU A 1 377 ? 16.468 16.791 -29.379 1.00 89.31 377 LEU A C 1
ATOM 3044 O O . LEU A 1 377 ? 16.772 17.930 -29.021 1.00 89.31 377 LEU A O 1
ATOM 3048 N N . ASP A 1 378 ? 15.245 16.289 -29.162 1.00 86.31 378 ASP A N 1
ATOM 3049 C CA . ASP A 1 378 ? 14.253 16.969 -28.325 1.00 86.31 378 ASP A CA 1
ATOM 3050 C C . ASP A 1 378 ? 14.826 17.087 -26.900 1.00 86.31 378 ASP A C 1
ATOM 3052 O O . ASP A 1 378 ? 15.249 16.080 -26.326 1.00 86.31 378 ASP A O 1
ATOM 3056 N N . PRO A 1 379 ? 14.836 18.284 -26.286 1.00 79.69 379 PRO A N 1
ATOM 3057 C CA . PRO A 1 379 ? 15.283 18.466 -24.907 1.00 79.69 379 PRO A CA 1
ATOM 3058 C C . PRO A 1 379 ? 14.626 17.535 -23.873 1.00 79.69 379 PRO A C 1
ATOM 3060 O O . PRO A 1 379 ? 15.178 17.362 -22.791 1.00 79.69 379 PRO A O 1
ATOM 3063 N N . LYS A 1 380 ? 13.455 16.956 -24.167 1.00 81.38 380 LYS A N 1
ATOM 3064 C CA . LYS A 1 380 ? 12.787 15.952 -23.321 1.00 81.38 380 LYS A CA 1
ATOM 3065 C C . LYS A 1 380 ? 13.400 14.553 -23.423 1.00 81.38 380 LYS A C 1
ATOM 3067 O O . LYS A 1 380 ? 13.243 13.772 -22.491 1.00 81.38 380 LYS A O 1
ATOM 3072 N N . GLU A 1 381 ? 14.051 14.248 -24.541 1.00 82.38 381 GLU A N 1
ATOM 3073 C CA . GLU A 1 381 ? 14.667 12.951 -24.855 1.00 82.38 381 GLU A CA 1
ATOM 3074 C C . GLU A 1 381 ? 16.182 12.963 -24.584 1.00 82.38 381 GLU A C 1
ATOM 3076 O O . GLU A 1 381 ? 16.808 11.913 -24.432 1.00 82.38 381 GLU A O 1
ATOM 3081 N N . ILE A 1 382 ? 16.780 14.156 -24.475 1.00 81.62 382 ILE A N 1
ATOM 3082 C CA . ILE A 1 382 ? 18.173 14.335 -24.062 1.00 81.62 382 ILE A CA 1
ATOM 3083 C C . ILE A 1 382 ? 18.278 14.187 -22.537 1.00 81.62 382 ILE A C 1
ATOM 3085 O O . ILE A 1 382 ? 17.906 15.081 -21.776 1.00 81.62 382 ILE A O 1
ATOM 3089 N N . ASP A 1 383 ? 18.863 13.076 -22.090 1.00 72.38 383 ASP A N 1
ATOM 3090 C CA . ASP A 1 383 ? 19.282 12.892 -20.698 1.00 72.38 383 ASP A CA 1
ATOM 3091 C C . ASP A 1 383 ? 20.541 13.731 -20.413 1.00 72.38 383 ASP A C 1
ATOM 3093 O O . ASP A 1 383 ? 21.654 13.394 -20.827 1.00 72.38 383 ASP A O 1
ATOM 3097 N N . VAL A 1 384 ? 20.361 14.875 -19.748 1.00 66.44 384 VAL A N 1
ATOM 3098 C CA . VAL A 1 384 ? 21.460 15.756 -19.335 1.00 66.44 384 VAL A CA 1
ATOM 3099 C C . VAL A 1 384 ? 21.900 15.369 -17.917 1.00 66.44 384 VAL A C 1
ATOM 3101 O O . VAL A 1 384 ? 21.071 15.412 -17.004 1.00 66.44 384 VAL A O 1
ATOM 3104 N N . PRO A 1 385 ? 23.194 15.061 -17.678 1.00 49.94 385 PRO A N 1
ATOM 3105 C CA . PRO A 1 385 ? 23.696 14.739 -16.347 1.00 49.94 385 PRO A CA 1
ATOM 3106 C C . PRO A 1 385 ? 23.291 15.800 -15.311 1.00 49.94 385 PRO A C 1
ATOM 3108 O O . PRO A 1 385 ? 23.460 17.001 -15.552 1.00 49.94 385 PRO A O 1
ATOM 3111 N N . PRO A 1 386 ? 22.758 15.401 -14.145 1.00 50.81 386 PRO A N 1
ATOM 3112 C CA . PRO A 1 386 ? 22.186 16.344 -13.197 1.00 50.81 386 PRO A CA 1
ATOM 3113 C C . PRO A 1 386 ? 23.277 17.176 -12.512 1.00 50.81 386 PRO A C 1
ATOM 3115 O O . PRO A 1 386 ? 23.914 16.722 -11.567 1.00 50.81 386 PRO A O 1
ATOM 3118 N N . VAL A 1 387 ? 23.436 18.435 -12.925 1.00 48.53 387 VAL A N 1
ATOM 3119 C CA . VAL A 1 387 ? 24.261 19.441 -12.217 1.00 48.53 387 VAL A CA 1
ATOM 3120 C C . VAL A 1 387 ? 23.402 20.339 -11.290 1.00 48.53 387 VAL A C 1
ATOM 3122 O O . VAL A 1 387 ? 23.912 21.206 -10.593 1.00 48.53 387 VAL A O 1
ATOM 3125 N N . VAL A 1 388 ? 22.079 20.120 -11.201 1.00 51.66 388 VAL A N 1
ATOM 3126 C CA . VAL A 1 388 ? 21.115 21.132 -10.690 1.00 51.66 388 VAL A CA 1
ATOM 3127 C C . VAL A 1 388 ? 20.330 20.711 -9.422 1.00 51.66 388 VAL A C 1
ATOM 3129 O O . VAL A 1 388 ? 19.581 21.501 -8.848 1.00 51.66 388 VAL A O 1
ATOM 3132 N N . ILE A 1 389 ? 20.499 19.483 -8.917 1.00 55.38 389 ILE A N 1
ATOM 3133 C CA . ILE A 1 389 ? 19.664 18.952 -7.814 1.00 55.38 389 ILE A CA 1
ATOM 3134 C C . ILE A 1 389 ? 19.978 19.615 -6.462 1.00 55.38 389 ILE A C 1
ATOM 3136 O O . ILE A 1 389 ? 19.067 19.933 -5.697 1.00 55.38 389 ILE A O 1
ATOM 3140 N N . GLU A 1 390 ? 21.255 19.862 -6.163 1.00 59.50 390 GLU A N 1
ATOM 3141 C CA . GLU A 1 390 ? 21.664 20.391 -4.857 1.00 59.50 390 GLU A CA 1
ATOM 3142 C C . GLU A 1 390 ? 21.133 21.817 -4.627 1.00 59.50 390 GLU A C 1
ATOM 3144 O O . GLU A 1 390 ? 20.569 22.106 -3.572 1.00 59.50 390 GLU A O 1
ATOM 3149 N N . VAL A 1 391 ? 21.209 22.672 -5.653 1.00 65.56 391 VAL A N 1
ATOM 3150 C CA . VAL A 1 391 ? 20.719 24.061 -5.636 1.00 65.56 391 VAL A CA 1
ATOM 3151 C C . VAL A 1 391 ? 19.235 24.137 -5.282 1.00 65.56 391 VAL A C 1
ATOM 3153 O O . VAL A 1 391 ? 18.845 24.936 -4.431 1.00 65.56 391 VAL A O 1
ATOM 3156 N N . ASN A 1 392 ? 18.411 23.283 -5.891 1.00 69.56 392 ASN A N 1
ATOM 3157 C CA . ASN A 1 392 ? 16.967 23.269 -5.660 1.00 69.56 392 ASN A CA 1
ATOM 3158 C C . ASN A 1 392 ? 16.607 22.698 -4.283 1.00 69.56 392 ASN A C 1
ATOM 3160 O O . ASN A 1 392 ? 15.715 23.223 -3.613 1.00 69.56 392 ASN A O 1
ATOM 3164 N N . ASN A 1 393 ? 17.332 21.671 -3.831 1.00 72.19 393 ASN A N 1
ATOM 3165 C CA . ASN A 1 393 ? 17.082 21.021 -2.545 1.00 72.19 393 ASN A CA 1
ATOM 3166 C C . ASN A 1 393 ? 17.345 21.955 -1.360 1.00 72.19 393 ASN A C 1
ATOM 3168 O O . ASN A 1 393 ? 16.541 21.999 -0.429 1.00 72.19 393 ASN A O 1
ATOM 3172 N N . VAL A 1 394 ? 18.425 22.740 -1.411 1.00 75.94 394 VAL A N 1
ATOM 3173 C CA . VAL A 1 394 ? 18.755 23.701 -0.342 1.00 75.94 394 VAL A CA 1
ATOM 3174 C C . VAL A 1 394 ? 18.257 25.121 -0.634 1.00 75.94 394 VAL A C 1
ATOM 3176 O O . VAL A 1 394 ? 18.480 26.033 0.160 1.00 75.94 394 VAL A O 1
ATOM 3179 N N . ARG A 1 395 ? 17.572 25.325 -1.770 1.00 81.12 395 ARG A N 1
ATOM 3180 C CA . ARG A 1 395 ? 17.103 26.633 -2.265 1.00 81.12 395 ARG A CA 1
ATOM 3181 C C . ARG A 1 395 ? 18.226 27.676 -2.320 1.00 81.12 395 ARG A C 1
ATOM 3183 O O . ARG A 1 395 ? 18.064 28.790 -1.819 1.00 81.12 395 ARG A O 1
ATOM 3190 N N . ALA A 1 396 ? 19.376 27.295 -2.861 1.00 83.38 396 ALA A N 1
ATOM 3191 C CA . ALA A 1 396 ? 20.509 28.193 -3.070 1.00 83.38 396 ALA A CA 1
ATOM 3192 C C . ALA A 1 396 ? 20.166 29.319 -4.067 1.00 83.38 396 ALA A C 1
ATOM 3194 O O . ALA A 1 396 ? 19.145 29.268 -4.753 1.00 83.38 396 ALA A O 1
ATOM 3195 N N . TRP A 1 397 ? 21.026 30.334 -4.155 1.00 88.00 397 TRP A N 1
ATOM 3196 C CA . TRP A 1 397 ? 20.816 31.550 -4.944 1.00 88.00 397 TRP A CA 1
ATOM 3197 C C . TRP A 1 397 ? 21.822 31.685 -6.101 1.00 88.00 397 TRP A C 1
ATOM 3199 O O . TRP A 1 397 ? 22.586 32.649 -6.148 1.00 88.00 397 TRP A O 1
ATOM 3209 N N . PRO A 1 398 ? 21.854 30.746 -7.060 1.00 72.75 398 PRO A N 1
ATOM 3210 C CA . PRO A 1 398 ? 22.904 30.688 -8.083 1.00 72.75 398 PRO A CA 1
ATOM 3211 C C . PRO A 1 398 ? 22.929 31.913 -9.013 1.00 72.75 398 PRO A C 1
ATOM 3213 O O . PRO A 1 398 ? 23.939 32.169 -9.659 1.00 72.75 398 PRO A O 1
ATOM 3216 N N . THR A 1 399 ? 21.840 32.681 -9.091 1.00 74.75 399 THR A N 1
ATOM 3217 C CA . THR A 1 399 ? 21.683 33.827 -10.002 1.00 74.75 399 THR A CA 1
ATOM 3218 C C . THR A 1 399 ? 21.541 35.174 -9.293 1.00 74.75 399 THR A C 1
ATOM 3220 O O . THR A 1 399 ? 21.487 36.204 -9.961 1.00 74.75 399 THR A O 1
ATOM 3223 N N . ALA A 1 400 ? 21.453 35.195 -7.960 1.00 79.12 400 ALA A N 1
ATOM 3224 C CA . ALA A 1 400 ? 21.288 36.440 -7.211 1.00 79.12 400 ALA A CA 1
ATOM 3225 C C . ALA A 1 400 ? 22.632 37.161 -7.010 1.00 79.12 400 ALA A C 1
ATOM 3227 O O . ALA A 1 400 ? 23.695 36.581 -7.196 1.00 79.12 400 ALA A O 1
ATOM 3228 N N . GLY A 1 401 ? 22.592 38.433 -6.610 1.00 83.44 401 GLY A N 1
ATOM 3229 C CA . GLY A 1 401 ? 23.784 39.164 -6.170 1.00 83.44 401 GLY A CA 1
ATOM 3230 C C . GLY A 1 401 ? 24.039 39.016 -4.659 1.00 83.44 401 GLY A C 1
ATOM 3231 O O . GLY A 1 401 ? 23.108 38.678 -3.920 1.00 83.44 401 GLY A O 1
ATOM 3232 N N . PRO A 1 402 ? 25.253 39.334 -4.167 1.00 83.00 402 PRO A N 1
ATOM 3233 C CA . PRO A 1 402 ? 25.633 39.217 -2.753 1.00 83.00 402 PRO A CA 1
ATOM 3234 C C . PRO A 1 402 ? 24.676 39.902 -1.773 1.00 83.00 402 PRO A C 1
ATOM 3236 O O . PRO A 1 402 ? 24.373 39.346 -0.720 1.00 83.00 402 PRO A O 1
ATOM 3239 N N . GLU A 1 403 ? 24.149 41.078 -2.130 1.00 85.81 403 GLU A N 1
ATOM 3240 C CA . GLU A 1 403 ? 23.210 41.827 -1.283 1.00 85.81 403 GLU A CA 1
ATOM 3241 C C . GLU A 1 403 ? 21.905 41.065 -1.037 1.00 85.81 403 GLU A C 1
ATOM 3243 O O . GLU A 1 403 ? 21.443 40.952 0.100 1.00 85.81 403 GLU A O 1
ATOM 3248 N N . VAL A 1 404 ? 21.336 40.489 -2.098 1.00 83.06 404 VAL A N 1
ATOM 3249 C CA . VAL A 1 404 ? 20.097 39.704 -2.023 1.00 83.06 404 VAL A CA 1
ATOM 3250 C C . VAL A 1 404 ? 20.344 38.431 -1.221 1.00 83.06 404 VAL A C 1
ATOM 3252 O O . VAL A 1 404 ? 19.584 38.124 -0.305 1.00 83.06 404 VAL A O 1
ATOM 3255 N N . VAL A 1 405 ? 21.453 37.737 -1.497 1.00 88.31 405 VAL A N 1
ATOM 3256 C CA . VAL A 1 405 ? 21.841 36.515 -0.780 1.00 88.31 405 VAL A CA 1
ATOM 3257 C C . VAL A 1 405 ? 21.997 36.766 0.714 1.00 88.31 405 VAL A C 1
ATOM 3259 O O . VAL A 1 405 ? 21.457 36.015 1.521 1.00 88.31 405 VAL A O 1
ATOM 3262 N N . LEU A 1 406 ? 22.696 37.830 1.108 1.00 86.50 406 LEU A N 1
ATOM 3263 C CA . LEU A 1 406 ? 22.923 38.144 2.518 1.00 86.50 406 LEU A CA 1
ATOM 3264 C C . LEU A 1 406 ? 21.656 38.636 3.222 1.00 86.50 406 LEU A C 1
ATOM 3266 O O . LEU A 1 406 ? 21.465 38.325 4.399 1.00 86.50 406 LEU A O 1
ATOM 3270 N N . SER A 1 407 ? 20.791 39.383 2.531 1.00 85.88 407 SER A N 1
ATOM 3271 C CA . SER A 1 407 ? 19.497 39.800 3.077 1.00 85.88 407 SER A CA 1
ATOM 3272 C C . SER A 1 407 ? 18.596 38.592 3.329 1.00 85.88 407 SER A C 1
ATOM 3274 O O . SER A 1 407 ? 18.152 38.370 4.454 1.00 85.88 407 SER A O 1
ATOM 3276 N N . GLU A 1 408 ? 18.391 37.755 2.314 1.00 86.44 408 GLU A N 1
ATOM 3277 C CA . GLU A 1 408 ? 17.523 36.585 2.434 1.00 86.44 408 GLU A CA 1
ATOM 3278 C C . GLU A 1 408 ? 18.102 35.516 3.362 1.00 86.44 408 GLU A C 1
ATOM 3280 O O . GLU A 1 408 ? 17.352 34.836 4.061 1.00 86.44 408 GLU A O 1
ATOM 3285 N N . ALA A 1 409 ? 19.427 35.358 3.424 1.00 84.88 409 ALA A N 1
ATOM 3286 C CA . ALA A 1 409 ? 20.053 34.457 4.385 1.00 84.88 409 ALA A CA 1
ATOM 3287 C C . ALA A 1 409 ? 19.747 34.874 5.829 1.00 84.88 409 ALA A C 1
ATOM 3289 O O . ALA A 1 409 ? 19.432 34.008 6.644 1.00 84.88 409 ALA A O 1
ATOM 3290 N N . LYS A 1 410 ? 19.762 36.178 6.145 1.00 84.38 410 LYS A N 1
ATOM 3291 C CA . LYS A 1 410 ? 19.368 36.677 7.475 1.00 84.38 410 LYS A CA 1
ATOM 3292 C C . LYS A 1 410 ? 17.915 36.339 7.794 1.00 84.38 410 LYS A C 1
ATOM 3294 O O . LYS A 1 410 ? 17.625 35.904 8.908 1.00 84.38 410 LYS A O 1
ATOM 3299 N N . ASP A 1 411 ? 17.018 36.496 6.828 1.00 83.00 411 ASP A N 1
ATOM 3300 C CA . ASP A 1 411 ? 15.604 36.163 7.015 1.00 83.00 411 ASP A CA 1
ATOM 3301 C C . ASP A 1 411 ? 15.397 34.652 7.182 1.00 83.00 411 ASP A C 1
ATOM 3303 O O . ASP A 1 411 ? 14.639 34.220 8.050 1.00 83.00 411 ASP A O 1
ATOM 3307 N N . ARG A 1 412 ? 16.149 33.828 6.444 1.00 84.81 412 ARG A N 1
ATOM 3308 C CA . ARG A 1 412 ? 16.132 32.366 6.597 1.00 84.81 412 ARG A CA 1
ATOM 3309 C C . ARG A 1 412 ? 16.670 31.902 7.944 1.00 84.81 412 ARG A C 1
ATOM 3311 O O . ARG A 1 412 ? 16.123 30.952 8.495 1.00 84.81 412 ARG A O 1
ATOM 3318 N N . VAL A 1 413 ? 17.695 32.560 8.488 1.00 81.19 413 VAL A N 1
ATOM 3319 C CA . VAL A 1 413 ? 18.185 32.268 9.845 1.00 81.19 413 VAL A CA 1
ATOM 3320 C C . VAL A 1 413 ? 17.098 32.547 10.879 1.00 81.19 413 VAL A C 1
ATOM 3322 O O . VAL A 1 413 ? 16.883 31.717 11.759 1.00 81.19 413 VAL A O 1
ATOM 3325 N N . LYS A 1 414 ? 16.369 33.664 10.745 1.00 79.69 414 LYS A N 1
ATOM 3326 C CA . LYS A 1 414 ? 15.249 34.006 11.638 1.00 79.69 414 LYS A CA 1
ATOM 3327 C C . LYS A 1 414 ? 14.077 33.024 11.531 1.00 79.69 414 LYS A C 1
ATOM 3329 O O . LYS A 1 414 ? 13.469 32.713 12.546 1.00 79.69 414 LYS A O 1
ATOM 3334 N N . ASP A 1 415 ? 13.761 32.556 10.324 1.00 73.25 415 ASP A N 1
ATOM 3335 C CA . ASP A 1 415 ? 12.614 31.670 10.066 1.00 73.25 415 ASP A CA 1
ATOM 3336 C C . ASP A 1 415 ? 12.912 30.191 10.380 1.00 73.25 415 ASP A C 1
ATOM 3338 O O . ASP A 1 415 ? 12.027 29.461 10.822 1.00 73.25 415 ASP A O 1
ATOM 3342 N N . ARG A 1 416 ? 14.142 29.714 10.125 1.00 70.69 416 ARG A N 1
ATOM 3343 C CA . ARG A 1 416 ? 14.445 28.266 10.057 1.00 70.69 416 ARG A CA 1
ATOM 3344 C C . ARG A 1 416 ? 15.752 27.828 10.709 1.00 70.69 416 ARG A C 1
ATOM 3346 O O . ARG A 1 416 ? 16.096 26.651 10.614 1.00 70.69 416 ARG A O 1
ATOM 3353 N N . GLY A 1 417 ? 16.474 28.744 11.347 1.00 74.88 417 GLY A N 1
ATOM 3354 C CA . GLY A 1 417 ? 17.751 28.448 11.987 1.00 74.88 417 GLY A CA 1
ATOM 3355 C C . GLY A 1 417 ? 18.942 28.358 11.023 1.00 74.88 417 GLY A C 1
ATOM 3356 O O . GLY A 1 417 ? 18.816 28.410 9.795 1.00 74.88 417 GLY A O 1
ATOM 3357 N N . TRP A 1 418 ? 20.133 28.276 11.616 1.00 79.25 418 TRP A N 1
ATOM 3358 C CA . TRP A 1 418 ? 21.423 28.330 10.921 1.00 79.25 418 TRP A CA 1
ATOM 3359 C C . TRP A 1 418 ? 21.805 26.993 10.265 1.00 79.25 418 TRP A C 1
ATOM 3361 O O . TRP A 1 418 ? 22.093 26.945 9.062 1.00 79.25 418 TRP A O 1
ATOM 3371 N N . ASP A 1 419 ? 21.745 25.901 11.030 1.00 64.75 419 ASP A N 1
ATOM 3372 C CA . ASP A 1 419 ? 22.125 24.563 10.579 1.00 64.75 419 ASP A CA 1
ATOM 3373 C C . ASP A 1 419 ? 21.051 23.886 9.720 1.00 64.75 419 ASP A C 1
ATOM 3375 O O . ASP A 1 419 ? 19.856 23.979 9.985 1.00 64.75 419 ASP A O 1
ATOM 3379 N N . ASN A 1 420 ? 21.491 23.207 8.654 1.00 60.47 420 ASN A N 1
ATOM 3380 C CA . ASN A 1 420 ? 20.647 22.515 7.666 1.00 60.47 420 ASN A CA 1
ATOM 3381 C C . ASN A 1 420 ? 19.641 23.397 6.889 1.00 60.47 420 ASN A C 1
ATOM 3383 O O . ASN A 1 420 ? 18.763 22.871 6.210 1.00 60.47 420 ASN A O 1
ATOM 3387 N N . ASN A 1 421 ? 19.776 24.731 6.936 1.00 72.06 421 ASN A N 1
ATOM 3388 C CA . ASN A 1 421 ? 19.007 25.660 6.094 1.00 72.06 421 ASN A CA 1
ATOM 3389 C C . ASN A 1 421 ? 19.898 26.761 5.506 1.00 72.06 421 ASN A C 1
ATOM 3391 O O . ASN A 1 421 ? 20.377 26.636 4.379 1.00 72.06 421 ASN A O 1
ATOM 3395 N N . ALA A 1 422 ? 20.153 27.834 6.262 1.00 81.81 422 ALA A N 1
ATOM 3396 C CA . ALA A 1 422 ? 20.875 28.998 5.752 1.00 81.81 422 ALA A CA 1
ATOM 3397 C C . ALA A 1 422 ? 22.337 28.659 5.425 1.00 81.81 422 ALA A C 1
ATOM 3399 O O . ALA A 1 422 ? 22.825 29.037 4.360 1.00 81.81 422 ALA A O 1
ATOM 3400 N N . ARG A 1 423 ? 23.005 27.871 6.279 1.00 81.56 423 ARG A N 1
ATOM 3401 C CA . ARG A 1 423 ? 24.399 27.451 6.071 1.00 81.56 423 ARG A CA 1
ATOM 3402 C C . ARG A 1 423 ? 24.585 26.611 4.805 1.00 81.56 423 ARG A C 1
ATOM 3404 O O . ARG A 1 423 ? 25.497 26.870 4.024 1.00 81.56 423 ARG A O 1
ATOM 3411 N N . GLN A 1 424 ? 23.715 25.626 4.578 1.00 75.31 424 GLN A N 1
ATOM 3412 C CA . GLN A 1 424 ? 23.780 24.773 3.385 1.00 75.31 424 GLN A CA 1
ATOM 3413 C C . GLN A 1 424 ? 23.434 25.556 2.113 1.00 75.31 424 GLN A C 1
ATOM 3415 O O . GLN A 1 424 ? 24.152 25.449 1.122 1.00 75.31 424 GLN A O 1
ATOM 3420 N N . ALA A 1 425 ? 22.398 26.403 2.157 1.00 83.38 425 ALA A N 1
ATOM 3421 C CA . ALA A 1 425 ? 22.019 27.261 1.036 1.00 83.38 425 ALA A CA 1
ATOM 3422 C C . ALA A 1 425 ? 23.149 28.214 0.627 1.00 83.38 425 ALA A C 1
ATOM 3424 O O . ALA A 1 425 ? 23.469 28.315 -0.557 1.00 83.38 425 ALA A O 1
ATOM 3425 N N . LEU A 1 426 ? 23.796 28.867 1.599 1.00 84.81 426 LEU A N 1
ATOM 3426 C CA . LEU A 1 426 ? 24.960 29.718 1.354 1.00 84.81 426 LEU A CA 1
ATOM 3427 C C . LEU A 1 426 ? 26.126 28.910 0.770 1.00 84.81 426 LEU A C 1
ATOM 3429 O O . LEU A 1 426 ? 26.747 29.353 -0.192 1.00 84.81 426 LEU A O 1
ATOM 3433 N N . SER A 1 427 ? 26.392 27.708 1.293 1.00 78.12 427 SER A N 1
ATOM 3434 C CA . SER A 1 427 ? 27.515 26.870 0.842 1.00 78.12 427 SER A CA 1
ATOM 3435 C C . SER A 1 427 ? 27.345 26.437 -0.609 1.00 78.12 427 SER A C 1
ATOM 3437 O O . SER A 1 427 ? 28.274 26.542 -1.407 1.00 78.12 427 SER A O 1
ATOM 3439 N N . VAL A 1 428 ? 26.139 26.002 -0.969 1.00 76.50 428 VAL A N 1
ATOM 3440 C CA . VAL A 1 428 ? 25.805 25.608 -2.339 1.00 76.50 428 VAL A CA 1
ATOM 3441 C C . VAL A 1 428 ? 25.806 26.815 -3.276 1.00 76.50 428 VAL A C 1
ATOM 3443 O O . VAL A 1 428 ? 26.271 26.699 -4.403 1.00 76.50 428 VAL A O 1
ATOM 3446 N N . THR A 1 429 ? 25.362 27.988 -2.815 1.00 83.31 429 THR A N 1
ATOM 3447 C CA . THR A 1 429 ? 25.395 29.235 -3.604 1.00 83.31 429 THR A CA 1
ATOM 3448 C C . THR A 1 429 ? 26.821 29.645 -3.957 1.00 83.31 429 THR A C 1
ATOM 3450 O O . THR A 1 429 ? 27.123 29.892 -5.121 1.00 83.31 429 THR A O 1
ATOM 3453 N N . VAL A 1 430 ? 27.713 29.654 -2.963 1.00 77.31 430 VAL A N 1
ATOM 3454 C CA . VAL A 1 430 ? 29.133 29.980 -3.147 1.00 77.31 430 VAL A CA 1
ATOM 3455 C C . VAL A 1 430 ? 29.800 28.981 -4.097 1.00 77.31 430 VAL A C 1
ATOM 3457 O O . VAL A 1 430 ? 30.470 29.396 -5.042 1.00 77.31 430 VAL A O 1
ATOM 3460 N N . ARG A 1 431 ? 29.568 27.672 -3.915 1.00 72.00 431 ARG A N 1
ATOM 3461 C CA . ARG A 1 431 ? 30.088 26.635 -4.825 1.00 72.00 431 ARG A CA 1
ATOM 3462 C C . ARG A 1 431 ? 29.555 26.784 -6.251 1.00 72.00 431 ARG A C 1
ATOM 3464 O O . ARG A 1 431 ? 30.322 26.637 -7.199 1.00 72.00 431 ARG A O 1
ATOM 3471 N N . ALA A 1 432 ? 28.271 27.107 -6.409 1.00 69.00 432 ALA A N 1
ATOM 3472 C CA . ALA A 1 432 ? 27.651 27.309 -7.714 1.00 69.00 432 ALA A CA 1
ATOM 3473 C C . ALA A 1 432 ? 28.261 28.504 -8.465 1.00 69.00 432 ALA A C 1
ATOM 3475 O O . ALA A 1 432 ? 28.567 28.369 -9.646 1.00 69.00 432 ALA A O 1
ATOM 3476 N N . TRP A 1 433 ? 28.502 29.639 -7.795 1.00 73.94 433 TRP A N 1
ATOM 3477 C CA . TRP A 1 433 ? 29.164 30.792 -8.420 1.00 73.94 433 TRP A CA 1
ATOM 3478 C C . TRP A 1 433 ? 30.611 30.506 -8.817 1.00 73.94 433 TRP A C 1
ATOM 3480 O O . TRP A 1 433 ? 31.007 30.870 -9.920 1.00 73.94 433 TRP A O 1
ATOM 3490 N N . ILE A 1 434 ? 31.377 29.807 -7.974 1.00 64.69 434 ILE A N 1
ATOM 3491 C CA . ILE A 1 434 ? 32.756 29.401 -8.297 1.00 64.69 434 ILE A CA 1
ATOM 3492 C C . ILE A 1 434 ? 32.773 28.499 -9.542 1.00 64.69 434 ILE A C 1
ATOM 3494 O O . ILE A 1 434 ? 33.564 28.718 -10.458 1.00 64.69 434 ILE A O 1
ATOM 3498 N N . MET A 1 435 ? 31.859 27.526 -9.619 1.00 60.06 435 MET A N 1
ATOM 3499 C CA . MET A 1 435 ? 31.745 26.637 -10.778 1.00 60.06 435 MET A CA 1
ATOM 3500 C C . MET A 1 435 ? 31.306 27.388 -12.047 1.00 60.06 435 MET A C 1
ATOM 3502 O O . MET A 1 435 ? 31.852 27.156 -13.124 1.00 60.06 435 MET A O 1
ATOM 3506 N N . HIS A 1 436 ? 30.351 28.316 -11.937 1.00 62.12 436 HIS A N 1
ATOM 3507 C CA . HIS A 1 436 ? 29.923 29.160 -13.057 1.00 62.12 436 HIS A CA 1
ATOM 3508 C C . HIS A 1 436 ? 31.061 30.030 -13.589 1.00 62.12 436 HIS A C 1
ATOM 3510 O O . HIS A 1 436 ? 31.271 30.085 -14.798 1.00 62.12 436 HIS A O 1
ATOM 3516 N N . ALA A 1 437 ? 31.820 30.665 -12.695 1.00 58.25 437 ALA A N 1
ATOM 3517 C CA . ALA A 1 437 ? 32.968 31.477 -13.071 1.00 58.25 437 ALA A CA 1
ATOM 3518 C C . ALA A 1 437 ? 33.998 30.658 -13.864 1.00 58.25 437 ALA A C 1
ATOM 3520 O O . ALA A 1 437 ? 34.478 31.100 -14.906 1.00 58.25 437 ALA A O 1
ATOM 3521 N N . PHE A 1 438 ? 34.281 29.433 -13.415 1.00 54.00 438 PHE A N 1
ATOM 3522 C CA . PHE A 1 438 ? 35.189 28.518 -14.099 1.00 54.00 438 PHE A CA 1
ATOM 3523 C C . PHE A 1 438 ? 34.695 28.105 -15.490 1.00 54.00 438 PHE A C 1
ATOM 3525 O O . PHE A 1 438 ? 35.453 28.178 -16.455 1.00 54.00 438 PHE A O 1
ATOM 3532 N N . LEU A 1 439 ? 33.429 27.697 -15.617 1.00 51.03 439 LEU A N 1
ATOM 3533 C CA . LEU A 1 439 ? 32.869 27.262 -16.900 1.00 51.03 439 LEU A CA 1
ATOM 3534 C C . LEU A 1 439 ? 32.837 28.409 -17.918 1.00 51.03 439 LEU A C 1
ATOM 3536 O O . LEU A 1 439 ? 33.179 28.205 -19.081 1.00 51.03 439 LEU A O 1
ATOM 3540 N N . ILE A 1 440 ? 32.485 29.619 -17.483 1.00 53.91 440 ILE A N 1
ATOM 3541 C CA . ILE A 1 440 ? 32.440 30.805 -18.346 1.00 53.91 440 ILE A CA 1
ATOM 3542 C C . ILE A 1 440 ? 33.861 31.225 -18.772 1.00 53.91 440 ILE A C 1
ATOM 3544 O O . ILE A 1 440 ? 34.104 31.460 -19.956 1.00 53.91 440 ILE A O 1
ATOM 3548 N N . ALA A 1 441 ? 34.835 31.219 -17.854 1.00 47.59 441 ALA A N 1
ATOM 3549 C CA . ALA A 1 441 ? 36.231 31.517 -18.183 1.00 47.59 441 ALA A CA 1
ATOM 3550 C C . ALA A 1 441 ? 36.866 30.468 -19.113 1.00 47.59 441 ALA A C 1
ATOM 3552 O O . ALA A 1 441 ? 37.573 30.822 -20.055 1.00 47.59 441 ALA A O 1
ATOM 3553 N N . GLY A 1 442 ? 36.638 29.180 -18.834 1.00 45.12 442 GLY A N 1
ATOM 3554 C CA . GLY A 1 442 ? 37.323 28.066 -19.489 1.00 45.12 442 GLY A CA 1
ATOM 3555 C C . GLY A 1 442 ? 36.677 27.595 -20.792 1.00 45.12 442 GLY A C 1
ATOM 3556 O O . GLY A 1 442 ? 37.389 27.340 -21.759 1.00 45.12 442 GLY A O 1
ATOM 3557 N N . LEU A 1 443 ? 35.346 27.473 -20.839 1.00 46.56 443 LEU A N 1
ATOM 3558 C CA . LEU A 1 443 ? 34.632 26.969 -22.024 1.00 46.56 443 LEU A CA 1
ATOM 3559 C C . LEU A 1 443 ? 34.186 28.088 -22.963 1.00 46.56 443 LEU A C 1
ATOM 3561 O O . LEU A 1 443 ? 34.119 27.872 -24.170 1.00 46.56 443 LEU A O 1
ATOM 3565 N N . GLN A 1 444 ? 33.855 29.262 -22.421 1.00 46.78 444 GLN A N 1
ATOM 3566 C CA . GLN A 1 444 ? 33.304 30.376 -23.202 1.00 46.78 444 GLN A CA 1
ATOM 3567 C C . GLN A 1 444 ? 34.325 31.496 -23.446 1.00 46.78 444 GLN A C 1
ATOM 3569 O O . GLN A 1 444 ? 34.097 32.343 -24.305 1.00 46.78 444 GLN A O 1
ATOM 3574 N N . GLY A 1 445 ? 35.460 31.490 -22.736 1.00 46.50 445 GLY A N 1
ATOM 3575 C CA . GLY A 1 445 ? 36.525 32.485 -22.885 1.00 46.50 445 GLY A CA 1
ATOM 3576 C C . GLY A 1 445 ? 36.179 33.874 -22.336 1.00 46.50 445 GLY A C 1
ATOM 3577 O O . GLY A 1 445 ? 36.928 34.820 -22.575 1.00 46.50 445 GLY A O 1
ATOM 3578 N N . ASP A 1 446 ? 35.075 34.016 -21.596 1.00 52.44 446 ASP A N 1
ATOM 3579 C CA . ASP A 1 446 ? 34.597 35.300 -21.077 1.00 52.44 446 ASP A CA 1
ATOM 3580 C C . ASP A 1 446 ? 35.136 35.551 -19.660 1.00 52.44 446 ASP A C 1
ATOM 3582 O O . ASP A 1 446 ? 34.529 35.234 -18.634 1.00 52.44 446 ASP A O 1
ATOM 3586 N N . GLN A 1 447 ? 36.339 36.121 -19.613 1.00 49.53 447 GLN A N 1
ATOM 3587 C CA . GLN A 1 447 ? 37.036 36.436 -18.365 1.00 49.53 447 GLN A CA 1
ATOM 3588 C C . GLN A 1 447 ? 36.306 37.509 -17.539 1.00 49.53 447 GLN A C 1
ATOM 3590 O O . GLN A 1 447 ? 36.393 37.505 -16.312 1.00 49.53 447 GLN A O 1
ATOM 3595 N N . VAL A 1 448 ? 35.560 38.412 -18.183 1.00 49.62 448 VAL A N 1
ATOM 3596 C CA . VAL A 1 448 ? 34.886 39.536 -17.514 1.00 49.62 448 VAL A CA 1
ATOM 3597 C C . VAL A 1 448 ? 33.688 39.033 -16.712 1.00 49.62 448 VAL A C 1
ATOM 3599 O O . VAL A 1 448 ? 33.549 39.356 -15.530 1.00 49.62 448 VAL A O 1
ATOM 3602 N N . ALA A 1 449 ? 32.859 38.183 -17.318 1.00 53.22 449 ALA A N 1
ATOM 3603 C CA . ALA A 1 449 ? 31.738 37.557 -16.626 1.00 53.22 449 ALA A CA 1
ATOM 3604 C C . ALA A 1 449 ? 32.208 36.604 -15.510 1.00 53.22 449 ALA A C 1
ATOM 3606 O O . ALA A 1 449 ? 31.597 36.546 -14.440 1.00 53.22 449 ALA A O 1
ATOM 3607 N N . ALA A 1 450 ? 33.330 35.903 -15.706 1.00 52.09 450 ALA A N 1
ATOM 3608 C CA . ALA A 1 450 ? 33.914 35.047 -14.675 1.00 52.09 450 ALA A CA 1
ATOM 3609 C C . ALA A 1 450 ? 34.351 35.829 -13.423 1.00 52.09 450 ALA A C 1
ATOM 3611 O O . ALA A 1 450 ? 34.059 35.413 -12.298 1.00 52.09 450 ALA A O 1
ATOM 3612 N N . VAL A 1 451 ? 34.987 36.993 -13.602 1.00 57.38 451 VAL A N 1
ATOM 3613 C CA . VAL A 1 451 ? 35.389 37.880 -12.495 1.00 57.38 451 VAL A CA 1
ATOM 3614 C C . VAL A 1 451 ? 34.184 38.316 -11.660 1.00 57.38 451 VAL A C 1
ATOM 3616 O O . VAL A 1 451 ? 34.281 38.368 -10.434 1.00 57.38 451 VAL A O 1
ATOM 3619 N N . GLN A 1 452 ? 33.030 38.558 -12.285 1.00 62.75 452 GLN A N 1
ATOM 3620 C CA . GLN A 1 452 ? 31.808 38.932 -11.570 1.00 62.75 452 GLN A CA 1
ATOM 3621 C C . GLN A 1 452 ? 31.326 37.822 -10.619 1.00 62.75 452 GLN A C 1
ATOM 3623 O O . GLN A 1 452 ? 30.985 38.094 -9.466 1.00 62.75 452 GLN A O 1
ATOM 3628 N N . PHE A 1 453 ? 31.332 36.564 -11.063 1.00 63.12 453 PHE A N 1
ATOM 3629 C CA . PHE A 1 453 ? 30.916 35.432 -10.229 1.00 63.12 453 PHE A CA 1
ATOM 3630 C C . PHE A 1 453 ? 31.916 35.122 -9.105 1.00 63.12 453 PHE A C 1
ATOM 3632 O O . PHE A 1 453 ? 31.493 34.864 -7.974 1.00 63.12 453 PHE A O 1
ATOM 3639 N N . TYR A 1 454 ? 33.224 35.220 -9.368 1.00 64.88 454 TYR A N 1
ATOM 3640 C CA . TYR A 1 454 ? 34.236 35.132 -8.309 1.00 64.88 454 TYR A CA 1
ATOM 3641 C C . TYR A 1 454 ? 34.080 36.261 -7.283 1.00 64.88 454 TYR A C 1
ATOM 3643 O O . TYR A 1 454 ? 34.080 36.001 -6.079 1.00 64.88 454 TYR A O 1
ATOM 3651 N N . GLY A 1 455 ? 33.868 37.496 -7.747 1.00 63.22 455 GLY A N 1
ATOM 3652 C CA . GLY A 1 455 ? 33.629 38.659 -6.892 1.00 63.22 455 GLY A CA 1
ATOM 3653 C C . GLY A 1 455 ? 32.424 38.471 -5.970 1.00 63.22 455 GLY A C 1
ATOM 3654 O O . GLY A 1 455 ? 32.518 38.743 -4.774 1.00 63.22 455 GLY A O 1
ATOM 3655 N N . ASN A 1 456 ? 31.326 37.912 -6.487 1.00 78.31 456 ASN A N 1
ATOM 3656 C CA . ASN A 1 456 ? 30.136 37.627 -5.686 1.00 78.31 456 ASN A CA 1
ATOM 3657 C C . ASN A 1 456 ? 30.411 36.625 -4.551 1.00 78.31 456 ASN A C 1
ATOM 3659 O O . ASN A 1 456 ? 29.985 36.840 -3.413 1.00 78.31 456 ASN A O 1
ATOM 3663 N N . ALA A 1 457 ? 31.136 35.539 -4.843 1.00 73.94 457 ALA A N 1
ATOM 3664 C CA . ALA A 1 457 ? 31.498 34.532 -3.846 1.00 73.94 457 ALA A CA 1
ATOM 3665 C C . ALA A 1 457 ? 32.393 35.119 -2.743 1.00 73.94 457 ALA A C 1
ATOM 3667 O O . ALA A 1 457 ? 32.148 34.892 -1.556 1.00 73.94 457 ALA A O 1
ATOM 3668 N N . ILE A 1 458 ? 33.388 35.923 -3.127 1.00 69.69 458 ILE A N 1
ATOM 3669 C CA . ILE A 1 458 ? 34.321 36.575 -2.199 1.00 69.69 458 ILE A CA 1
ATOM 3670 C C . ILE A 1 458 ? 33.596 37.577 -1.299 1.00 69.69 458 ILE A C 1
ATOM 3672 O O . ILE A 1 458 ? 33.839 37.597 -0.092 1.00 69.69 458 ILE A O 1
ATOM 3676 N N . ASP A 1 459 ? 32.690 38.383 -1.855 1.00 76.19 459 ASP A N 1
ATOM 3677 C CA . ASP A 1 459 ? 31.962 39.402 -1.095 1.00 76.19 459 ASP A CA 1
ATOM 3678 C C . ASP A 1 459 ? 31.105 38.775 0.017 1.00 76.19 459 ASP A C 1
ATOM 3680 O O . ASP A 1 459 ? 31.183 39.179 1.182 1.00 76.19 459 ASP A O 1
ATOM 3684 N N . VAL A 1 460 ? 30.356 37.711 -0.302 1.00 80.06 460 VAL A N 1
ATOM 3685 C CA . VAL A 1 460 ? 29.551 36.973 0.688 1.00 80.06 460 VAL A CA 1
ATOM 3686 C C . VAL A 1 460 ? 30.428 36.381 1.793 1.00 80.06 460 VAL A C 1
ATOM 3688 O O . VAL A 1 460 ? 30.084 36.493 2.974 1.00 80.06 460 VAL A O 1
ATOM 3691 N N . ILE A 1 461 ? 31.576 35.798 1.438 1.00 75.19 461 ILE A N 1
ATOM 3692 C CA . ILE A 1 461 ? 32.501 35.201 2.408 1.00 75.19 461 ILE A CA 1
ATOM 3693 C C . ILE A 1 461 ? 33.103 36.271 3.323 1.00 75.19 461 ILE A C 1
ATOM 3695 O O . ILE A 1 461 ? 33.021 36.132 4.543 1.00 75.19 461 ILE A O 1
ATOM 3699 N N . ARG A 1 462 ? 33.636 37.371 2.773 1.00 71.38 462 ARG A N 1
ATOM 3700 C CA . ARG A 1 462 ? 34.248 38.455 3.563 1.00 71.38 462 ARG A CA 1
ATOM 3701 C C . ARG A 1 462 ? 33.256 39.119 4.503 1.00 71.38 462 ARG A C 1
ATOM 3703 O O . ARG A 1 462 ? 33.573 39.397 5.660 1.00 71.38 462 ARG A O 1
ATOM 3710 N N . ARG A 1 463 ? 32.044 39.397 4.022 1.00 78.50 463 ARG A N 1
ATOM 3711 C CA . ARG A 1 463 ? 30.999 39.993 4.860 1.00 78.50 463 ARG A CA 1
ATOM 3712 C C . ARG A 1 463 ? 30.585 39.035 5.974 1.00 78.50 463 ARG A C 1
ATOM 3714 O O . ARG A 1 463 ? 30.476 39.470 7.116 1.00 78.50 463 ARG A O 1
ATOM 3721 N N . GLY A 1 464 ? 30.455 37.739 5.682 1.00 76.62 464 GLY A N 1
ATOM 3722 C CA . GLY A 1 464 ? 30.244 36.705 6.700 1.00 76.62 464 GLY A CA 1
ATOM 3723 C C . GLY A 1 464 ? 31.373 36.648 7.737 1.00 76.62 464 GLY A C 1
ATOM 3724 O O . GLY A 1 464 ? 31.112 36.596 8.938 1.00 76.62 464 GLY A O 1
ATOM 3725 N N . GLN A 1 465 ? 32.630 36.759 7.297 1.00 74.62 465 GLN A N 1
ATOM 3726 C CA . GLN A 1 465 ? 33.808 36.786 8.169 1.00 74.62 465 GLN A CA 1
ATOM 3727 C C . GLN A 1 465 ? 33.859 38.003 9.099 1.00 74.62 465 GLN A C 1
ATOM 3729 O O . GLN A 1 465 ? 34.273 37.868 10.246 1.00 74.62 465 GLN A O 1
ATOM 3734 N N . LYS A 1 466 ? 33.406 39.175 8.645 1.00 77.75 466 LYS A N 1
ATOM 3735 C CA . LYS A 1 466 ? 33.333 40.378 9.492 1.00 77.75 466 LYS A CA 1
ATOM 3736 C C . LYS A 1 466 ? 32.265 40.271 10.583 1.00 77.75 466 LYS A C 1
ATOM 3738 O O . LYS A 1 466 ? 32.431 40.847 11.651 1.00 77.75 466 LYS A O 1
ATOM 3743 N N . ILE A 1 467 ? 31.176 39.551 10.314 1.00 71.75 467 ILE A N 1
ATOM 3744 C CA . ILE A 1 467 ? 30.012 39.452 11.210 1.00 71.75 467 ILE A CA 1
ATOM 3745 C C . ILE A 1 467 ? 30.186 38.335 12.259 1.00 71.75 467 ILE A C 1
ATOM 3747 O O . ILE A 1 467 ? 29.576 38.388 13.322 1.00 71.75 467 ILE A O 1
ATOM 3751 N N . ARG A 1 468 ? 31.034 37.331 12.003 1.00 67.88 468 ARG A N 1
ATOM 3752 C CA . ARG A 1 468 ? 31.183 36.132 12.856 1.00 67.88 468 ARG A CA 1
ATOM 3753 C C . ARG A 1 468 ? 32.169 36.256 14.027 1.00 67.88 468 ARG A C 1
ATOM 3755 O O . ARG A 1 468 ? 32.401 35.259 14.709 1.00 67.88 468 ARG A O 1
ATOM 3762 N N . ASN A 1 469 ? 32.783 37.422 14.239 1.00 65.50 469 ASN A N 1
ATOM 3763 C CA . ASN A 1 469 ? 33.844 37.599 15.244 1.00 65.50 469 ASN A CA 1
ATOM 3764 C C . ASN A 1 469 ? 33.374 37.292 16.680 1.00 65.50 469 ASN A C 1
ATOM 3766 O O . ASN A 1 469 ? 34.166 36.788 17.475 1.00 65.50 469 ASN A O 1
ATOM 3770 N N . ASP A 1 470 ? 32.080 37.477 16.960 1.00 60.25 470 ASP A N 1
ATOM 3771 C CA . ASP A 1 470 ? 31.470 37.269 18.281 1.00 60.25 470 ASP A CA 1
ATOM 3772 C C . ASP A 1 470 ? 30.735 35.915 18.420 1.00 60.25 470 ASP A C 1
ATOM 3774 O O . ASP A 1 470 ? 30.081 35.656 19.427 1.00 60.25 470 ASP A O 1
ATOM 3778 N N . VAL A 1 471 ? 30.815 35.037 17.411 1.00 64.19 471 VAL A N 1
ATOM 3779 C CA . VAL A 1 471 ? 30.119 33.734 17.380 1.00 64.19 471 VAL A CA 1
ATOM 3780 C C . VAL A 1 471 ? 31.055 32.629 17.904 1.00 64.19 471 VAL A C 1
ATOM 3782 O O . VAL A 1 471 ? 32.225 32.638 17.519 1.00 64.19 471 VAL A O 1
ATOM 3785 N N . PRO A 1 472 ? 30.624 31.669 18.747 1.00 62.41 472 PRO A N 1
ATOM 3786 C CA . PRO A 1 472 ? 31.450 30.525 19.171 1.00 62.41 472 PRO A CA 1
ATOM 3787 C C . PRO A 1 472 ? 31.931 29.667 17.990 1.00 62.41 472 PRO A C 1
ATOM 3789 O O . PRO A 1 472 ? 31.253 29.575 16.969 1.00 62.41 472 PRO A O 1
ATOM 3792 N N . ARG A 1 473 ? 33.123 29.059 18.077 1.00 60.12 473 ARG A N 1
ATOM 3793 C CA . ARG A 1 473 ? 33.784 28.394 16.928 1.00 60.12 473 ARG A CA 1
ATOM 3794 C C . ARG A 1 473 ? 32.966 27.220 16.382 1.00 60.12 473 ARG A C 1
ATOM 3796 O O . ARG A 1 473 ? 32.917 27.025 15.172 1.00 60.12 473 ARG A O 1
ATOM 3803 N N . GLU A 1 474 ? 32.319 26.494 17.276 1.00 58.31 474 GLU A N 1
ATOM 3804 C CA . GLU A 1 474 ? 31.374 25.408 17.042 1.00 58.31 474 GLU A CA 1
ATOM 3805 C C . GLU A 1 474 ? 30.140 25.839 16.224 1.00 58.31 474 GLU A C 1
ATOM 3807 O O . GLU A 1 474 ? 29.632 25.042 15.439 1.00 58.31 474 GLU A O 1
ATOM 3812 N N . ASP A 1 475 ? 29.747 27.115 16.302 1.00 59.44 475 ASP A N 1
ATOM 3813 C CA . ASP A 1 475 ? 28.551 27.668 15.651 1.00 59.44 475 ASP A CA 1
ATOM 3814 C C . ASP A 1 475 ? 28.867 28.452 14.358 1.00 59.44 475 ASP A C 1
ATOM 3816 O O . ASP A 1 475 ? 27.973 28.788 13.576 1.00 59.44 475 ASP A O 1
ATOM 3820 N N . ARG A 1 476 ? 30.150 28.747 14.084 1.00 64.75 476 ARG A N 1
ATOM 3821 C CA . ARG A 1 476 ? 30.583 29.579 12.936 1.00 64.75 476 ARG A CA 1
ATOM 3822 C C . ARG A 1 476 ? 30.288 28.947 11.575 1.00 64.75 476 ARG A C 1
ATOM 3824 O O . ARG A 1 476 ? 30.069 29.679 10.609 1.00 64.75 476 ARG A O 1
ATOM 3831 N N . GLY A 1 477 ? 30.266 27.614 11.501 1.00 61.72 477 GLY A N 1
ATOM 3832 C CA . GLY A 1 477 ? 30.196 26.862 10.248 1.00 61.72 477 GLY A CA 1
ATOM 3833 C C . GLY A 1 477 ? 31.445 27.049 9.372 1.00 61.72 477 GLY A C 1
ATOM 3834 O O . GLY A 1 477 ? 31.994 28.142 9.259 1.00 61.72 477 GLY A O 1
ATOM 3835 N N . THR A 1 478 ? 31.887 25.989 8.693 1.00 64.38 478 THR A N 1
ATOM 3836 C CA . THR A 1 478 ? 33.151 26.026 7.934 1.00 64.38 478 THR A CA 1
ATOM 3837 C C . THR A 1 478 ? 33.124 26.970 6.736 1.00 64.38 478 THR A C 1
ATOM 3839 O O . THR A 1 478 ? 34.173 27.446 6.328 1.00 64.38 478 THR A O 1
ATOM 3842 N N . ILE A 1 479 ? 31.948 27.290 6.180 1.00 64.38 479 ILE A N 1
ATOM 3843 C CA . ILE A 1 479 ? 31.764 28.066 4.937 1.00 64.38 479 ILE A CA 1
ATOM 3844 C C . ILE A 1 479 ? 32.498 29.419 4.903 1.00 64.38 479 ILE A C 1
ATOM 3846 O O . ILE A 1 479 ? 32.892 29.876 3.834 1.00 64.38 479 ILE A O 1
ATOM 3850 N N . PHE A 1 480 ? 32.696 30.051 6.059 1.00 66.88 480 PHE A N 1
ATOM 3851 C CA . PHE A 1 480 ? 33.395 31.333 6.161 1.00 66.88 480 PHE A CA 1
ATOM 3852 C C . PHE A 1 480 ? 34.868 31.187 6.56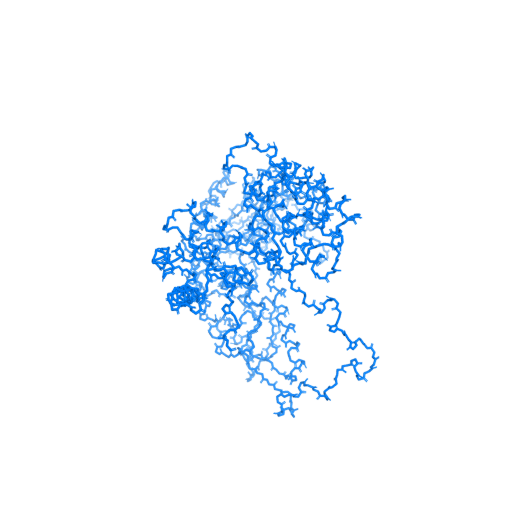0 1.00 66.88 480 PHE A C 1
ATOM 3854 O O . PHE A 1 480 ? 35.577 32.188 6.646 1.00 66.88 480 PHE A O 1
ATOM 3861 N N . ASP A 1 481 ? 35.340 29.973 6.838 1.00 61.06 481 ASP A N 1
ATOM 3862 C CA . ASP A 1 481 ? 36.754 29.699 7.082 1.00 61.06 481 ASP A CA 1
ATOM 3863 C C . ASP A 1 481 ? 37.549 29.801 5.780 1.00 61.06 481 ASP A C 1
ATOM 3865 O O . ASP A 1 481 ? 37.042 29.503 4.697 1.00 61.06 481 ASP A O 1
ATOM 3869 N N . GLU A 1 482 ? 38.816 30.204 5.889 1.00 49.78 482 GLU A N 1
ATOM 3870 C CA . GLU A 1 482 ? 39.731 30.331 4.743 1.00 49.78 482 GLU A CA 1
ATOM 3871 C C . GLU A 1 482 ? 39.848 29.012 3.955 1.00 49.78 482 GLU A C 1
ATOM 3873 O O . GLU A 1 482 ? 40.006 29.009 2.735 1.00 49.78 482 GLU A O 1
ATOM 3878 N N . THR A 1 483 ? 39.657 27.878 4.634 1.00 44.03 483 THR A N 1
ATOM 3879 C CA . THR A 1 483 ? 39.672 26.526 4.063 1.00 44.03 483 THR A CA 1
ATOM 3880 C C . THR A 1 483 ? 38.472 26.190 3.177 1.00 44.03 483 THR A C 1
ATOM 3882 O O . THR A 1 483 ? 38.588 25.314 2.325 1.00 44.03 483 THR A O 1
ATOM 3885 N N . SER A 1 484 ? 37.329 26.871 3.300 1.00 42.84 484 SER A N 1
ATOM 3886 C CA . SER A 1 484 ? 36.145 26.551 2.479 1.00 42.84 484 SER A CA 1
ATOM 3887 C C . SER A 1 484 ? 36.258 27.012 1.032 1.00 42.84 484 SER A C 1
ATOM 3889 O O . SER A 1 484 ? 35.728 26.353 0.132 1.00 42.84 484 SER A O 1
ATOM 3891 N N . LEU A 1 485 ? 36.992 28.104 0.800 1.00 43.72 485 LEU A N 1
ATOM 3892 C CA . LEU A 1 485 ? 37.430 28.509 -0.534 1.00 43.72 485 LEU A CA 1
ATOM 3893 C C . LEU A 1 485 ? 38.439 27.512 -1.091 1.00 43.72 485 LEU A C 1
ATOM 3895 O O . LEU A 1 485 ? 38.308 27.130 -2.244 1.00 43.72 485 LEU A O 1
ATOM 3899 N N . LEU A 1 486 ? 39.377 27.031 -0.269 1.00 38.38 486 LEU A N 1
ATOM 3900 C CA . LEU A 1 486 ? 40.384 26.052 -0.680 1.00 38.38 486 LEU A CA 1
ATOM 3901 C C . LEU A 1 486 ? 39.753 24.721 -1.100 1.00 38.38 486 LEU A C 1
ATOM 3903 O O . LEU A 1 486 ? 40.012 24.281 -2.207 1.00 38.38 486 LEU A O 1
ATOM 3907 N N . VAL A 1 487 ? 38.854 24.124 -0.310 1.00 35.44 487 VAL A N 1
ATOM 3908 C CA . VAL A 1 487 ? 38.198 22.843 -0.662 1.00 35.44 487 VAL A CA 1
ATOM 3909 C C . VAL A 1 487 ? 37.273 22.981 -1.882 1.00 35.44 487 VAL A C 1
ATOM 3911 O O . VAL A 1 487 ? 37.212 22.083 -2.720 1.00 35.44 487 VAL A O 1
ATOM 3914 N N . SER A 1 488 ? 36.585 24.119 -2.025 1.00 35.75 488 SER A N 1
ATOM 3915 C CA . SER A 1 488 ? 35.669 24.364 -3.152 1.00 35.75 488 SER A CA 1
ATOM 3916 C C . SER A 1 488 ? 36.395 24.778 -4.439 1.00 35.75 488 SER A C 1
ATOM 3918 O O . SER A 1 488 ? 35.956 24.410 -5.524 1.00 35.75 488 SER A O 1
ATOM 3920 N N . ALA A 1 489 ? 37.516 25.498 -4.338 1.00 35.59 489 ALA A N 1
ATOM 3921 C CA . ALA A 1 489 ? 38.396 25.810 -5.461 1.00 35.59 489 ALA A CA 1
ATOM 3922 C C . ALA A 1 489 ? 39.211 24.581 -5.894 1.00 35.59 489 ALA A C 1
ATOM 3924 O O . ALA A 1 489 ? 39.454 24.408 -7.083 1.00 35.59 489 ALA A O 1
ATOM 3925 N N . HIS A 1 490 ? 39.562 23.679 -4.971 1.00 34.81 490 HIS A N 1
ATOM 3926 C CA . HIS A 1 490 ? 40.314 22.452 -5.265 1.00 34.81 490 HIS A CA 1
ATOM 3927 C C . HIS A 1 490 ? 39.528 21.433 -6.106 1.00 34.81 490 HIS A C 1
ATOM 3929 O O . HIS A 1 490 ? 40.123 20.680 -6.873 1.00 34.81 490 HIS A O 1
ATOM 3935 N N . ALA A 1 491 ? 38.192 21.442 -6.041 1.00 32.88 491 ALA A N 1
ATOM 3936 C CA . ALA A 1 491 ? 37.354 20.656 -6.951 1.00 32.88 491 ALA A CA 1
ATOM 3937 C C . ALA A 1 491 ? 37.345 21.203 -8.396 1.00 32.88 491 ALA A C 1
ATOM 3939 O O . ALA A 1 491 ? 36.887 20.519 -9.309 1.00 32.88 491 ALA A O 1
ATOM 3940 N N . VAL A 1 492 ? 37.829 22.433 -8.603 1.00 35.72 492 VAL A N 1
ATOM 3941 C CA . VAL A 1 492 ? 37.667 23.206 -9.844 1.00 35.72 492 VAL A CA 1
ATOM 3942 C C . VAL A 1 492 ? 39.016 23.520 -10.514 1.00 35.72 492 VAL A C 1
ATOM 3944 O O . VAL A 1 492 ? 39.091 23.632 -11.734 1.00 35.72 492 VAL A O 1
ATOM 3947 N N . THR A 1 493 ? 40.126 23.576 -9.773 1.00 33.06 493 THR A N 1
ATOM 3948 C CA . THR A 1 493 ? 41.454 23.920 -10.306 1.00 33.06 493 THR A CA 1
ATOM 3949 C C . THR A 1 493 ? 42.233 22.711 -10.846 1.00 33.06 493 THR A C 1
ATOM 3951 O O . THR A 1 493 ? 43.350 22.402 -10.434 1.00 33.06 493 THR A O 1
ATOM 3954 N N . SER A 1 494 ? 41.718 22.095 -11.914 1.00 28.55 494 SER A N 1
ATOM 3955 C CA . SER A 1 494 ? 42.551 21.415 -12.924 1.00 28.55 494 SER A CA 1
ATOM 3956 C C . SER A 1 494 ? 43.267 22.405 -13.865 1.00 28.55 494 SER A C 1
ATOM 3958 O O . SER A 1 494 ? 43.612 22.062 -14.994 1.00 28.55 494 SER A O 1
ATOM 3960 N N . GLY A 1 495 ? 43.513 23.635 -13.411 1.00 37.38 495 GLY A N 1
ATOM 3961 C CA . GLY A 1 495 ? 44.239 24.659 -14.150 1.00 37.38 495 GLY A CA 1
ATOM 3962 C C . GLY A 1 495 ? 44.047 26.047 -13.543 1.00 37.38 495 GLY A C 1
ATOM 3963 O O . GLY A 1 495 ? 42.929 26.543 -13.491 1.00 37.38 495 GLY A O 1
ATOM 3964 N N . THR A 1 496 ? 45.172 26.658 -13.166 1.00 31.66 496 THR A N 1
ATOM 3965 C CA . THR A 1 496 ? 45.413 28.032 -12.673 1.00 31.66 496 THR A CA 1
ATOM 3966 C C . THR A 1 496 ? 45.141 28.336 -11.186 1.00 31.66 496 THR A C 1
ATOM 3968 O O . THR A 1 496 ? 44.084 28.032 -10.645 1.00 31.66 496 THR A O 1
ATOM 3971 N N . ASP A 1 497 ? 46.203 28.873 -10.563 1.00 36.91 497 ASP A N 1
ATOM 3972 C CA . ASP A 1 497 ? 46.498 29.123 -9.136 1.00 36.91 497 ASP A CA 1
ATOM 3973 C C . ASP A 1 497 ? 45.494 30.056 -8.448 1.00 36.91 497 ASP A C 1
ATOM 3975 O O . ASP A 1 497 ? 44.815 30.830 -9.133 1.00 36.91 497 ASP A O 1
ATOM 3979 N N . PRO A 1 498 ? 45.405 30.017 -7.103 1.00 37.59 498 PRO A N 1
ATOM 3980 C CA . PRO A 1 498 ? 46.009 31.131 -6.356 1.00 37.59 498 PRO A CA 1
ATOM 3981 C C . PRO A 1 498 ? 46.358 30.888 -4.869 1.00 37.59 498 PRO A C 1
ATOM 3983 O O . PRO A 1 498 ? 45.537 30.451 -4.057 1.00 37.59 498 PRO A O 1
ATOM 3986 N N . ARG A 1 499 ? 47.502 31.425 -4.434 1.00 34.56 499 ARG A N 1
ATOM 3987 C CA . ARG A 1 499 ? 47.570 32.071 -3.110 1.00 34.56 499 ARG A CA 1
ATOM 3988 C C . ARG A 1 499 ? 46.647 33.289 -3.128 1.00 34.56 499 ARG A C 1
ATOM 3990 O O . ARG A 1 499 ? 46.961 34.270 -3.794 1.00 34.56 499 ARG A O 1
ATOM 3997 N N . PHE A 1 500 ? 45.544 33.264 -2.389 1.00 40.31 500 PHE A N 1
ATOM 3998 C CA . PHE A 1 500 ? 44.704 34.448 -2.220 1.00 40.31 500 PHE A CA 1
ATOM 3999 C C . PHE A 1 500 ? 44.533 34.789 -0.747 1.00 40.31 500 PHE A C 1
ATOM 4001 O O . PHE A 1 500 ? 43.604 34.347 -0.077 1.00 40.31 500 PHE A O 1
ATOM 4008 N N . ASP A 1 501 ? 45.441 35.633 -0.266 1.00 40.84 501 ASP A N 1
ATOM 4009 C CA . ASP A 1 501 ? 45.097 36.577 0.786 1.00 40.84 501 ASP A CA 1
ATOM 4010 C C . ASP A 1 501 ? 43.982 37.502 0.245 1.00 40.84 501 ASP A C 1
ATOM 4012 O O . ASP A 1 501 ? 43.998 37.930 -0.918 1.00 40.84 501 ASP A O 1
ATOM 4016 N N . LEU A 1 502 ? 42.977 37.767 1.079 1.00 37.59 502 LEU A N 1
ATOM 4017 C CA . LEU A 1 502 ? 41.822 38.579 0.721 1.00 37.59 502 LEU A CA 1
ATOM 4018 C C . LEU A 1 502 ? 42.230 40.004 0.300 1.00 37.59 502 LEU A C 1
ATOM 4020 O O . LEU A 1 502 ? 41.604 40.531 -0.610 1.00 37.59 502 LEU A O 1
ATOM 4024 N N . GLU A 1 503 ? 43.274 40.621 0.849 1.00 39.12 503 GLU A N 1
ATOM 4025 C CA . GLU A 1 503 ? 43.779 41.924 0.382 1.00 39.12 503 GLU A CA 1
ATOM 4026 C C . GLU A 1 503 ? 44.375 41.841 -1.033 1.00 39.12 503 GLU A C 1
ATOM 4028 O O . GLU A 1 503 ? 44.120 42.714 -1.868 1.00 39.12 503 GLU A O 1
ATOM 4033 N N . THR A 1 504 ? 45.078 40.754 -1.360 1.00 39.41 504 THR A N 1
ATOM 4034 C CA . THR A 1 504 ? 45.672 40.530 -2.687 1.00 39.41 504 THR A CA 1
ATOM 4035 C C . THR A 1 504 ? 44.627 40.319 -3.792 1.00 39.41 504 THR A C 1
ATOM 4037 O O . THR A 1 504 ? 44.842 40.788 -4.905 1.00 39.41 504 THR A O 1
ATOM 4040 N N . MET A 1 505 ? 43.467 39.705 -3.523 1.00 39.47 505 MET A N 1
ATOM 4041 C CA . MET A 1 505 ? 42.375 39.596 -4.516 1.00 39.47 505 MET A CA 1
ATOM 4042 C C . MET A 1 505 ? 41.638 40.905 -4.770 1.00 39.47 505 MET A C 1
ATOM 4044 O O . MET A 1 505 ? 41.220 41.163 -5.895 1.00 39.47 505 MET A O 1
ATOM 4048 N N . ASP A 1 506 ? 41.455 41.719 -3.732 1.00 39.34 506 ASP A N 1
ATOM 4049 C CA . ASP A 1 506 ? 40.839 43.041 -3.873 1.00 39.34 506 ASP A CA 1
ATOM 4050 C C . ASP A 1 506 ? 41.756 43.968 -4.674 1.00 39.34 506 ASP A C 1
ATOM 4052 O O . ASP A 1 506 ? 41.316 44.674 -5.582 1.00 39.34 506 ASP A O 1
ATOM 4056 N N . SER A 1 507 ? 43.056 43.875 -4.381 1.00 40.53 507 SER A N 1
ATOM 4057 C CA . SER A 1 507 ? 44.144 44.505 -5.117 1.00 40.53 507 SER A CA 1
ATOM 4058 C C . SER A 1 507 ? 44.220 44.002 -6.558 1.00 40.53 507 SER A C 1
ATOM 4060 O O . SER A 1 507 ? 44.227 44.826 -7.454 1.00 40.53 507 SER A O 1
ATOM 4062 N N . LEU A 1 508 ? 44.194 42.692 -6.830 1.00 37.62 508 LEU A N 1
ATOM 4063 C CA . LEU A 1 508 ? 44.224 42.131 -8.189 1.00 37.62 508 LEU A CA 1
ATOM 4064 C C . LEU A 1 508 ? 42.957 42.434 -8.983 1.00 37.62 508 LEU A C 1
ATOM 4066 O O . LEU A 1 508 ? 43.076 42.767 -10.147 1.00 37.62 508 LEU A O 1
ATOM 4070 N N . ALA A 1 509 ? 41.763 42.385 -8.397 1.00 35.69 509 ALA A N 1
ATOM 4071 C CA . ALA A 1 509 ? 40.539 42.785 -9.090 1.00 35.69 509 ALA A CA 1
ATOM 4072 C C . ALA A 1 509 ? 40.537 44.293 -9.399 1.00 35.69 509 ALA A C 1
ATOM 4074 O O . ALA A 1 509 ? 40.140 44.697 -10.489 1.00 35.69 509 ALA A O 1
ATOM 4075 N N . SER A 1 510 ? 41.053 45.120 -8.481 1.00 36.06 510 SER A N 1
ATOM 4076 C CA . SER A 1 510 ? 41.196 46.572 -8.670 1.00 36.06 510 SER A CA 1
ATOM 4077 C C . SER A 1 510 ? 42.358 46.954 -9.596 1.00 36.06 510 SER A C 1
ATOM 4079 O O . SER A 1 510 ? 42.282 47.971 -10.285 1.00 36.06 510 SER A O 1
ATOM 4081 N N . ASN A 1 511 ? 43.426 46.153 -9.624 1.00 34.75 511 ASN A N 1
ATOM 4082 C CA . ASN A 1 511 ? 44.613 46.351 -10.449 1.00 34.75 511 ASN A CA 1
ATOM 4083 C C . ASN A 1 511 ? 44.424 45.750 -11.836 1.00 34.75 511 ASN A C 1
ATOM 4085 O O . ASN A 1 511 ? 44.802 46.415 -12.773 1.00 34.75 511 ASN A O 1
ATOM 4089 N N . LEU A 1 512 ? 43.749 44.613 -12.037 1.00 33.66 512 LEU A N 1
ATOM 4090 C CA . LEU A 1 512 ? 43.349 44.141 -13.374 1.00 33.66 512 LEU A CA 1
ATOM 4091 C C . LEU A 1 512 ? 42.406 45.133 -14.056 1.00 33.66 512 LEU A C 1
ATOM 4093 O O . LEU A 1 512 ? 42.487 45.293 -15.264 1.00 33.66 512 LEU A O 1
ATOM 4097 N N . TYR A 1 513 ? 41.576 45.850 -13.293 1.00 34.16 513 TYR A N 1
ATOM 4098 C CA . TYR A 1 513 ? 40.750 46.943 -13.816 1.00 34.16 513 TYR A CA 1
ATOM 4099 C C . TYR A 1 513 ? 41.571 48.184 -14.229 1.00 34.16 513 TYR A C 1
ATOM 4101 O O . TYR A 1 513 ? 41.091 49.004 -15.008 1.00 34.16 513 TYR A O 1
ATOM 4109 N N . LYS A 1 514 ? 42.799 48.343 -13.705 1.00 33.59 514 LYS A N 1
ATOM 4110 C CA . LYS A 1 514 ? 43.735 49.446 -14.012 1.00 33.59 514 LYS A CA 1
ATOM 4111 C C . LYS A 1 514 ? 44.854 49.053 -14.994 1.00 33.59 514 LYS A C 1
ATOM 4113 O O . LYS A 1 514 ? 45.291 49.884 -15.778 1.00 33.59 514 LYS A O 1
ATOM 4118 N N . ASP A 1 515 ? 45.296 47.799 -14.981 1.00 33.66 515 ASP A N 1
ATOM 4119 C CA . ASP A 1 515 ? 46.429 47.248 -15.735 1.00 33.66 515 ASP A CA 1
ATOM 4120 C C . ASP A 1 515 ? 46.014 46.679 -17.096 1.00 33.66 515 ASP A C 1
ATOM 4122 O O . ASP A 1 515 ? 46.876 46.466 -17.952 1.00 33.66 515 ASP A O 1
ATOM 4126 N N . THR A 1 516 ? 44.713 46.514 -17.365 1.00 34.09 516 THR A N 1
ATOM 4127 C CA . THR A 1 516 ? 44.205 46.256 -18.725 1.00 34.09 516 THR A CA 1
ATOM 4128 C C . THR A 1 516 ? 44.556 47.366 -19.721 1.00 34.09 516 THR A C 1
ATOM 4130 O O . THR A 1 516 ? 44.540 47.111 -20.921 1.00 34.09 516 THR A O 1
ATOM 4133 N N . GLU A 1 517 ? 44.939 48.564 -19.261 1.00 34.41 517 GLU A N 1
ATOM 4134 C CA . GLU A 1 517 ? 45.483 49.612 -20.138 1.00 34.41 517 GLU A CA 1
ATOM 4135 C C . GLU A 1 517 ? 46.989 49.467 -20.437 1.00 34.41 517 GLU A C 1
ATOM 4137 O O . GLU A 1 517 ? 47.451 50.067 -21.405 1.00 34.41 517 GLU A O 1
ATOM 4142 N N . SER A 1 518 ? 47.777 48.686 -19.673 1.00 36.00 518 SER A N 1
ATOM 4143 C CA . SER A 1 518 ? 49.254 48.709 -19.801 1.00 36.00 518 SER A CA 1
ATOM 4144 C C . SER A 1 518 ? 49.983 47.358 -19.909 1.00 36.00 518 SER A C 1
ATOM 4146 O O . SER A 1 518 ? 51.129 47.326 -20.358 1.00 36.00 518 SER A O 1
ATOM 4148 N N . ALA A 1 519 ? 49.364 46.227 -19.555 1.00 31.61 519 ALA A N 1
ATOM 4149 C CA . ALA A 1 519 ? 50.092 44.973 -19.312 1.00 31.61 519 ALA A CA 1
ATOM 4150 C C . ALA A 1 519 ? 50.014 43.911 -20.430 1.00 31.61 519 ALA A C 1
ATOM 4152 O O . ALA A 1 519 ? 50.259 42.733 -20.178 1.00 31.61 519 ALA A O 1
ATOM 4153 N N . HIS A 1 520 ? 49.720 44.288 -21.677 1.00 33.03 520 HIS A N 1
ATOM 4154 C CA . HIS A 1 520 ? 49.654 43.321 -22.783 1.00 33.03 520 HIS A CA 1
ATOM 4155 C C . HIS A 1 520 ? 51.027 42.881 -23.347 1.00 33.03 520 HIS A C 1
ATOM 4157 O O . HIS A 1 520 ? 51.055 42.021 -24.225 1.00 33.03 520 HIS A O 1
ATOM 4163 N N . GLU A 1 521 ? 52.165 43.414 -22.867 1.00 38.44 521 GLU A N 1
ATOM 4164 C CA . GLU A 1 521 ? 53.409 43.379 -23.664 1.00 38.44 521 GLU A CA 1
ATOM 4165 C C . GLU A 1 521 ? 54.671 42.681 -23.102 1.00 38.44 521 GLU A C 1
ATOM 4167 O O . GLU A 1 521 ? 55.622 42.574 -23.874 1.00 38.44 521 GLU A O 1
ATOM 4172 N N . LYS A 1 522 ? 54.786 42.195 -21.843 1.00 40.50 522 LYS A N 1
ATOM 4173 C CA . LYS A 1 522 ? 56.154 41.907 -21.309 1.00 40.50 522 LYS A CA 1
ATOM 4174 C C . LYS A 1 522 ? 56.561 40.581 -20.652 1.00 40.50 522 LYS A C 1
ATOM 4176 O O . LYS A 1 522 ? 57.772 40.396 -20.552 1.00 40.50 522 LYS A O 1
ATOM 4181 N N . ILE A 1 523 ? 55.711 39.631 -20.246 1.00 37.00 523 ILE A N 1
ATOM 4182 C CA . ILE A 1 523 ? 56.227 38.375 -19.635 1.00 37.00 523 ILE A CA 1
ATOM 4183 C C . ILE A 1 523 ? 55.424 37.151 -20.101 1.00 37.00 523 ILE A C 1
ATOM 4185 O O . ILE A 1 523 ? 54.216 37.079 -19.913 1.00 37.00 523 ILE A O 1
ATOM 4189 N N . GLY A 1 524 ? 56.104 36.186 -20.734 1.00 42.97 524 GLY A N 1
ATOM 4190 C CA . GLY A 1 524 ? 55.495 34.990 -21.328 1.00 42.97 524 GLY A CA 1
ATOM 4191 C C . GLY A 1 524 ? 54.872 34.036 -20.298 1.00 42.97 524 GLY A C 1
ATOM 4192 O O . GLY A 1 524 ? 55.495 33.682 -19.300 1.00 42.97 524 GLY A O 1
ATOM 4193 N N . SER A 1 525 ? 53.652 33.574 -20.577 1.00 42.91 525 SER A N 1
ATOM 4194 C CA . SER A 1 525 ? 52.743 32.859 -19.659 1.00 42.91 525 SER A CA 1
ATOM 4195 C C . SER A 1 525 ? 53.237 31.518 -19.093 1.00 42.91 525 SER A C 1
ATOM 4197 O O . SER A 1 525 ? 52.705 31.037 -18.095 1.00 42.91 525 SER A O 1
ATOM 4199 N N . LYS A 1 526 ? 54.247 30.892 -19.706 1.00 40.31 526 LYS A N 1
ATOM 4200 C CA . LYS A 1 526 ? 54.634 29.504 -19.405 1.00 40.31 526 LYS A CA 1
ATOM 4201 C C . LYS A 1 526 ? 55.544 29.368 -18.175 1.00 40.31 526 LYS A C 1
ATOM 4203 O O . LYS A 1 526 ? 55.315 28.490 -17.351 1.00 40.31 526 LYS A O 1
ATOM 4208 N N . VAL A 1 527 ? 56.504 30.279 -17.994 1.00 42.56 527 VAL A N 1
ATOM 4209 C CA . VAL A 1 527 ? 57.469 30.259 -16.86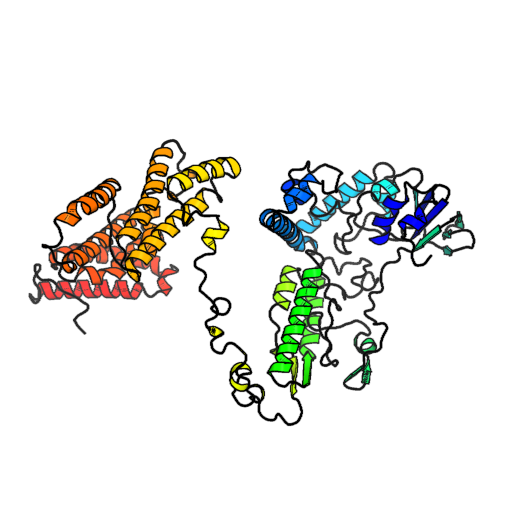8 1.00 42.56 527 VAL A CA 1
ATOM 4210 C C . VAL A 1 527 ? 56.789 30.546 -15.528 1.00 42.56 527 VAL A C 1
ATOM 4212 O O . VAL A 1 527 ? 57.149 29.962 -14.507 1.00 42.56 527 VAL A O 1
ATOM 4215 N N . LEU A 1 528 ? 55.764 31.403 -15.541 1.00 47.66 528 LEU A N 1
ATOM 4216 C CA . LEU A 1 528 ? 54.952 31.680 -14.358 1.00 47.66 528 LEU A CA 1
ATOM 4217 C C . LEU A 1 528 ? 54.258 30.398 -13.867 1.00 47.66 528 LEU A C 1
ATOM 4219 O O . LEU A 1 528 ? 54.230 30.130 -12.673 1.00 47.66 528 LEU A O 1
ATOM 4223 N N . SER A 1 529 ? 53.763 29.564 -14.789 1.00 46.47 529 SER A N 1
ATOM 4224 C CA . SER A 1 529 ? 52.978 28.372 -14.449 1.00 46.47 529 SER A CA 1
ATOM 4225 C C . SER A 1 529 ? 53.765 27.317 -13.657 1.00 46.47 529 SER A C 1
ATOM 4227 O O . SER A 1 529 ? 53.262 26.830 -12.647 1.00 46.47 529 SER A O 1
ATOM 4229 N N . SER A 1 530 ? 55.009 27.002 -14.035 1.00 48.84 530 SER A N 1
ATOM 4230 C CA . SER A 1 530 ? 55.820 25.977 -13.356 1.00 48.84 530 SER A CA 1
ATOM 4231 C C . SER A 1 530 ? 56.246 26.379 -11.942 1.00 48.84 530 SER A C 1
ATOM 4233 O O . SER A 1 530 ? 56.280 25.541 -11.040 1.00 48.84 530 SER A O 1
ATOM 4235 N N . GLN A 1 531 ? 56.535 27.666 -11.723 1.00 51.47 531 GLN A N 1
ATOM 4236 C CA . GLN A 1 531 ? 56.856 28.188 -10.390 1.00 51.47 531 GLN A CA 1
ATOM 4237 C C . GLN A 1 531 ? 55.634 28.156 -9.465 1.00 51.47 531 GLN A C 1
ATOM 4239 O O . GLN A 1 531 ? 55.758 27.759 -8.309 1.00 51.47 531 GLN A O 1
ATOM 4244 N N . LEU A 1 532 ? 54.447 28.478 -9.991 1.00 51.66 532 LEU A N 1
ATOM 4245 C CA . LEU A 1 532 ? 53.190 28.415 -9.238 1.00 51.66 532 LEU A CA 1
ATOM 4246 C C . LEU A 1 532 ? 52.853 26.976 -8.805 1.00 51.66 532 LEU A C 1
ATOM 4248 O O . LEU A 1 532 ? 52.409 26.767 -7.679 1.00 51.66 532 LEU A O 1
ATOM 4252 N N . TRP A 1 533 ? 53.136 25.968 -9.641 1.00 49.12 533 TRP A N 1
ATOM 4253 C CA . TRP A 1 533 ? 52.969 24.557 -9.259 1.00 49.12 533 TRP A CA 1
ATOM 4254 C C . TRP A 1 533 ? 53.903 24.127 -8.121 1.00 49.12 533 TRP A C 1
ATOM 4256 O O . TRP A 1 533 ? 53.472 23.400 -7.225 1.00 49.12 533 TRP A O 1
ATOM 4266 N N . GLY A 1 534 ? 55.161 24.581 -8.138 1.00 52.31 534 GLY A N 1
ATOM 4267 C CA . GLY A 1 534 ? 56.129 24.319 -7.068 1.00 52.31 534 GLY A CA 1
ATOM 4268 C C . GLY A 1 534 ? 55.739 24.967 -5.739 1.00 52.31 534 GLY A C 1
ATOM 4269 O O . GLY A 1 534 ? 55.733 24.298 -4.705 1.00 52.31 534 GLY A O 1
ATOM 4270 N N . ASP A 1 535 ? 55.346 26.241 -5.775 1.00 53.16 535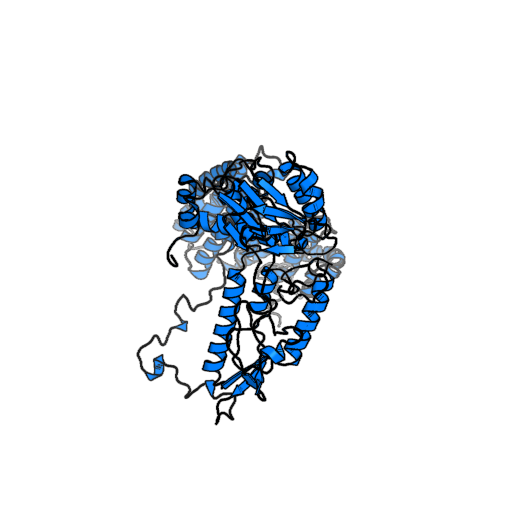 ASP A N 1
ATOM 4271 C CA . ASP A 1 535 ? 54.886 26.979 -4.594 1.00 53.16 535 ASP A CA 1
ATOM 4272 C C . ASP A 1 535 ? 53.600 26.363 -4.011 1.00 53.16 535 ASP A C 1
ATOM 4274 O O . ASP A 1 535 ? 53.483 26.203 -2.798 1.00 53.16 535 ASP A O 1
ATOM 4278 N N . SER A 1 536 ? 52.658 25.944 -4.863 1.00 49.81 536 SER A N 1
ATOM 4279 C CA . SER A 1 536 ? 51.423 25.275 -4.439 1.00 49.81 536 SER A CA 1
ATOM 4280 C C . SER A 1 536 ? 51.712 23.960 -3.709 1.00 49.81 536 SER A C 1
ATOM 4282 O O . SER A 1 536 ? 51.219 23.738 -2.605 1.00 49.81 536 SER A O 1
ATOM 4284 N N . ALA A 1 537 ? 52.578 23.108 -4.262 1.00 52.97 537 ALA A N 1
ATOM 4285 C CA . ALA A 1 537 ? 52.897 21.815 -3.663 1.00 52.97 537 ALA A CA 1
ATOM 4286 C C . ALA A 1 537 ? 53.608 21.941 -2.295 1.00 52.97 537 ALA A C 1
ATOM 4288 O O . ALA A 1 537 ? 53.395 21.111 -1.407 1.00 52.97 537 ALA A O 1
ATOM 4289 N N . MET A 1 538 ? 54.395 23.004 -2.093 1.00 57.03 538 MET A N 1
ATOM 4290 C CA . MET A 1 538 ? 54.989 23.349 -0.794 1.00 57.03 538 MET A CA 1
ATOM 4291 C C . MET A 1 538 ? 53.947 23.754 0.252 1.00 57.03 538 MET A C 1
ATOM 4293 O O . MET A 1 538 ? 54.079 23.397 1.421 1.00 57.03 538 MET A O 1
ATOM 4297 N N . LEU A 1 539 ? 52.892 24.454 -0.157 1.00 53.19 539 LEU A N 1
ATOM 4298 C CA . LEU A 1 539 ? 51.816 24.861 0.746 1.00 53.19 539 LEU A CA 1
ATOM 4299 C C . LEU A 1 539 ? 50.969 23.665 1.197 1.00 53.19 539 LEU A C 1
ATOM 4301 O O . LEU A 1 539 ? 50.598 23.595 2.365 1.00 53.19 539 LEU A O 1
ATOM 4305 N N . TYR A 1 540 ? 50.734 22.691 0.312 1.00 51.22 540 TYR A N 1
ATOM 4306 C CA . TYR A 1 540 ? 50.118 21.407 0.681 1.00 51.22 540 TYR A CA 1
ATOM 4307 C C . TYR A 1 540 ? 50.956 20.649 1.711 1.00 51.22 540 TYR A C 1
ATOM 4309 O O . TYR A 1 540 ? 50.427 20.102 2.676 1.00 51.22 540 TYR A O 1
ATOM 4317 N N . TRP A 1 541 ? 52.279 20.673 1.553 1.00 61.34 541 TRP A N 1
ATOM 4318 C CA . TRP A 1 541 ? 53.198 20.088 2.523 1.00 61.34 541 TRP A CA 1
ATOM 4319 C C . TRP A 1 541 ? 53.139 20.783 3.888 1.00 61.34 541 TRP A C 1
ATOM 4321 O O . TRP A 1 541 ? 53.061 20.113 4.914 1.00 61.34 541 TRP A O 1
ATOM 4331 N N . GLU A 1 542 ? 53.127 22.115 3.920 1.00 58.38 542 GLU A N 1
ATOM 4332 C CA . GLU A 1 542 ? 52.994 22.891 5.160 1.00 58.38 542 GLU A CA 1
ATOM 4333 C C . GLU A 1 542 ? 51.620 22.721 5.822 1.00 58.38 542 GLU A C 1
ATOM 4335 O O . GLU A 1 542 ? 51.528 22.691 7.049 1.00 58.38 542 GLU A O 1
ATOM 4340 N N . ALA A 1 543 ? 50.555 22.576 5.028 1.00 52.97 543 ALA A N 1
ATOM 4341 C CA . ALA A 1 543 ? 49.218 22.259 5.517 1.00 52.97 543 ALA A CA 1
ATOM 4342 C C . ALA A 1 543 ? 49.163 20.853 6.125 1.00 52.97 543 ALA A C 1
ATOM 4344 O O . ALA A 1 543 ? 48.605 20.693 7.209 1.00 52.97 543 ALA A O 1
ATOM 4345 N N . ALA A 1 544 ? 49.810 19.869 5.492 1.00 57.66 544 ALA A N 1
ATOM 4346 C CA . ALA A 1 544 ? 49.923 18.521 6.035 1.00 57.66 544 ALA A CA 1
ATOM 4347 C C . ALA A 1 544 ? 50.561 18.534 7.432 1.00 57.66 544 ALA A C 1
ATOM 4349 O O . ALA A 1 544 ? 50.021 17.915 8.339 1.00 57.66 544 ALA A O 1
ATOM 4350 N N . GLN A 1 545 ? 51.615 19.333 7.659 1.00 66.25 545 GLN A N 1
ATOM 4351 C CA . GLN A 1 545 ? 52.277 19.441 8.974 1.00 66.25 545 GLN A CA 1
ATOM 4352 C C . GLN A 1 545 ? 51.379 19.981 10.107 1.00 66.25 545 GLN A C 1
ATOM 4354 O O . GLN A 1 545 ? 51.790 19.965 11.267 1.00 66.25 545 GLN A O 1
ATOM 4359 N N . LYS A 1 546 ? 50.178 20.494 9.802 1.00 68.12 546 LYS A N 1
ATOM 4360 C CA . LYS A 1 546 ? 49.210 20.954 10.813 1.00 68.12 546 LYS A CA 1
ATOM 4361 C C . LYS A 1 546 ? 48.331 19.827 11.356 1.00 68.12 546 LYS A C 1
ATOM 4363 O O . LYS A 1 546 ? 47.642 20.041 12.353 1.00 68.12 546 LYS A O 1
ATOM 4368 N N . PHE A 1 547 ? 48.346 18.663 10.714 1.00 60.97 547 PHE A N 1
ATOM 4369 C CA . PHE A 1 547 ? 47.657 17.464 11.172 1.00 60.97 547 PHE A CA 1
ATOM 4370 C C . PHE A 1 547 ? 48.634 16.550 11.928 1.00 60.97 547 PHE A C 1
ATOM 4372 O O . PHE A 1 547 ? 49.832 16.572 11.630 1.00 60.97 547 PHE A O 1
ATOM 4379 N N . PRO A 1 548 ? 48.163 15.763 12.915 1.00 68.94 548 PRO A N 1
ATOM 4380 C CA . PRO A 1 548 ? 48.981 14.727 13.542 1.00 68.94 548 PRO A CA 1
ATOM 4381 C C . PRO A 1 548 ? 49.596 13.796 12.491 1.00 68.94 548 PRO A C 1
ATOM 4383 O O . PRO A 1 548 ? 48.949 13.479 11.495 1.00 68.94 548 PRO A O 1
ATOM 4386 N N . GLU A 1 549 ? 50.847 13.370 12.700 1.00 64.00 549 GLU A N 1
ATOM 4387 C CA . GLU A 1 549 ? 51.573 12.561 11.708 1.00 64.00 549 GLU A CA 1
ATOM 4388 C C . GLU A 1 549 ? 50.875 11.227 11.400 1.00 64.00 549 GLU A C 1
ATOM 4390 O O . GLU A 1 549 ? 51.132 10.675 10.340 1.00 64.00 549 GLU A O 1
ATOM 4395 N N . ASP A 1 550 ? 50.012 10.724 12.289 1.00 65.44 550 ASP A N 1
ATOM 4396 C CA . ASP A 1 550 ? 49.221 9.492 12.176 1.00 65.44 550 ASP A CA 1
ATOM 4397 C C . ASP A 1 550 ? 47.790 9.702 11.636 1.00 65.44 550 ASP A C 1
ATOM 4399 O O . ASP A 1 550 ? 47.015 8.748 11.548 1.00 65.44 550 ASP A O 1
ATOM 4403 N N . ASP A 1 551 ? 47.436 10.930 11.246 1.00 70.00 551 ASP A N 1
ATOM 4404 C CA . ASP A 1 551 ? 46.110 11.288 10.741 1.00 70.00 551 ASP A CA 1
ATOM 4405 C C . ASP A 1 551 ? 45.975 11.027 9.223 1.00 70.00 551 ASP A C 1
ATOM 4407 O O . ASP A 1 551 ? 46.879 11.284 8.419 1.00 70.00 551 ASP A O 1
ATOM 4411 N N . GLU A 1 552 ? 44.812 10.543 8.786 1.00 61.34 552 GLU A N 1
ATOM 4412 C CA . GLU A 1 552 ? 44.529 10.298 7.368 1.00 61.34 552 GLU A CA 1
ATOM 4413 C C . GLU A 1 552 ? 44.532 11.601 6.539 1.00 61.34 552 GLU A C 1
ATOM 4415 O O . GLU A 1 552 ? 44.913 11.582 5.365 1.00 61.34 552 GLU A O 1
ATOM 4420 N N . TYR A 1 553 ? 44.221 12.753 7.149 1.00 59.34 553 TYR A N 1
ATOM 4421 C CA . TYR A 1 553 ? 44.334 14.074 6.519 1.00 59.34 553 TYR A CA 1
ATOM 4422 C C . TYR A 1 553 ? 45.793 14.495 6.288 1.00 59.34 553 TYR A C 1
ATOM 4424 O O . TYR A 1 553 ? 46.094 15.055 5.232 1.00 59.34 553 TYR A O 1
ATOM 4432 N N . TYR A 1 554 ? 46.728 14.149 7.187 1.00 68.25 554 TYR A N 1
ATOM 4433 C CA . TYR A 1 554 ? 48.171 14.336 6.952 1.00 68.25 554 TYR A CA 1
ATOM 4434 C C . TYR A 1 554 ? 4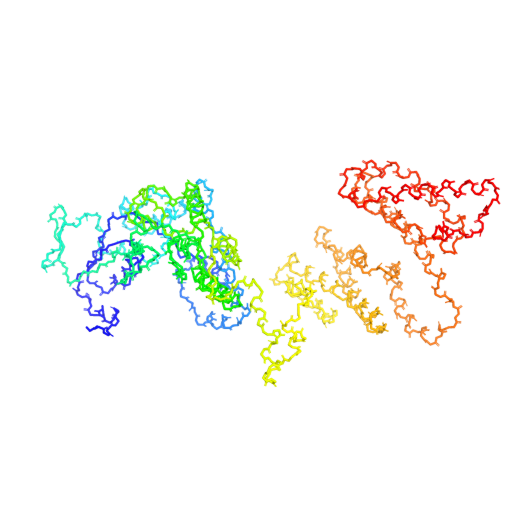8.604 13.606 5.674 1.00 68.25 554 TYR A C 1
ATOM 4436 O O . TYR A 1 554 ? 49.340 14.142 4.837 1.00 68.25 554 TYR A O 1
ATOM 4444 N N . CYS A 1 555 ? 48.088 12.390 5.488 1.00 61.72 555 CYS A N 1
ATOM 4445 C CA . CYS A 1 555 ? 48.361 11.559 4.322 1.00 61.72 555 CYS A CA 1
ATOM 4446 C C . CYS A 1 555 ? 47.683 12.069 3.046 1.00 61.72 555 CYS A C 1
ATOM 4448 O O . CYS A 1 555 ? 48.298 12.035 1.976 1.00 61.72 555 CYS A O 1
ATOM 4450 N N . GLY A 1 556 ? 46.443 12.550 3.139 1.00 61.53 556 GLY A N 1
ATOM 4451 C CA . GLY A 1 556 ? 45.702 13.140 2.025 1.00 61.53 556 GLY A CA 1
ATOM 4452 C C . GLY A 1 556 ? 46.415 14.359 1.440 1.00 61.53 556 GLY A C 1
ATOM 4453 O O . GLY A 1 556 ? 46.713 14.380 0.243 1.00 61.53 556 GLY A O 1
ATOM 4454 N N . GLU A 1 557 ? 46.779 15.316 2.293 1.00 60.81 557 GLU A N 1
ATOM 4455 C CA . GLU A 1 557 ? 47.459 16.555 1.895 1.00 60.81 557 GLU A CA 1
ATOM 4456 C C . GLU A 1 557 ? 48.894 16.285 1.393 1.00 60.81 557 GLU A C 1
ATOM 4458 O O . GLU A 1 557 ? 49.296 16.773 0.333 1.00 60.81 557 GLU A O 1
ATOM 4463 N N . SER A 1 558 ? 49.648 15.402 2.066 1.00 63.19 558 SER A N 1
ATOM 4464 C CA . SER A 1 558 ? 51.002 15.010 1.630 1.00 63.19 558 SER A CA 1
ATOM 4465 C C . SER A 1 558 ? 51.011 14.275 0.281 1.00 63.19 558 SER A C 1
ATOM 4467 O O . SER A 1 558 ? 51.983 14.364 -0.474 1.00 63.19 558 SER A O 1
ATOM 4469 N N . SER A 1 559 ? 49.929 13.563 -0.066 1.00 62.16 559 SER A N 1
ATOM 4470 C CA . SER A 1 559 ? 49.811 12.822 -1.334 1.00 62.16 559 SER A CA 1
ATOM 4471 C C . SER A 1 559 ? 49.879 13.722 -2.568 1.00 62.16 559 SER A C 1
ATOM 4473 O O . SER A 1 559 ? 50.380 13.315 -3.625 1.00 62.16 559 SER A O 1
ATOM 4475 N N . PHE A 1 560 ? 49.390 14.957 -2.438 1.00 60.16 560 PHE A N 1
ATOM 4476 C CA . PHE A 1 560 ? 49.289 15.888 -3.548 1.00 60.16 560 PHE A CA 1
ATOM 4477 C C . PHE A 1 560 ? 50.677 16.296 -4.044 1.00 60.16 560 PHE A C 1
ATOM 4479 O O . PHE A 1 560 ? 50.922 16.279 -5.255 1.00 60.16 560 PHE A O 1
ATOM 4486 N N . LEU A 1 561 ? 51.611 16.518 -3.112 1.00 65.12 561 LEU A N 1
ATOM 4487 C CA . LEU A 1 561 ? 53.007 16.828 -3.402 1.00 65.12 561 LEU A CA 1
ATOM 4488 C C . LEU A 1 561 ? 53.669 15.719 -4.240 1.00 65.12 561 LEU A C 1
ATOM 4490 O O . LEU A 1 561 ? 54.287 16.030 -5.254 1.00 65.12 561 LEU A O 1
ATOM 4494 N N . PHE A 1 562 ? 53.454 14.434 -3.929 1.00 64.88 562 PHE A N 1
ATOM 4495 C CA . PHE A 1 562 ? 53.977 13.320 -4.742 1.00 64.88 562 PHE A CA 1
ATOM 4496 C C . PHE A 1 562 ? 53.329 13.215 -6.134 1.00 64.88 562 PHE A C 1
ATOM 4498 O O . PHE A 1 562 ? 53.982 12.823 -7.102 1.00 64.88 562 PHE A O 1
ATOM 4505 N N . SER A 1 563 ? 52.042 13.553 -6.259 1.00 61.75 563 SER A N 1
ATOM 4506 C CA . SER A 1 563 ? 51.305 13.438 -7.527 1.00 61.75 563 SER A CA 1
ATOM 4507 C C . SER A 1 563 ? 51.605 14.577 -8.512 1.00 61.75 563 SER A C 1
ATOM 4509 O O . SER A 1 563 ? 51.641 14.362 -9.728 1.00 61.75 563 SER A O 1
ATOM 4511 N N . LYS A 1 564 ? 51.837 15.791 -7.997 1.00 62.22 564 LYS A N 1
ATOM 4512 C CA . LYS A 1 564 ? 52.094 16.995 -8.800 1.00 62.22 564 LYS A CA 1
ATOM 4513 C C . LYS A 1 564 ? 53.572 17.341 -8.927 1.00 62.22 564 LYS A C 1
ATOM 4515 O O . LYS A 1 564 ? 53.919 18.157 -9.777 1.00 62.22 564 LYS A O 1
ATOM 4520 N N . PHE A 1 565 ? 54.429 16.639 -8.190 1.00 65.00 565 PHE A N 1
ATOM 4521 C CA . PHE A 1 565 ? 55.882 16.745 -8.225 1.00 65.00 565 PHE A CA 1
ATOM 4522 C C . PHE A 1 565 ? 56.470 16.932 -9.637 1.00 65.00 565 PHE A C 1
ATOM 4524 O O . PHE A 1 565 ? 57.278 17.823 -9.888 1.00 65.00 565 PHE A O 1
ATOM 4531 N N . TRP A 1 566 ? 56.010 16.119 -10.588 1.00 63.16 566 TRP A N 1
ATOM 4532 C CA . TRP A 1 566 ? 56.506 16.075 -11.967 1.00 63.16 566 TRP A CA 1
ATOM 4533 C C . TRP A 1 566 ? 56.353 17.391 -12.739 1.00 63.16 566 TRP A C 1
ATOM 4535 O O . TRP A 1 566 ? 57.083 17.624 -13.696 1.00 63.16 566 TRP A O 1
ATOM 4545 N N . TRP A 1 567 ? 55.405 18.242 -12.344 1.00 58.84 567 TRP A N 1
ATOM 4546 C CA . TRP A 1 567 ? 55.139 19.529 -12.991 1.00 58.84 567 TRP A CA 1
ATOM 4547 C C . TRP A 1 567 ? 56.041 20.654 -12.462 1.00 58.84 567 TRP A C 1
ATOM 4549 O O . TRP A 1 567 ? 56.137 21.700 -13.090 1.00 58.84 567 TRP A O 1
ATOM 4559 N N . MET A 1 568 ? 56.733 20.430 -11.339 1.00 60.50 568 MET A N 1
ATOM 4560 C CA . MET A 1 568 ? 57.623 21.413 -10.706 1.00 60.50 568 MET A CA 1
ATOM 4561 C C . MET A 1 568 ? 59.010 21.480 -11.367 1.00 60.50 568 MET A C 1
ATOM 4563 O O . MET A 1 568 ? 59.788 22.378 -11.066 1.00 60.50 568 MET A O 1
ATOM 4567 N N . PHE A 1 569 ? 59.337 20.516 -12.233 1.00 61.69 569 PHE A N 1
ATOM 4568 C CA . PHE A 1 569 ? 60.641 20.388 -12.899 1.00 61.69 569 PHE A CA 1
ATOM 4569 C C . PHE A 1 569 ? 60.691 21.006 -14.296 1.00 61.69 569 PHE A C 1
ATOM 4571 O O . PHE A 1 569 ? 61.757 21.048 -14.912 1.00 61.69 569 PHE A O 1
ATOM 4578 N N . ASP A 1 570 ? 59.553 21.477 -14.806 1.00 60.31 570 ASP A N 1
ATOM 4579 C CA . ASP A 1 570 ? 59.497 22.113 -16.116 1.00 60.31 570 ASP A CA 1
ATOM 4580 C C . ASP A 1 570 ? 60.075 23.530 -15.993 1.00 60.31 570 ASP A C 1
ATOM 4582 O O . ASP A 1 570 ? 59.469 24.411 -15.386 1.00 60.31 570 ASP A O 1
ATOM 4586 N N . ASP A 1 571 ? 61.288 23.727 -16.509 1.00 65.62 571 ASP A N 1
ATOM 4587 C CA . ASP A 1 571 ? 62.019 25.001 -16.512 1.00 65.62 571 ASP A CA 1
ATOM 4588 C C . ASP A 1 571 ? 62.424 25.578 -15.128 1.00 65.62 571 ASP A C 1
ATOM 4590 O O . ASP A 1 571 ? 62.704 26.774 -15.002 1.00 65.62 571 ASP A O 1
ATOM 4594 N N . VAL A 1 572 ? 62.546 24.738 -14.085 1.00 67.00 572 VAL A N 1
ATOM 4595 C CA . VAL A 1 572 ? 63.060 25.132 -12.750 1.00 67.00 572 VAL A CA 1
ATOM 4596 C C . VAL A 1 572 ? 64.437 24.504 -12.468 1.00 67.00 572 VAL A C 1
ATOM 4598 O O . VAL A 1 572 ? 64.587 23.291 -12.627 1.00 67.00 572 VAL A O 1
ATOM 4601 N N . PRO A 1 573 ? 65.457 25.285 -12.041 1.00 76.25 573 PRO A N 1
ATOM 4602 C CA . PRO A 1 573 ? 66.780 24.748 -11.725 1.00 76.25 573 PRO A CA 1
ATOM 4603 C C . PRO A 1 573 ? 66.758 23.710 -10.602 1.00 76.25 573 PRO A C 1
ATOM 4605 O O . PRO A 1 573 ? 66.108 23.917 -9.571 1.00 76.25 573 PRO A O 1
ATOM 4608 N N . VAL A 1 574 ? 67.539 22.641 -10.761 1.00 78.19 574 VAL A N 1
ATOM 4609 C CA . VAL A 1 574 ? 67.615 21.496 -9.838 1.00 78.19 574 VAL A CA 1
ATOM 4610 C C . VAL A 1 574 ? 67.868 21.934 -8.393 1.00 78.19 574 VAL A C 1
ATOM 4612 O O . VAL A 1 574 ? 67.204 21.434 -7.485 1.00 78.19 574 VAL A O 1
ATOM 4615 N N . LYS A 1 575 ? 68.724 22.938 -8.160 1.00 78.38 575 LYS A N 1
ATOM 4616 C CA . LYS A 1 575 ? 69.020 23.476 -6.817 1.00 78.38 575 LYS A CA 1
ATOM 4617 C C . LYS A 1 575 ? 67.805 23.960 -6.032 1.00 78.38 575 LYS A C 1
ATOM 4619 O O . LYS A 1 575 ? 67.828 23.955 -4.806 1.00 78.38 575 LYS A O 1
ATOM 4624 N N . LYS A 1 576 ? 66.742 24.397 -6.716 1.00 69.94 576 LYS A N 1
ATOM 4625 C CA . LYS A 1 576 ? 65.518 24.876 -6.058 1.00 69.94 576 LYS A CA 1
ATOM 4626 C C . LYS A 1 576 ? 64.606 23.734 -5.622 1.00 69.94 576 LYS A C 1
ATOM 4628 O O . LYS A 1 576 ? 63.842 23.905 -4.680 1.00 69.94 576 LYS A O 1
ATOM 4633 N N . VAL A 1 577 ? 64.696 22.580 -6.279 1.00 70.62 577 VAL A N 1
ATOM 4634 C CA . VAL A 1 577 ? 63.780 21.454 -6.053 1.00 70.62 577 VAL A CA 1
ATOM 4635 C C . VAL A 1 577 ? 64.436 20.326 -5.250 1.00 70.62 577 VAL A C 1
ATOM 4637 O O . VAL A 1 577 ? 63.752 19.565 -4.568 1.00 70.62 577 VAL A O 1
ATOM 4640 N N . LEU A 1 578 ? 65.769 20.253 -5.244 1.00 76.62 578 LEU A N 1
ATOM 4641 C CA . LEU A 1 578 ? 66.537 19.259 -4.491 1.00 76.62 578 LEU A CA 1
ATOM 4642 C C . LEU A 1 578 ? 66.222 19.235 -2.977 1.00 76.62 578 LEU A C 1
ATOM 4644 O O . LEU A 1 578 ? 66.041 18.139 -2.441 1.00 76.62 578 LEU A O 1
ATOM 4648 N N . PRO A 1 579 ? 66.069 20.383 -2.278 1.00 78.31 579 PRO A N 1
ATOM 4649 C CA . PRO A 1 579 ? 65.703 20.384 -0.859 1.00 78.31 579 PRO A CA 1
ATOM 4650 C C . PRO A 1 579 ? 64.302 19.816 -0.597 1.00 78.31 579 PRO A C 1
ATOM 4652 O O . PRO A 1 579 ? 64.056 19.222 0.451 1.00 78.31 579 PRO A O 1
ATOM 4655 N N . LEU A 1 580 ? 63.380 19.984 -1.548 1.00 70.94 580 LEU A N 1
ATOM 4656 C CA . LEU A 1 580 ? 62.016 19.466 -1.458 1.00 70.94 580 LEU A CA 1
ATOM 4657 C C . LEU A 1 580 ? 61.986 17.946 -1.634 1.00 70.94 580 LEU A C 1
ATOM 4659 O O . LEU A 1 580 ? 61.327 17.244 -0.870 1.00 70.94 580 LEU A O 1
ATOM 4663 N N . LEU A 1 581 ? 62.764 17.425 -2.580 1.00 75.75 581 LEU A N 1
ATOM 4664 C CA . LEU A 1 581 ? 62.931 15.985 -2.745 1.00 75.75 581 LEU A CA 1
ATOM 4665 C C . LEU A 1 581 ? 63.546 15.306 -1.516 1.00 75.75 581 LEU A C 1
ATOM 4667 O O . LEU A 1 581 ? 63.117 14.217 -1.138 1.00 75.75 581 LEU A O 1
ATOM 4671 N N . ALA A 1 582 ? 64.520 15.954 -0.874 1.00 81.56 582 ALA A N 1
ATOM 4672 C CA . ALA A 1 582 ? 65.114 15.443 0.356 1.00 81.56 582 ALA A CA 1
ATOM 4673 C C . ALA A 1 582 ? 64.066 15.317 1.479 1.00 81.56 582 ALA A C 1
ATOM 4675 O O . ALA A 1 582 ? 63.982 14.270 2.121 1.00 81.56 582 ALA A O 1
ATOM 4676 N N . LYS A 1 583 ? 63.209 16.337 1.649 1.00 75.25 583 LYS A N 1
ATOM 4677 C CA . LYS A 1 583 ? 62.092 16.314 2.612 1.00 75.25 583 LYS A CA 1
ATOM 4678 C C . LYS A 1 583 ? 61.079 15.212 2.298 1.00 75.25 583 LYS A C 1
ATOM 4680 O O . LYS A 1 583 ? 60.635 14.505 3.197 1.00 75.25 583 LYS A O 1
ATOM 4685 N N . LEU A 1 584 ? 60.754 15.019 1.020 1.00 73.81 584 LEU A N 1
ATOM 4686 C CA . LEU A 1 584 ? 59.858 13.947 0.581 1.00 73.81 584 LEU A CA 1
ATOM 4687 C C . LEU A 1 584 ? 60.426 12.553 0.857 1.00 73.81 584 LEU A C 1
ATOM 4689 O O . LEU A 1 584 ? 59.681 11.661 1.264 1.00 73.81 584 LEU A O 1
ATOM 4693 N N . LYS A 1 585 ? 61.738 12.366 0.682 1.00 82.56 585 LYS A N 1
ATOM 4694 C CA . LYS A 1 585 ? 62.418 11.110 1.023 1.00 82.56 585 LYS A CA 1
ATOM 4695 C C . LYS A 1 585 ? 62.368 10.813 2.517 1.00 82.56 585 LYS A C 1
ATOM 4697 O O . LYS A 1 585 ? 62.150 9.664 2.890 1.00 82.56 585 LYS A O 1
ATOM 4702 N N . GLU A 1 586 ? 62.543 11.828 3.356 1.00 81.94 586 GLU A N 1
ATOM 4703 C CA . GLU A 1 586 ? 62.457 11.691 4.814 1.00 81.94 586 GLU A CA 1
ATOM 4704 C C . GLU A 1 586 ? 61.031 11.356 5.283 1.00 81.94 586 GLU A C 1
ATOM 4706 O O . GLU A 1 586 ? 60.842 10.531 6.176 1.00 81.94 586 GLU A O 1
ATOM 4711 N N . ALA A 1 587 ? 60.019 11.943 4.640 1.00 74.88 587 ALA A N 1
ATOM 4712 C CA . ALA A 1 587 ? 58.612 11.753 4.981 1.00 74.88 587 ALA A CA 1
ATOM 4713 C C . ALA A 1 587 ? 58.016 10.427 4.482 1.00 74.88 587 ALA A C 1
ATOM 4715 O O . ALA A 1 587 ? 57.103 9.875 5.100 1.00 74.88 587 ALA A O 1
ATOM 4716 N N . ALA A 1 588 ? 58.522 9.905 3.363 1.00 77.62 588 ALA A N 1
ATOM 4717 C CA . ALA A 1 588 ? 57.937 8.762 2.668 1.00 77.62 588 ALA A CA 1
ATOM 4718 C C . ALA A 1 588 ? 57.758 7.492 3.530 1.00 77.62 588 ALA A C 1
ATOM 4720 O O . ALA A 1 588 ? 56.687 6.889 3.444 1.00 77.62 588 ALA A O 1
ATOM 4721 N N . PRO A 1 589 ? 58.712 7.067 4.388 1.00 78.31 589 PRO A N 1
ATOM 4722 C CA . PRO A 1 589 ? 58.516 5.898 5.250 1.00 78.31 589 PRO A CA 1
ATOM 4723 C C . PRO A 1 589 ? 57.360 6.068 6.243 1.00 78.31 589 PRO A C 1
ATOM 4725 O O . PRO A 1 589 ? 56.629 5.114 6.492 1.00 78.31 589 PRO A O 1
ATOM 4728 N N . LYS A 1 590 ? 57.167 7.283 6.774 1.00 74.69 590 LYS A N 1
ATOM 4729 C CA . LYS A 1 590 ? 56.091 7.592 7.727 1.00 74.69 590 LYS A CA 1
ATOM 4730 C C . LYS A 1 590 ? 54.725 7.565 7.045 1.00 74.69 590 LYS A C 1
ATOM 4732 O O . LYS A 1 590 ? 53.812 6.902 7.520 1.00 74.69 590 LYS A O 1
ATOM 4737 N N . ILE A 1 591 ? 54.628 8.207 5.880 1.00 73.00 591 ILE A N 1
ATOM 4738 C CA . ILE A 1 591 ? 53.406 8.254 5.066 1.00 73.00 591 ILE A CA 1
ATOM 4739 C C . ILE A 1 591 ? 53.014 6.844 4.593 1.00 73.00 591 ILE A C 1
ATOM 4741 O O . ILE A 1 591 ? 51.837 6.488 4.590 1.00 73.00 591 ILE A O 1
ATOM 4745 N N . LYS A 1 592 ? 53.998 6.003 4.246 1.00 73.00 592 LYS A N 1
ATOM 4746 C CA . LYS A 1 592 ? 53.766 4.619 3.812 1.00 73.00 592 LYS A CA 1
ATOM 4747 C C . LYS A 1 592 ? 53.075 3.761 4.880 1.00 73.00 592 LYS A C 1
ATOM 4749 O O . LYS A 1 592 ? 52.170 3.011 4.524 1.00 73.00 592 LYS A O 1
ATOM 4754 N N . ASN A 1 593 ? 53.463 3.899 6.152 1.00 71.12 593 ASN A N 1
ATOM 4755 C CA . ASN A 1 593 ? 52.881 3.139 7.269 1.00 71.12 593 ASN A CA 1
ATOM 4756 C C . ASN A 1 593 ? 51.385 3.434 7.486 1.00 71.12 593 ASN A C 1
ATOM 4758 O O . ASN A 1 593 ? 50.683 2.627 8.086 1.00 71.12 593 ASN A O 1
ATOM 4762 N N . ILE A 1 594 ? 50.899 4.584 7.014 1.00 67.62 594 ILE A N 1
ATOM 4763 C CA . ILE A 1 594 ? 49.493 4.991 7.137 1.00 67.62 594 ILE A CA 1
ATOM 4764 C C . ILE A 1 594 ? 48.735 4.660 5.850 1.00 67.62 594 ILE A C 1
ATOM 4766 O O . ILE A 1 594 ? 47.631 4.117 5.896 1.00 67.62 594 ILE A O 1
ATOM 4770 N N . TRP A 1 595 ? 49.340 4.919 4.683 1.00 72.38 595 TRP A N 1
ATOM 4771 C CA . TRP A 1 595 ? 48.719 4.594 3.400 1.00 72.38 595 TRP A CA 1
ATOM 4772 C C . TRP A 1 595 ? 48.446 3.111 3.221 1.00 72.38 595 TRP A C 1
ATOM 4774 O O . TRP A 1 595 ? 47.407 2.796 2.658 1.00 72.38 595 TRP A O 1
ATOM 4784 N N . GLU A 1 596 ? 49.310 2.206 3.694 1.00 66.19 596 GLU A N 1
ATOM 4785 C CA . GLU A 1 596 ? 49.139 0.762 3.461 1.00 66.19 596 GLU A CA 1
ATOM 4786 C C . GLU A 1 596 ? 47.834 0.177 4.040 1.00 66.19 596 GLU A C 1
ATOM 4788 O O . GLU A 1 596 ? 47.396 -0.884 3.594 1.00 66.19 596 GLU A O 1
ATOM 4793 N N . PHE A 1 597 ? 47.173 0.900 4.952 1.00 62.62 597 PHE A N 1
ATOM 4794 C CA . PHE A 1 597 ? 45.881 0.533 5.540 1.00 62.62 597 PHE A CA 1
ATOM 4795 C C . PHE A 1 597 ? 44.734 1.512 5.212 1.00 62.62 597 PHE A C 1
ATOM 4797 O O . PHE A 1 597 ? 43.603 1.281 5.637 1.00 62.62 597 PHE A O 1
ATOM 4804 N N . SER A 1 598 ? 44.994 2.587 4.459 1.00 61.38 598 SER A N 1
ATOM 4805 C CA . SER A 1 598 ? 43.993 3.600 4.087 1.00 61.38 598 SER A CA 1
ATOM 4806 C C . SER A 1 598 ? 43.237 3.219 2.807 1.00 61.38 598 SER A C 1
ATOM 4808 O O . SER A 1 598 ? 43.777 2.566 1.910 1.00 61.38 598 SER A O 1
ATOM 4810 N N . ALA A 1 599 ? 41.995 3.698 2.665 1.00 54.81 599 ALA A N 1
ATOM 4811 C CA . ALA A 1 599 ? 41.204 3.558 1.437 1.00 54.81 599 ALA A CA 1
ATOM 4812 C C . ALA A 1 599 ? 41.937 4.098 0.188 1.00 54.81 599 ALA A C 1
ATOM 4814 O O . ALA A 1 599 ? 41.715 3.616 -0.924 1.00 54.81 599 ALA A O 1
ATOM 4815 N N . PHE A 1 600 ? 42.866 5.042 0.373 1.00 49.50 600 PHE A N 1
ATOM 4816 C CA . PHE A 1 600 ? 43.672 5.637 -0.694 1.00 49.50 600 PHE A CA 1
ATOM 4817 C C . PHE A 1 600 ? 44.786 4.723 -1.246 1.00 49.50 600 PHE A C 1
ATOM 4819 O O . PHE A 1 600 ? 45.306 5.006 -2.330 1.00 49.50 600 PHE A O 1
ATOM 4826 N N . ALA A 1 601 ? 45.139 3.609 -0.584 1.00 51.56 601 ALA A N 1
ATOM 4827 C CA . ALA A 1 601 ? 46.077 2.620 -1.143 1.00 51.56 601 ALA A CA 1
ATOM 4828 C C . ALA A 1 601 ? 45.557 1.966 -2.433 1.00 51.56 601 ALA A C 1
ATOM 4830 O O . ALA A 1 601 ? 46.344 1.603 -3.309 1.00 51.56 601 ALA A O 1
ATOM 4831 N N . LEU A 1 602 ? 44.234 1.857 -2.584 1.00 49.78 602 LEU A N 1
ATOM 4832 C CA . LEU A 1 602 ? 43.589 1.220 -3.734 1.00 49.78 602 LEU A CA 1
ATOM 4833 C C . LEU A 1 602 ? 43.732 2.032 -5.041 1.00 49.78 602 LEU A C 1
ATOM 4835 O O . LEU A 1 602 ? 43.505 1.488 -6.120 1.00 49.78 602 LEU A O 1
ATOM 4839 N N . GLU A 1 603 ? 44.164 3.300 -4.973 1.00 55.81 603 GLU A N 1
ATOM 4840 C CA . GLU A 1 603 ? 44.333 4.198 -6.132 1.00 55.81 603 GLU A CA 1
ATOM 4841 C C . GLU A 1 603 ? 45.757 4.209 -6.733 1.00 55.81 603 GLU A C 1
ATOM 4843 O O . GLU A 1 603 ? 46.048 4.986 -7.644 1.00 55.81 603 GLU A O 1
ATOM 4848 N N . GLY A 1 604 ? 46.679 3.368 -6.248 1.00 56.78 604 GLY A N 1
ATOM 4849 C CA . GLY A 1 604 ? 48.029 3.242 -6.823 1.00 56.78 604 GLY A CA 1
ATOM 4850 C C . GLY A 1 604 ? 48.980 4.412 -6.525 1.00 56.78 604 GLY A C 1
ATOM 4851 O O . GLY A 1 604 ? 49.940 4.642 -7.269 1.00 56.78 604 GLY A O 1
ATOM 4852 N N . ARG A 1 605 ? 48.718 5.181 -5.458 1.00 62.94 605 ARG A N 1
ATOM 4853 C CA . ARG A 1 605 ? 49.544 6.330 -5.027 1.00 62.94 605 ARG A CA 1
ATOM 4854 C C . ARG A 1 605 ? 50.902 5.910 -4.445 1.00 62.94 605 ARG A C 1
ATOM 4856 O O . ARG A 1 605 ? 51.880 6.646 -4.586 1.00 62.94 605 ARG A O 1
ATOM 4863 N N . ASP A 1 606 ? 50.997 4.692 -3.919 1.00 64.75 606 ASP A N 1
ATOM 4864 C CA . ASP A 1 606 ? 52.240 4.004 -3.545 1.00 64.75 606 ASP A CA 1
ATOM 4865 C C . ASP A 1 606 ? 53.253 3.947 -4.708 1.00 64.75 606 ASP A C 1
ATOM 4867 O O . ASP A 1 606 ? 54.449 4.193 -4.524 1.00 64.75 606 ASP A O 1
ATOM 4871 N N . LYS A 1 607 ? 52.770 3.724 -5.938 1.00 70.00 607 LYS A N 1
ATOM 4872 C CA . LYS A 1 607 ? 53.591 3.727 -7.158 1.00 70.00 607 LYS A CA 1
ATOM 4873 C C . LYS A 1 607 ? 54.133 5.115 -7.489 1.00 70.00 607 LYS A C 1
ATOM 4875 O O . LYS A 1 607 ? 55.253 5.218 -7.981 1.00 70.00 607 LYS A O 1
ATOM 4880 N N . ASN A 1 608 ? 53.369 6.178 -7.236 1.00 68.31 608 ASN A N 1
ATOM 4881 C CA . ASN A 1 608 ? 53.823 7.552 -7.479 1.00 68.31 608 ASN A CA 1
ATOM 4882 C C . ASN A 1 608 ? 54.888 7.975 -6.469 1.00 68.31 608 ASN A C 1
ATOM 4884 O O . ASN A 1 608 ? 55.897 8.548 -6.868 1.00 68.31 608 ASN A O 1
ATOM 4888 N N . MET A 1 609 ? 54.711 7.619 -5.196 1.00 75.56 609 MET A N 1
ATOM 4889 C CA . MET A 1 609 ? 55.736 7.829 -4.175 1.00 75.56 609 MET A CA 1
ATOM 4890 C C . MET A 1 609 ? 57.036 7.114 -4.540 1.00 75.56 609 MET A C 1
ATOM 4892 O O . MET A 1 609 ? 58.086 7.749 -4.551 1.00 75.56 609 MET A O 1
ATOM 4896 N N . LYS A 1 610 ? 56.967 5.836 -4.938 1.00 79.12 610 LYS A N 1
ATOM 4897 C CA . LYS A 1 610 ? 58.146 5.096 -5.405 1.00 79.12 610 LYS A CA 1
ATOM 4898 C C . LYS A 1 610 ? 58.860 5.816 -6.555 1.00 79.12 610 LYS A C 1
ATOM 4900 O O . LYS A 1 610 ? 60.060 6.031 -6.472 1.00 79.12 610 LYS A O 1
ATOM 4905 N N . LYS A 1 611 ? 58.125 6.266 -7.578 1.00 77.50 611 LYS A N 1
ATOM 4906 C CA . LYS A 1 611 ? 58.710 6.998 -8.715 1.00 77.50 611 LYS A CA 1
ATOM 4907 C C . LYS A 1 611 ? 59.431 8.282 -8.293 1.00 77.50 611 LYS A C 1
ATOM 4909 O O . LYS A 1 611 ? 60.483 8.579 -8.841 1.00 77.50 611 LYS A O 1
ATOM 4914 N N . VAL A 1 612 ? 58.880 9.046 -7.347 1.00 76.62 612 VAL A N 1
ATOM 4915 C CA . VAL A 1 612 ? 59.518 10.280 -6.850 1.00 76.62 612 VAL A CA 1
ATOM 4916 C C . VAL A 1 612 ? 60.800 9.968 -6.070 1.00 76.62 612 VAL A C 1
ATOM 4918 O O . VAL A 1 612 ? 61.786 10.690 -6.208 1.00 76.62 612 VAL A O 1
ATOM 4921 N N . LEU A 1 613 ? 60.812 8.885 -5.287 1.00 82.69 613 LEU A N 1
ATOM 4922 C CA . LEU A 1 613 ? 62.003 8.438 -4.558 1.00 82.69 613 LEU A CA 1
ATOM 4923 C C . LEU A 1 613 ? 63.098 7.930 -5.503 1.00 82.69 613 LEU A C 1
ATOM 4925 O O . LEU A 1 613 ? 64.241 8.362 -5.372 1.00 82.69 613 LEU A O 1
ATOM 4929 N N . ASP A 1 614 ? 62.737 7.087 -6.474 1.00 83.88 614 ASP A N 1
ATOM 4930 C CA . ASP A 1 614 ? 63.653 6.581 -7.505 1.00 83.88 614 ASP A CA 1
ATOM 4931 C C . ASP A 1 614 ? 64.261 7.758 -8.299 1.00 83.88 614 ASP A C 1
ATOM 4933 O O . ASP A 1 614 ? 65.467 7.820 -8.533 1.00 83.88 614 ASP A O 1
ATOM 4937 N N . PHE A 1 615 ? 63.438 8.757 -8.637 1.00 81.81 615 PHE A N 1
ATOM 4938 C CA . PHE A 1 615 ? 63.881 9.966 -9.330 1.00 81.81 615 PHE A CA 1
ATOM 4939 C C . PHE A 1 615 ? 64.836 10.830 -8.496 1.00 81.81 615 PHE A C 1
ATOM 4941 O O . PHE A 1 615 ? 65.792 11.392 -9.027 1.00 81.81 615 PHE A O 1
ATOM 4948 N N . TYR A 1 616 ? 64.617 10.948 -7.184 1.00 85.56 616 TYR A N 1
ATOM 4949 C CA . TYR A 1 616 ? 65.563 11.660 -6.325 1.00 85.56 616 TYR A CA 1
ATOM 4950 C C . TYR A 1 616 ? 66.944 11.004 -6.319 1.00 85.56 616 TYR A C 1
ATOM 4952 O O . TYR A 1 616 ? 67.955 11.707 -6.341 1.00 85.56 616 TYR A O 1
ATOM 4960 N N . GLU A 1 617 ? 66.996 9.672 -6.310 1.00 86.75 617 GLU A N 1
ATOM 4961 C CA . GLU A 1 617 ? 68.258 8.931 -6.376 1.00 86.75 617 GLU A CA 1
ATOM 4962 C C . GLU A 1 617 ? 68.952 9.131 -7.729 1.00 86.75 617 GLU A C 1
ATOM 4964 O O . GLU A 1 617 ? 70.151 9.409 -7.760 1.00 86.75 617 GLU A O 1
ATOM 4969 N N . GLU A 1 618 ? 68.190 9.132 -8.827 1.00 86.06 618 GLU A N 1
ATOM 4970 C CA . GLU A 1 618 ? 68.695 9.434 -10.171 1.00 86.06 618 GLU A CA 1
ATOM 4971 C C . GLU A 1 618 ? 69.324 10.839 -10.267 1.00 86.06 618 GLU A C 1
ATOM 4973 O O . GLU A 1 618 ? 70.422 11.002 -10.804 1.00 86.06 618 GLU A O 1
ATOM 4978 N N . ILE A 1 619 ? 68.659 11.870 -9.730 1.00 85.31 619 ILE A N 1
ATOM 4979 C CA . ILE A 1 619 ? 69.189 13.244 -9.707 1.00 85.31 619 ILE A CA 1
ATOM 4980 C C . ILE A 1 619 ? 70.493 13.317 -8.912 1.00 85.31 619 ILE A C 1
ATOM 4982 O O . ILE A 1 619 ? 71.455 13.937 -9.367 1.00 85.31 619 ILE A O 1
ATOM 4986 N N . GLN A 1 620 ? 70.546 12.678 -7.743 1.00 86.81 620 GLN A N 1
ATOM 4987 C CA . GLN A 1 620 ? 71.744 12.648 -6.903 1.00 86.81 620 GLN A CA 1
ATOM 4988 C C . GLN A 1 620 ? 72.921 11.970 -7.622 1.00 86.81 620 GLN A C 1
ATOM 4990 O O . GLN A 1 620 ? 74.032 12.501 -7.611 1.00 86.81 620 GLN A O 1
ATOM 4995 N N . GLU A 1 621 ? 72.686 10.856 -8.320 1.00 87.94 621 GLU A N 1
ATOM 4996 C CA . GLU A 1 621 ? 73.708 10.174 -9.125 1.00 87.94 621 GLU A CA 1
ATOM 4997 C C . GLU A 1 621 ? 74.199 11.047 -10.297 1.00 87.94 621 GLU A C 1
ATOM 4999 O O . GLU A 1 621 ? 75.401 11.125 -10.582 1.00 87.94 621 GLU A O 1
ATOM 5004 N N . LYS A 1 622 ? 73.289 11.760 -10.974 1.00 85.06 622 LYS A N 1
ATOM 5005 C CA . LYS A 1 622 ? 73.635 12.663 -12.085 1.00 85.06 622 LYS A CA 1
ATOM 5006 C C . LYS A 1 622 ? 74.418 13.893 -11.625 1.00 85.06 622 LYS A C 1
ATOM 5008 O O . LYS A 1 622 ? 75.343 14.297 -12.330 1.00 85.06 622 LYS A O 1
ATOM 5013 N N . LEU A 1 623 ? 74.108 14.434 -10.445 1.00 87.25 623 LEU A N 1
ATOM 5014 C CA . LEU A 1 623 ? 74.883 15.506 -9.812 1.00 87.25 623 LEU A CA 1
ATOM 5015 C C . LEU A 1 623 ? 76.288 15.015 -9.415 1.00 87.25 623 LEU A C 1
ATOM 5017 O O . LEU A 1 623 ? 77.277 15.670 -9.734 1.00 87.25 623 LEU A O 1
ATOM 5021 N N . GLN A 1 624 ? 76.403 13.832 -8.799 1.00 87.00 624 GLN A N 1
ATOM 5022 C CA . GLN A 1 624 ? 77.696 13.261 -8.382 1.00 87.00 624 GLN A CA 1
ATOM 5023 C C . GLN A 1 624 ? 78.600 12.876 -9.562 1.00 87.00 624 GLN A C 1
ATOM 5025 O O . GLN A 1 624 ? 79.816 13.037 -9.493 1.00 87.00 624 GLN A O 1
ATOM 5030 N N . SER A 1 625 ? 78.017 12.390 -10.660 1.00 86.31 625 SER A N 1
ATOM 5031 C CA . SER A 1 625 ? 78.750 12.046 -11.887 1.00 86.31 625 SER A CA 1
ATOM 5032 C C . SER A 1 625 ? 79.041 13.248 -12.796 1.00 86.31 625 SER A C 1
ATOM 5034 O O . SER A 1 625 ? 79.663 13.076 -13.846 1.00 86.31 625 SER A O 1
ATOM 5036 N N . GLY A 1 626 ? 78.590 14.455 -12.424 1.00 85.12 626 GLY A N 1
ATOM 5037 C CA . GLY A 1 626 ? 78.763 15.688 -13.200 1.00 85.12 626 GLY A CA 1
ATOM 5038 C C . GLY A 1 626 ? 77.944 15.747 -14.495 1.00 85.12 626 GLY A C 1
ATOM 5039 O O . GLY A 1 626 ? 78.164 16.628 -15.322 1.00 85.12 626 GLY A O 1
ATOM 5040 N N . LYS A 1 627 ? 77.005 14.812 -14.693 1.00 82.81 627 LYS A N 1
ATOM 5041 C CA . LYS A 1 627 ? 76.111 14.754 -15.864 1.00 82.81 627 LYS A CA 1
ATOM 5042 C C . LYS A 1 627 ? 74.960 15.761 -15.789 1.00 82.81 627 LYS A C 1
ATOM 5044 O O . LYS A 1 627 ? 74.278 15.974 -16.788 1.00 82.81 627 LYS A O 1
ATOM 5049 N N . LEU A 1 628 ? 74.739 16.342 -14.614 1.00 83.94 628 LEU A N 1
ATOM 5050 C CA . LEU A 1 628 ? 73.772 17.395 -14.341 1.00 83.94 628 LEU A CA 1
ATOM 5051 C C . LEU A 1 628 ? 74.418 18.389 -13.375 1.00 83.94 628 LEU A C 1
ATOM 5053 O O . LEU A 1 628 ? 75.128 17.974 -12.459 1.00 83.94 628 LEU A O 1
ATOM 5057 N N . THR A 1 629 ? 74.181 19.685 -13.561 1.00 85.56 629 THR A N 1
ATOM 5058 C CA . THR A 1 629 ? 74.596 20.718 -12.604 1.00 85.56 629 THR A CA 1
ATOM 5059 C C . THR A 1 629 ? 73.389 21.323 -11.896 1.00 85.56 629 THR A C 1
ATOM 5061 O O . THR A 1 629 ? 72.269 21.318 -12.402 1.00 85.56 629 THR A O 1
ATOM 5064 N N . GLU A 1 630 ? 73.615 21.865 -10.703 1.00 81.50 630 GLU A N 1
ATOM 5065 C CA . GLU A 1 630 ? 72.574 22.437 -9.841 1.00 81.50 630 GLU A CA 1
ATOM 5066 C C . GLU A 1 630 ? 71.789 23.606 -10.474 1.00 81.50 630 GLU A C 1
ATOM 5068 O O . GLU A 1 630 ? 70.633 23.849 -10.119 1.00 81.50 630 GLU A O 1
ATOM 5073 N N . ASP A 1 631 ? 72.391 24.310 -11.434 1.00 80.38 631 ASP A N 1
ATOM 5074 C CA . ASP A 1 631 ? 71.779 25.437 -12.146 1.00 80.38 631 ASP A CA 1
ATOM 5075 C C . ASP A 1 631 ? 70.957 25.023 -13.376 1.00 80.38 631 ASP A C 1
ATOM 5077 O O . ASP A 1 631 ? 70.220 25.845 -13.925 1.00 80.38 631 ASP A O 1
ATOM 5081 N N . GLN A 1 632 ? 71.061 23.765 -13.812 1.00 79.75 632 GLN A N 1
ATOM 5082 C CA . GLN A 1 632 ? 70.314 23.244 -14.955 1.00 79.75 632 GLN A CA 1
ATOM 5083 C C . GLN A 1 632 ? 68.886 22.852 -14.566 1.00 79.75 632 GLN A C 1
ATOM 5085 O O . GLN A 1 632 ? 68.611 22.481 -13.426 1.00 79.75 632 GLN A O 1
ATOM 5090 N N . THR A 1 633 ? 67.969 22.930 -15.530 1.00 75.62 633 THR A N 1
ATOM 5091 C CA . THR A 1 633 ? 66.599 22.411 -15.421 1.00 75.62 633 THR A CA 1
ATOM 5092 C C . THR A 1 633 ? 66.581 20.954 -15.889 1.00 75.62 633 THR A C 1
ATOM 5094 O O . THR A 1 633 ? 67.394 20.557 -16.727 1.00 75.62 633 THR A O 1
ATOM 5097 N N . TYR A 1 634 ? 65.698 20.123 -15.333 1.00 72.75 634 TYR A N 1
ATOM 5098 C CA . TYR A 1 634 ? 65.691 18.692 -15.650 1.00 72.75 634 TYR A CA 1
ATOM 5099 C C . TYR A 1 634 ? 64.279 18.110 -15.619 1.00 72.75 634 TYR A C 1
ATOM 5101 O O . TYR A 1 634 ? 63.738 17.888 -14.544 1.00 72.75 634 TYR A O 1
ATOM 5109 N N . ASN A 1 635 ? 63.677 17.842 -16.785 1.00 67.81 635 ASN A N 1
ATOM 5110 C CA . ASN A 1 635 ? 62.292 17.373 -16.864 1.00 67.81 635 ASN A CA 1
ATOM 5111 C C . ASN A 1 635 ? 62.190 15.829 -16.996 1.00 67.81 635 ASN A C 1
ATOM 5113 O O . ASN A 1 635 ? 62.586 15.277 -18.025 1.00 67.81 635 ASN A O 1
ATOM 5117 N N . PRO A 1 636 ? 61.584 15.127 -16.021 1.00 60.12 636 PRO A N 1
ATOM 5118 C CA . PRO A 1 636 ? 61.382 13.671 -16.049 1.00 60.12 636 PRO A CA 1
ATOM 5119 C C . PRO A 1 636 ? 60.459 13.136 -17.157 1.00 60.12 636 PRO A C 1
ATOM 5121 O O . PRO A 1 636 ? 60.494 11.946 -17.452 1.00 60.12 636 PRO A O 1
ATOM 5124 N N . ARG A 1 637 ? 59.593 13.962 -17.760 1.00 54.28 637 ARG A N 1
ATOM 5125 C CA . ARG A 1 637 ? 58.600 13.507 -18.755 1.00 54.28 637 ARG A CA 1
ATOM 5126 C C . ARG A 1 637 ? 59.137 13.329 -20.167 1.00 54.28 637 ARG A C 1
ATOM 5128 O O . ARG A 1 637 ? 58.461 12.707 -20.977 1.00 54.28 637 ARG A O 1
ATOM 5135 N N . PHE A 1 638 ? 60.318 13.867 -20.457 1.00 44.94 638 PHE A N 1
ATOM 5136 C CA . PHE A 1 638 ? 60.913 13.863 -21.796 1.00 44.94 638 PHE A CA 1
ATOM 5137 C C . PHE A 1 638 ? 62.079 12.867 -21.944 1.00 44.94 638 PHE A C 1
ATOM 5139 O O . PHE A 1 638 ? 62.885 13.004 -22.860 1.00 44.94 638 PHE A O 1
ATOM 5146 N N . GLN A 1 639 ? 62.172 11.855 -21.069 1.00 46.09 639 GLN A N 1
ATOM 5147 C CA . GLN A 1 639 ? 63.088 10.710 -21.223 1.00 46.09 639 GLN A CA 1
ATOM 5148 C C . GLN A 1 639 ? 62.340 9.375 -21.407 1.00 46.09 639 GLN A C 1
ATOM 5150 O O . GLN A 1 639 ? 62.610 8.403 -20.703 1.00 46.09 639 GLN A O 1
ATOM 5155 N N . ILE A 1 640 ? 61.404 9.330 -22.363 1.00 28.80 640 ILE A N 1
ATOM 5156 C CA . ILE A 1 640 ? 60.948 8.088 -23.014 1.00 28.80 640 ILE A CA 1
ATOM 5157 C C . ILE A 1 640 ? 61.197 8.223 -24.509 1.00 28.80 640 ILE A C 1
ATOM 5159 O O . ILE A 1 640 ? 60.789 9.272 -25.059 1.00 28.80 640 ILE A O 1
#

Foldseek 3Di:
DVPDDVCNVLQPAQAFEEEEEEDDLVCLAPLQVNLVRHQAYEYAYQDADQADAPPCLCVLCVLQVHDSPDLDPDQDPVNVVVCVPPVSVVVSVVSSLVVLLVLQCLFFPPDPSQVVVLVVSLVVLCVLQVLPNVVCVQHHDPATDPLAAHHHRRRRSVSCSDPRYDYHNFAWPDADPQGTAGPVRDGDGGPYYHYPPDDFLLQDDPDWDAFPPRDTVNNCQVVHDFAQLQFADARHWPGTDQQHWAQDARTGDSVLSSVLSVVLSVVVVVCCLLQQFPTKHFDPVSSVVVVVLLVVQSVRTSNQAQCQYVLQVRHSRHRRGRHHSGGPVVSSVVSNDDPSVRIDTHHDPPPPDSCCSCPPVDDPCRVPVPDDPVCCPPPVNDDDPDPDPQCVVQVADQPDALVVLVVVLVVCCVVPNDPPHSLSNLLVNLLSLQQVLLCCCPVVVPNPSSLRSPVRSLVNLVVLVVVCPPPDPVRSHCSNPPCSCVVSVVVRPPDDDDPDDPVVSVVCVVVCVVCVVPPPDDDDDPVVRLVRLVVVLVVLQVVLVVDDLLDVSVLVSPLVNLVSVLSNLVPDFQLVCLVVLVVLLVSVVSSCVNLVPDPNVVVVSNVSSVVSNVVSVVVVVCCVVVVGDRRDGDHPVPPD

pLDDT: mean 80.02, std 18.58, range [28.55, 98.62]

Organism: NCBI:txid167371

Secondary structure (DSSP, 8-state):
-TTS-HHHHTTT-TT-EEEEE--SHHHHHHHHHHGGGSSEEEEE--S---EESPTTHHHHHHHHT--TT----SPPHHHHHHTTSHHHHHHHHHHHHHHHHHTGGGGBTT-HHHHHHHHHHHHHHHHHTTTSTTHHHHHS-SS-TTSS--EE-TTHHHHHHSTTEEEE-SPEEEE-SSEEEETTS-EEE-SEEEE------S---SS--B-GGG-BHHHHTSSS---BTTTB-TT-TT---SS-TT-B-SSS-HHHHHHHHHHHHHHHHHHHHHHTEEEEEE-HHHHHHHHHHHHHHHHTBGGGSS---GGGTT-TT----SB-SS-HHHHHHHHHS--GGGEEEEEPTT--STTGGGTTS--HHHHHS-S-TTGGGSTTT-----SSHHHHHTT--TTS-HHHHHHHHHHHHHHH-IIIIIHHHHHHHHHHHHHHHHHHHHHS--HHHHHHHHHHHHHHHHHHHHHGGGS-TTTS-GGGSHHHHHHHHHTT-SS------HHHHHHHHHHHHHHTTT-SSS--HHHHHHHHHHHHHHHHHHHHTTS-TTSHHHHHHHHHHHHHGGGTTSS-BHHHHHHHHHHHHHHHHHHHHHHTTSGGGGGTHHHHHHHHHHHHHHHHHHHHTTSS-TTSB--GGG--

Sequence (640 aa):
DENGSWEGAAADWGDKSVGVIGVGSTTMQIVPTIQPKVKHLYNYVRGKAWLTPPLLFDKMSELLKRDPHSPDYAITDKEKEALKDPVVFARFRHQLESDLNSVHFMSIRGSEMQKTAQKAFKDHMIARLQKKPWIADHLMPDFSVTCRRLTPGPGYLEALCEDNTDFIPTHIKRITESGIELVDGTHHDLDVIICATGFDTSFHYPFTVIGRGGKTLRERYTPHPETYMSLCSDGFPNWFMSFGPNSAITTGALLSIMEHQVSYVVEAAKKMQREHLKSIEPKKEAVMEFDEYLEAYFKTTVFNEHCRSWYKRGNASGRNVGLWPGSTLHALRSLKYPRWEDYNFETLEGGHNRFYWLGDGSTHNEKYMDGDRAWYLDPKEIDVPPVVIEVNNVRAWPTAGPEVVLSEAKDRVKDRGWDNNARQALSVTVRAWIMHAFLIAGLQGDQVAAVQFYGNAIDVIRRGQKIRNDVPREDRGTIFDETSLLVSAHAVTSGTDPRFDLETMDSLASNLYKDTESAHEKIGSKVLSSQLWGDSAMLYWEAAQKFPEDDEYYCGESSFLFSKFWWMFDDVPVKKVLPLLAKLKEAAPKIKNIWEFSAFALEGRDKNMKKVLDFYEEIQEKLQSGKLTEDQTYNPRFQI

Radius of gyration: 37.26 Å; chains: 1; bounding box: 119×77×75 Å

InterPro domains:
  IPR036188 FAD/NAD(P)-binding domain superfamily [G3DSA:3.50.50.60] (4-132)
  IPR036188 FAD/NAD(P)-binding domain superfamily [G3DSA:3.50.50.60] (171-346)
  IPR036188 FAD/NAD(P)-binding domain superfamily [SSF51905] (133-344)